Protein AF-K1TUH8-F1 (afdb_monomer)

pLDDT: mean 89.53, std 9.44, range [47.94, 98.69]

Nearest PDB structures (foldseek):
  2kvz-assembly1_A  TM=7.187E-01  e=8.463E-03  Listeria monocytogenes
  6om1-assembly3_E  TM=4.176E-01  e=4.390E-02  Homo sapiens
  1xq4-assembly1_A  TM=3.943E-01  e=3.045E-02  Bordetella pertussis
  8w30-assembly1_A  TM=4.282E-01  e=1.580E-01  Homo sapiens
  5nzv-assembly1_D  TM=1.834E-01  e=3.657E-02  Mus musculus

Structure (mmCIF, N/CA/C/O backbone):
data_AF-K1TUH8-F1
#
_entry.id   AF-K1TUH8-F1
#
loop_
_atom_site.group_PDB
_atom_site.id
_atom_site.type_symbol
_atom_site.label_atom_id
_atom_site.label_alt_id
_atom_site.label_comp_id
_atom_site.label_asym_id
_atom_site.label_entity_id
_atom_site.label_seq_id
_atom_site.pdbx_PDB_ins_code
_atom_site.Cartn_x
_atom_site.Cartn_y
_atom_site.Cartn_z
_atom_site.occupancy
_atom_site.B_iso_or_equiv
_atom_site.auth_seq_id
_atom_site.auth_comp_id
_atom_site.auth_asym_id
_atom_site.auth_atom_id
_atom_site.pdbx_PDB_model_num
ATOM 1 N N . MET A 1 1 ? 17.460 -10.843 -18.878 1.00 82.06 1 MET A N 1
ATOM 2 C CA . MET A 1 1 ? 18.268 -11.993 -19.336 1.00 82.06 1 MET A CA 1
ATOM 3 C C . MET A 1 1 ? 18.449 -12.942 -18.172 1.00 82.06 1 MET A C 1
ATOM 5 O O . MET A 1 1 ? 18.781 -12.498 -17.082 1.00 82.06 1 MET A O 1
ATOM 9 N N . VAL A 1 2 ? 18.187 -14.225 -18.389 1.00 85.75 2 VAL A N 1
ATOM 10 C CA . VAL A 1 2 ? 18.339 -15.261 -17.366 1.00 85.75 2 VAL A CA 1
ATOM 11 C C . VAL A 1 2 ? 19.488 -16.163 -17.804 1.00 85.75 2 VAL A C 1
ATOM 13 O O . VAL A 1 2 ? 19.483 -16.644 -18.935 1.00 85.75 2 VAL A O 1
ATOM 16 N N . VAL A 1 3 ? 20.501 -16.326 -16.956 1.00 89.50 3 VAL A N 1
ATOM 17 C CA . VAL A 1 3 ? 21.736 -17.048 -17.295 1.00 89.50 3 VAL A CA 1
ATOM 18 C C . VAL A 1 3 ? 21.729 -18.410 -16.626 1.00 89.50 3 VAL A C 1
ATOM 20 O O . VAL A 1 3 ? 21.541 -18.495 -15.416 1.00 89.50 3 VAL A O 1
ATOM 23 N N . ASN A 1 4 ? 21.967 -19.466 -17.403 1.00 91.44 4 ASN A N 1
ATOM 24 C CA . ASN A 1 4 ? 22.003 -20.833 -16.895 1.00 91.44 4 ASN A CA 1
ATOM 25 C C . ASN A 1 4 ? 23.259 -21.092 -16.054 1.00 91.44 4 ASN A C 1
ATOM 27 O O . ASN A 1 4 ? 24.299 -21.499 -16.570 1.00 91.44 4 ASN A O 1
ATOM 31 N N . THR A 1 5 ? 23.178 -20.791 -14.763 1.00 87.88 5 THR A N 1
ATOM 32 C CA . THR A 1 5 ? 24.288 -20.934 -13.821 1.00 87.88 5 THR A CA 1
ATOM 33 C C . THR A 1 5 ? 23.799 -20.919 -12.379 1.00 87.88 5 THR A C 1
ATOM 35 O O . THR A 1 5 ? 22.761 -20.337 -12.055 1.00 87.88 5 THR A O 1
ATOM 38 N N . LYS A 1 6 ? 24.602 -21.548 -11.520 1.00 90.25 6 LYS A N 1
ATOM 39 C CA . LYS A 1 6 ? 24.431 -21.595 -10.064 1.00 90.25 6 LYS A CA 1
ATOM 40 C C . LYS A 1 6 ? 25.203 -20.494 -9.338 1.00 90.25 6 LYS A C 1
ATOM 42 O O . LYS A 1 6 ? 25.002 -20.300 -8.142 1.00 90.25 6 LYS A O 1
ATOM 47 N N . SER A 1 7 ? 26.106 -19.800 -10.037 1.00 89.44 7 SER A N 1
ATOM 48 C CA . SER A 1 7 ? 26.864 -18.683 -9.474 1.00 89.44 7 SER A CA 1
ATOM 49 C C . SER A 1 7 ? 25.932 -17.531 -9.123 1.00 89.44 7 SER A C 1
ATOM 51 O O . SER A 1 7 ? 25.062 -17.168 -9.913 1.00 89.44 7 SER A O 1
ATOM 53 N N . ASP A 1 8 ? 26.137 -16.942 -7.949 1.00 84.94 8 ASP A N 1
ATOM 54 C CA . ASP A 1 8 ? 25.367 -15.785 -7.511 1.00 84.94 8 ASP A CA 1
ATOM 55 C C . ASP A 1 8 ? 25.953 -14.504 -8.111 1.00 84.94 8 ASP A C 1
ATOM 57 O O . ASP A 1 8 ? 27.119 -14.179 -7.888 1.00 84.94 8 ASP A O 1
ATOM 61 N N . PHE A 1 9 ? 25.150 -13.800 -8.902 1.00 86.31 9 PHE A N 1
ATOM 62 C CA . PHE A 1 9 ? 25.444 -12.470 -9.424 1.00 86.31 9 PHE A CA 1
ATOM 63 C C . PHE A 1 9 ? 24.140 -11.799 -9.838 1.00 86.31 9 PHE A C 1
ATOM 65 O O . PHE A 1 9 ? 23.132 -12.464 -10.044 1.00 86.31 9 PHE A O 1
ATOM 72 N N . GLY A 1 10 ? 24.170 -10.492 -10.022 1.00 85.31 10 GLY A N 1
ATOM 73 C CA . GLY A 1 10 ? 23.081 -9.731 -10.607 1.00 85.31 10 GLY A CA 1
ATOM 74 C C . GLY A 1 10 ? 23.661 -8.518 -11.309 1.00 85.31 10 GLY A C 1
ATOM 75 O O . GLY A 1 10 ? 24.792 -8.108 -11.032 1.00 85.31 10 GLY A O 1
ATOM 76 N N . GLY A 1 11 ? 22.928 -7.995 -12.279 1.00 84.31 11 GLY A N 1
ATOM 77 C CA . GLY A 1 11 ? 23.224 -6.667 -12.774 1.00 84.31 11 GLY A CA 1
ATOM 78 C C . GLY A 1 11 ? 22.100 -6.106 -13.616 1.00 84.31 11 GLY A C 1
ATOM 79 O O . GLY A 1 11 ? 21.431 -6.819 -14.363 1.00 84.31 11 GLY A O 1
ATOM 80 N N . ALA A 1 12 ? 21.951 -4.796 -13.561 1.00 83.94 12 ALA A N 1
ATOM 81 C CA . ALA A 1 12 ? 21.120 -4.046 -14.471 1.00 83.94 12 ALA A CA 1
ATOM 82 C C . ALA A 1 12 ? 21.975 -2.992 -15.155 1.00 83.94 12 ALA A C 1
ATOM 84 O O . ALA A 1 12 ? 22.837 -2.356 -14.549 1.00 83.94 12 ALA A O 1
ATOM 85 N N . TYR A 1 13 ? 21.738 -2.818 -16.446 1.00 79.75 13 TYR A N 1
ATOM 86 C CA . TYR A 1 13 ? 22.406 -1.809 -17.234 1.00 79.75 13 TYR A CA 1
ATOM 87 C C . TYR A 1 13 ? 21.390 -1.036 -18.054 1.00 79.75 13 TYR A C 1
ATOM 89 O O . TYR A 1 13 ? 20.442 -1.584 -18.621 1.00 79.75 13 TYR A O 1
ATOM 97 N N . ASN A 1 14 ? 21.629 0.264 -18.104 1.00 71.44 14 ASN A N 1
ATOM 98 C CA . ASN A 1 14 ? 20.842 1.209 -18.855 1.00 71.44 14 ASN A CA 1
ATOM 99 C C . ASN A 1 14 ? 21.809 2.087 -19.659 1.00 71.44 14 ASN A C 1
ATOM 101 O O . ASN A 1 14 ? 22.598 2.838 -19.080 1.00 71.44 14 ASN A O 1
ATOM 105 N N . ASN A 1 15 ? 21.745 1.978 -20.986 1.00 69.75 15 ASN A N 1
ATOM 106 C CA . ASN A 1 15 ? 22.364 2.916 -21.909 1.00 69.75 15 ASN A CA 1
ATOM 107 C C . ASN A 1 15 ? 21.294 3.745 -22.612 1.00 69.75 15 ASN A C 1
ATOM 109 O O . ASN A 1 15 ? 20.570 3.266 -23.484 1.00 69.75 15 ASN A O 1
ATOM 113 N N . ARG A 1 16 ? 21.263 5.019 -22.239 1.00 66.12 16 ARG A N 1
ATOM 114 C CA . ARG A 1 16 ? 20.274 6.008 -22.664 1.00 66.12 16 ARG A CA 1
ATOM 115 C C . ARG A 1 16 ? 20.439 6.456 -24.104 1.00 66.12 16 ARG A C 1
ATOM 117 O O . ARG A 1 16 ? 19.450 6.712 -24.773 1.00 66.12 16 ARG A O 1
ATOM 124 N N . GLU A 1 17 ? 21.680 6.565 -24.566 1.00 66.94 17 GLU A N 1
ATOM 125 C CA . GLU A 1 17 ? 21.989 7.076 -25.904 1.00 66.94 17 GLU A CA 1
ATOM 126 C C . GLU A 1 17 ? 21.488 6.111 -26.981 1.00 66.94 17 GLU A C 1
ATOM 128 O O . GLU A 1 17 ? 20.950 6.526 -28.003 1.00 66.94 17 GLU A O 1
ATOM 133 N N . TYR A 1 18 ? 21.595 4.814 -26.699 1.00 67.00 18 TYR A N 1
ATOM 134 C CA . TYR A 1 18 ? 21.229 3.752 -27.632 1.00 67.00 18 TYR A CA 1
ATOM 135 C C . TYR A 1 18 ? 19.925 3.031 -27.253 1.00 67.00 18 TYR A C 1
ATOM 137 O O . TYR A 1 18 ? 19.526 2.091 -27.934 1.00 67.00 18 TYR A O 1
ATOM 145 N N . GLY A 1 19 ? 19.261 3.444 -26.166 1.00 64.81 19 GLY A N 1
ATOM 146 C CA . GLY A 1 19 ? 18.016 2.834 -25.687 1.00 64.81 19 GLY A CA 1
ATOM 147 C C . GLY A 1 19 ? 18.154 1.381 -25.211 1.00 64.81 19 GLY A C 1
ATOM 148 O O . GLY A 1 19 ? 17.170 0.643 -25.202 1.00 64.81 19 GLY A O 1
ATOM 149 N N . PHE A 1 20 ? 19.357 0.942 -24.823 1.00 70.56 20 PHE A N 1
ATOM 150 C CA . PHE A 1 20 ? 19.584 -0.423 -24.343 1.00 70.56 20 PHE A CA 1
ATOM 151 C C . PHE A 1 20 ? 19.320 -0.530 -22.847 1.00 70.56 20 PHE A C 1
ATOM 153 O O . PHE A 1 20 ? 20.134 -0.094 -22.033 1.00 70.56 20 PHE A O 1
ATOM 160 N N . HIS A 1 21 ? 18.215 -1.173 -22.479 1.00 76.31 21 HIS A N 1
ATOM 161 C CA . HIS A 1 21 ? 17.922 -1.540 -21.097 1.00 76.31 21 HIS A CA 1
ATOM 162 C C . HIS A 1 21 ? 17.901 -3.058 -20.961 1.00 76.31 21 HIS A C 1
ATOM 164 O O . HIS A 1 21 ? 17.135 -3.745 -21.638 1.00 76.31 21 HIS A O 1
ATOM 170 N N . TYR A 1 22 ? 18.713 -3.590 -20.054 1.00 82.06 22 TYR A N 1
ATOM 171 C CA . TYR A 1 22 ? 18.636 -4.993 -19.683 1.00 82.06 22 TYR A CA 1
ATOM 172 C C . TYR A 1 22 ? 18.936 -5.186 -18.206 1.00 82.06 22 TYR A C 1
ATOM 174 O O . TYR A 1 22 ? 19.640 -4.409 -17.569 1.00 82.06 22 TYR A O 1
ATOM 182 N N . PHE A 1 23 ? 18.429 -6.289 -17.684 1.00 87.38 23 PHE A N 1
ATOM 183 C CA . PHE A 1 23 ? 18.867 -6.850 -16.420 1.00 87.38 23 PHE A CA 1
ATOM 184 C C . PHE A 1 23 ? 19.306 -8.294 -16.650 1.00 87.38 23 PHE A C 1
ATOM 186 O O . PHE A 1 23 ? 18.853 -8.948 -17.598 1.00 87.38 23 PHE A O 1
ATOM 193 N N . ILE A 1 24 ? 20.207 -8.788 -15.816 1.00 89.62 24 ILE A N 1
ATOM 194 C CA . ILE A 1 24 ? 20.779 -10.122 -15.886 1.00 89.62 24 ILE A CA 1
ATOM 195 C C . ILE A 1 24 ? 20.730 -10.763 -14.500 1.00 89.62 24 ILE A C 1
ATOM 197 O O . ILE A 1 24 ? 21.063 -10.128 -13.505 1.00 89.62 24 ILE A O 1
ATOM 201 N N . SER A 1 25 ? 20.278 -12.012 -14.435 1.00 91.12 25 SER A N 1
ATOM 202 C CA . SER A 1 25 ? 20.187 -12.784 -13.191 1.00 91.12 25 SER A CA 1
ATOM 203 C C . SER A 1 25 ? 20.478 -14.265 -13.470 1.00 91.12 25 SER A C 1
ATOM 205 O O . SER A 1 25 ? 20.164 -14.739 -14.571 1.00 91.12 25 SER A O 1
ATOM 207 N N . PRO A 1 26 ? 21.068 -15.019 -12.526 1.00 91.44 26 PRO A N 1
ATOM 208 C CA . PRO A 1 26 ? 21.218 -16.463 -12.625 1.00 91.44 26 PRO A CA 1
ATOM 209 C C . PRO A 1 26 ? 19.857 -17.162 -12.575 1.00 91.44 26 PRO A C 1
ATOM 211 O O . PRO A 1 26 ? 18.928 -16.708 -11.909 1.00 91.44 26 PRO A O 1
ATOM 214 N N . SER A 1 27 ?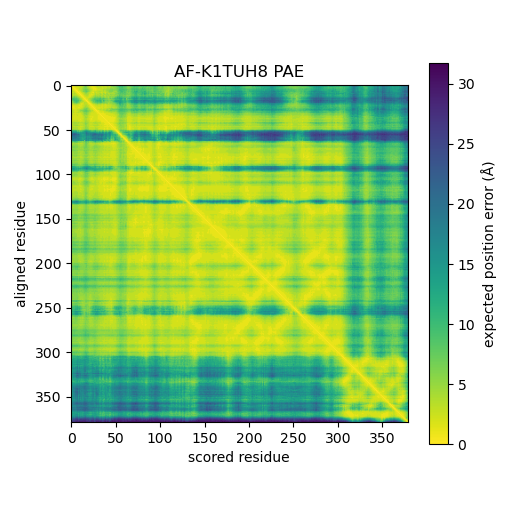 19.746 -18.298 -13.260 1.00 89.94 27 SER A N 1
ATOM 215 C CA . SER A 1 27 ? 18.541 -19.131 -13.263 1.00 89.94 27 SER A CA 1
ATOM 216 C C . SER A 1 27 ? 18.493 -20.142 -12.121 1.00 89.94 27 SER A C 1
ATOM 218 O O . SER A 1 27 ? 17.405 -20.551 -11.738 1.00 89.94 27 SER A O 1
ATOM 220 N N . ASP A 1 28 ? 19.656 -20.575 -11.619 1.00 88.00 28 ASP A N 1
ATOM 221 C CA . ASP A 1 28 ? 19.794 -21.765 -10.761 1.00 88.00 28 ASP A CA 1
ATOM 222 C C . ASP A 1 28 ? 20.640 -21.490 -9.498 1.00 88.00 28 ASP A C 1
ATOM 224 O O . ASP A 1 28 ? 21.164 -22.390 -8.845 1.00 88.00 28 ASP A O 1
ATOM 228 N N . SER A 1 29 ? 20.804 -20.212 -9.142 1.00 88.44 29 SER A N 1
ATOM 229 C CA . SER A 1 29 ? 21.311 -19.807 -7.824 1.00 88.44 29 SER A CA 1
ATOM 230 C C . SER A 1 29 ? 20.216 -19.991 -6.769 1.00 88.44 29 SER A C 1
ATOM 232 O O . SER A 1 29 ? 19.038 -19.746 -7.032 1.00 88.44 29 SER A O 1
ATOM 234 N N . TYR A 1 30 ? 20.592 -20.304 -5.526 1.00 87.00 30 TYR A N 1
ATOM 235 C CA . TYR A 1 30 ? 19.655 -20.332 -4.391 1.00 87.00 30 TYR A CA 1
ATOM 236 C C . TYR A 1 30 ? 18.962 -18.973 -4.138 1.00 87.00 30 TYR A C 1
ATOM 238 O O . TYR A 1 30 ? 17.936 -18.915 -3.459 1.00 87.00 30 TYR A O 1
ATOM 246 N N . ARG A 1 31 ? 19.505 -17.878 -4.693 1.00 85.38 31 ARG A N 1
ATOM 247 C CA . ARG A 1 31 ? 18.927 -16.523 -4.669 1.00 85.38 31 ARG A CA 1
ATOM 248 C C . ARG A 1 31 ? 18.296 -16.099 -5.992 1.00 85.38 31 ARG A C 1
ATOM 250 O O . ARG A 1 31 ? 17.796 -14.985 -6.050 1.00 85.38 31 ARG A O 1
ATOM 257 N N . ALA A 1 32 ? 18.254 -16.951 -7.019 1.00 87.38 32 ALA A N 1
ATOM 258 C CA . ALA A 1 32 ? 17.850 -16.593 -8.385 1.00 87.38 32 ALA A CA 1
ATOM 259 C C . ALA A 1 32 ? 16.565 -15.752 -8.462 1.00 87.38 32 ALA A C 1
ATOM 261 O O . ALA A 1 32 ? 16.557 -14.697 -9.093 1.00 87.38 32 ALA A O 1
ATOM 262 N N . SER A 1 33 ? 15.496 -16.165 -7.774 1.00 87.00 33 SER A N 1
ATOM 263 C CA . SER A 1 33 ? 14.224 -15.427 -7.750 1.00 87.00 33 SER A CA 1
ATOM 264 C C . SER A 1 33 ? 14.336 -14.058 -7.070 1.00 87.00 33 SER A C 1
ATOM 266 O O . SER A 1 33 ? 13.764 -13.078 -7.546 1.00 87.00 33 SER A O 1
ATOM 268 N N . LYS A 1 34 ? 15.101 -13.971 -5.979 1.00 90.69 34 LYS A N 1
ATOM 269 C CA . LYS A 1 34 ? 15.311 -12.733 -5.223 1.00 90.69 34 LYS A CA 1
ATOM 270 C C . LYS A 1 34 ? 16.223 -11.765 -5.978 1.00 90.69 34 LYS A C 1
ATOM 272 O O . LYS A 1 34 ? 15.914 -10.581 -6.060 1.00 90.69 34 LYS A O 1
ATOM 277 N N . THR A 1 35 ? 17.303 -12.268 -6.570 1.00 90.12 35 THR A N 1
ATOM 278 C CA . THR A 1 35 ? 18.206 -11.487 -7.420 1.00 90.12 35 THR A CA 1
ATOM 279 C C . THR A 1 35 ? 17.481 -11.007 -8.669 1.00 90.12 35 THR A C 1
ATOM 281 O O . THR A 1 35 ? 17.563 -9.835 -9.009 1.00 90.12 35 THR A O 1
ATOM 284 N N . PHE A 1 36 ? 16.659 -11.857 -9.292 1.00 91.06 36 PHE A N 1
ATOM 285 C CA . PHE A 1 36 ? 15.806 -11.437 -10.399 1.00 91.06 36 PHE A CA 1
ATOM 286 C C . PHE A 1 36 ? 14.906 -10.266 -9.995 1.00 91.06 36 PHE A C 1
ATOM 288 O O . PHE A 1 36 ? 14.853 -9.275 -10.713 1.00 91.06 36 PHE A O 1
ATOM 295 N N . ALA A 1 37 ? 14.226 -10.351 -8.848 1.00 91.69 37 ALA A N 1
ATOM 296 C CA . ALA A 1 37 ? 13.360 -9.276 -8.370 1.00 91.69 37 ALA A CA 1
ATOM 297 C C . ALA A 1 37 ? 14.136 -7.977 -8.080 1.00 91.69 37 ALA A C 1
ATOM 299 O O . ALA A 1 37 ? 13.672 -6.904 -8.458 1.00 91.69 37 ALA A O 1
ATOM 300 N N . HIS A 1 38 ? 15.319 -8.070 -7.466 1.00 92.94 38 HIS A N 1
ATOM 301 C CA . HIS A 1 38 ? 16.211 -6.932 -7.220 1.00 92.94 38 HIS A CA 1
ATOM 302 C C . HIS A 1 38 ? 16.617 -6.234 -8.530 1.00 92.94 38 HIS A C 1
ATOM 304 O O . HIS A 1 38 ? 16.365 -5.043 -8.712 1.00 92.94 38 HIS A O 1
ATOM 310 N N . GLU A 1 39 ? 17.140 -6.994 -9.494 1.00 91.00 39 GLU A N 1
ATOM 311 C CA . GLU A 1 39 ? 17.604 -6.455 -10.778 1.00 91.00 39 GLU A CA 1
ATOM 312 C C . GLU A 1 39 ? 16.460 -5.957 -11.666 1.00 91.00 39 GLU A C 1
ATOM 314 O O . GLU A 1 39 ? 16.591 -4.976 -12.401 1.00 91.00 39 GLU A O 1
ATOM 319 N N . PHE A 1 40 ? 15.292 -6.586 -11.560 1.00 89.38 40 PHE A N 1
ATOM 320 C CA . PHE A 1 40 ? 14.061 -6.088 -12.161 1.00 89.38 40 PHE A CA 1
ATOM 321 C C . PHE A 1 40 ? 13.638 -4.740 -11.555 1.00 89.38 40 PHE A C 1
ATOM 323 O O . PHE A 1 40 ? 13.151 -3.863 -12.274 1.00 89.38 40 PHE A O 1
ATOM 330 N N . GLY A 1 41 ? 13.881 -4.539 -10.256 1.00 90.25 41 GLY A N 1
ATOM 331 C CA . GLY A 1 41 ? 13.708 -3.260 -9.570 1.00 90.25 41 GLY A CA 1
ATOM 332 C C . GLY A 1 41 ? 14.520 -2.132 -10.209 1.00 90.25 41 GLY A C 1
ATOM 333 O O . GLY A 1 41 ? 13.990 -1.044 -10.437 1.00 90.25 41 GLY A O 1
ATOM 334 N N . HIS A 1 42 ? 15.767 -2.395 -10.589 1.00 87.12 42 HIS A N 1
ATOM 335 C CA . HIS A 1 42 ? 16.566 -1.439 -11.356 1.00 87.12 42 HIS A CA 1
ATOM 336 C C . HIS A 1 42 ? 16.053 -1.274 -12.788 1.00 87.12 42 HIS A C 1
ATOM 338 O O . HIS A 1 42 ? 15.734 -0.163 -13.213 1.00 87.12 42 HIS A O 1
ATOM 344 N N . GLY A 1 43 ? 15.970 -2.381 -13.532 1.00 81.12 43 GLY A N 1
ATOM 345 C CA . GLY A 1 43 ? 15.763 -2.360 -14.978 1.00 81.12 43 GLY A CA 1
ATOM 346 C C . GLY A 1 43 ? 14.385 -1.858 -15.403 1.00 81.12 43 GLY A C 1
ATOM 347 O O . GLY A 1 43 ? 14.283 -1.141 -16.399 1.00 81.12 43 GLY A O 1
ATOM 348 N N . LEU A 1 44 ? 13.331 -2.212 -14.658 1.00 83.94 44 LEU A N 1
ATOM 349 C CA . LEU A 1 44 ? 11.964 -1.800 -14.981 1.00 83.94 44 LEU A CA 1
ATOM 350 C C . LEU A 1 44 ? 11.467 -0.648 -14.109 1.00 83.94 44 LEU A C 1
ATOM 352 O O . LEU A 1 44 ? 10.838 0.277 -14.627 1.00 83.94 44 LEU A O 1
ATOM 356 N N . LEU A 1 45 ? 11.715 -0.716 -12.797 1.00 87.31 45 LEU A N 1
ATOM 357 C CA . LEU A 1 45 ? 11.095 0.194 -11.828 1.00 87.31 45 LEU A CA 1
ATOM 358 C C . LEU A 1 45 ? 11.933 1.454 -11.564 1.00 87.31 45 LEU A C 1
ATOM 360 O O . LEU A 1 45 ? 11.404 2.411 -10.999 1.00 87.31 45 LEU A O 1
ATOM 364 N N . GLY A 1 46 ? 13.207 1.481 -11.978 1.00 83.75 46 GLY A N 1
ATOM 365 C CA . GLY A 1 46 ? 14.108 2.621 -11.781 1.00 83.75 46 GLY A CA 1
ATOM 366 C C . GLY A 1 46 ? 14.519 2.832 -10.321 1.00 83.75 46 GLY A C 1
ATOM 367 O O . GLY A 1 46 ? 14.703 3.968 -9.880 1.00 83.75 46 GLY A O 1
ATOM 368 N N . LEU A 1 47 ? 14.585 1.759 -9.533 1.00 88.62 47 LEU A N 1
ATOM 369 C CA . LEU A 1 47 ? 14.981 1.815 -8.124 1.00 88.62 47 LEU A CA 1
ATOM 370 C C . LEU A 1 47 ? 16.505 1.894 -7.990 1.00 88.62 47 LEU A C 1
ATOM 372 O O . LEU A 1 47 ? 17.236 1.378 -8.832 1.00 88.62 47 LEU A O 1
ATOM 376 N N . GLY A 1 48 ? 16.988 2.561 -6.945 1.00 87.75 48 GLY A N 1
ATOM 377 C CA . GLY A 1 48 ? 18.412 2.657 -6.624 1.00 87.75 48 GLY A CA 1
ATOM 378 C C . GLY A 1 48 ? 18.834 1.635 -5.569 1.00 87.75 48 GLY A C 1
ATOM 379 O O . GLY A 1 48 ? 18.013 1.237 -4.744 1.00 87.75 48 GLY A O 1
ATOM 380 N N . ASP A 1 49 ? 20.111 1.243 -5.579 1.00 88.44 49 ASP A N 1
ATOM 381 C CA . ASP A 1 49 ? 20.701 0.368 -4.557 1.00 88.44 49 ASP A CA 1
ATOM 382 C C . ASP A 1 49 ? 20.721 1.046 -3.188 1.00 88.44 49 ASP A C 1
ATOM 384 O O . ASP A 1 49 ? 21.405 2.051 -2.979 1.00 88.44 49 ASP A O 1
ATOM 388 N N . GLU A 1 50 ? 20.041 0.449 -2.217 1.00 89.75 50 GLU A N 1
ATOM 389 C CA . GLU A 1 50 ? 19.950 0.961 -0.848 1.00 89.75 50 GLU A CA 1
ATOM 390 C C . GLU A 1 50 ? 21.155 0.539 0.015 1.00 89.75 50 GLU A C 1
ATOM 392 O O . GLU A 1 50 ? 21.364 1.081 1.101 1.00 89.75 50 GLU A O 1
ATOM 397 N N . TYR A 1 51 ? 22.009 -0.371 -0.471 1.00 84.25 51 TYR A N 1
ATOM 398 C CA . TYR A 1 51 ? 23.262 -0.770 0.196 1.00 84.25 51 TYR A CA 1
ATOM 399 C C . TYR A 1 51 ? 24.485 0.086 -0.203 1.00 84.25 51 TYR A C 1
ATOM 401 O O . TYR A 1 51 ? 25.558 -0.070 0.372 1.00 84.25 51 TYR A O 1
ATOM 409 N N . SER A 1 52 ? 24.353 1.012 -1.161 1.00 72.25 52 SER A N 1
ATOM 410 C CA . SER A 1 52 ? 25.468 1.822 -1.685 1.00 72.25 52 SER A CA 1
ATOM 411 C C . SER A 1 52 ? 25.963 2.885 -0.687 1.00 72.25 52 SER A C 1
ATOM 413 O O . SER A 1 52 ? 25.184 3.715 -0.239 1.00 72.25 52 SER A O 1
ATOM 415 N N . ASN A 1 53 ? 27.265 2.976 -0.392 1.00 68.75 53 ASN A N 1
ATOM 416 C CA . ASN A 1 53 ? 27.833 3.965 0.558 1.00 68.75 53 ASN A CA 1
ATOM 417 C C . ASN A 1 53 ? 27.832 5.435 0.063 1.00 68.75 53 ASN A C 1
ATOM 419 O O . ASN A 1 53 ? 28.572 6.271 0.574 1.00 68.75 53 ASN A O 1
ATOM 423 N N . GLY A 1 54 ? 27.035 5.766 -0.954 1.00 61.47 54 GLY A N 1
ATOM 424 C CA . GLY A 1 54 ? 26.872 7.139 -1.439 1.00 61.47 54 GLY A CA 1
ATOM 425 C C . GLY A 1 54 ? 27.991 7.678 -2.345 1.00 61.47 54 GLY A C 1
ATOM 426 O O . GLY A 1 54 ? 28.004 8.864 -2.672 1.00 61.47 54 GLY A O 1
ATOM 427 N N . TYR A 1 55 ? 28.915 6.835 -2.812 1.00 56.12 55 TYR A N 1
ATOM 428 C CA . TYR A 1 55 ? 29.772 7.209 -3.939 1.00 56.12 55 TYR A CA 1
ATOM 429 C C . TYR A 1 55 ? 28.883 7.312 -5.198 1.00 56.12 55 TYR A C 1
ATOM 431 O O . TYR A 1 55 ? 28.228 6.333 -5.561 1.00 56.12 55 TYR A O 1
ATOM 439 N N . LEU A 1 56 ? 28.846 8.490 -5.845 1.00 55.81 56 LEU A N 1
ATOM 440 C CA . LEU A 1 56 ? 28.022 8.832 -7.030 1.00 55.81 56 LEU A CA 1
ATOM 441 C C . LEU A 1 56 ? 26.530 9.168 -6.763 1.00 55.81 56 LEU A C 1
ATOM 443 O O . LEU A 1 56 ? 25.666 8.818 -7.568 1.00 55.81 56 LEU A O 1
ATOM 447 N N . LEU A 1 57 ? 26.210 9.841 -5.649 1.00 58.31 57 LEU A N 1
ATOM 448 C CA . LEU A 1 57 ? 24.824 10.187 -5.272 1.00 58.31 57 LEU A CA 1
ATOM 449 C C . LEU A 1 57 ? 24.093 11.115 -6.248 1.00 58.31 57 LEU A C 1
ATOM 451 O O . LEU A 1 57 ? 22.920 10.866 -6.521 1.00 58.31 57 LEU A O 1
ATOM 455 N N . ASP A 1 58 ? 24.768 12.124 -6.802 1.00 57.12 58 ASP A N 1
ATOM 456 C CA . ASP A 1 58 ? 24.108 13.173 -7.597 1.00 57.12 58 ASP A CA 1
ATOM 457 C C . ASP A 1 58 ? 23.318 12.599 -8.783 1.00 57.12 58 ASP A C 1
ATOM 459 O O . ASP A 1 58 ? 22.181 12.988 -9.041 1.00 57.12 58 ASP A O 1
ATOM 463 N N . ASP A 1 59 ? 23.877 11.595 -9.460 1.00 56.59 59 ASP A N 1
ATOM 464 C CA . ASP A 1 59 ? 23.244 10.970 -10.621 1.00 56.59 59 ASP A CA 1
ATOM 465 C C . ASP A 1 59 ? 22.196 9.910 -10.214 1.00 56.59 59 ASP A C 1
ATOM 467 O O . ASP A 1 59 ? 21.208 9.690 -10.916 1.00 56.59 59 ASP A O 1
ATOM 471 N N . LYS A 1 60 ? 22.362 9.261 -9.053 1.00 59.94 60 LYS A N 1
ATOM 472 C CA . LYS A 1 60 ? 21.450 8.216 -8.544 1.00 59.94 60 LYS A CA 1
ATOM 473 C C . LYS A 1 60 ? 20.179 8.790 -7.905 1.00 59.94 60 LYS A C 1
ATOM 475 O O . LYS A 1 60 ? 19.103 8.201 -8.046 1.00 59.94 60 LYS A O 1
ATOM 480 N N . GLU A 1 61 ? 20.271 9.942 -7.244 1.00 57.78 61 GLU A N 1
ATOM 481 C CA . GLU A 1 61 ? 19.131 10.621 -6.608 1.00 57.78 61 GLU A CA 1
ATOM 482 C C . GLU A 1 61 ? 18.169 11.267 -7.598 1.00 57.78 61 GLU A C 1
ATOM 484 O O . GLU A 1 61 ? 16.967 11.340 -7.323 1.00 57.78 61 GLU A O 1
ATOM 489 N N . LEU A 1 62 ? 18.683 11.706 -8.751 1.00 57.06 62 LEU A N 1
ATOM 490 C CA . LEU A 1 62 ? 17.870 12.225 -9.853 1.00 57.06 62 LEU A CA 1
ATOM 491 C C . LEU A 1 62 ? 16.947 11.149 -10.446 1.00 57.06 62 LEU A C 1
ATOM 493 O O . LEU A 1 62 ? 15.879 11.467 -10.975 1.00 57.06 62 LEU A O 1
ATOM 497 N N . LYS A 1 63 ? 17.365 9.881 -10.367 1.00 62.62 63 LYS A N 1
ATOM 498 C CA . LYS A 1 63 ? 16.758 8.765 -11.102 1.00 62.62 63 LYS A CA 1
ATOM 499 C C . LYS A 1 63 ? 15.894 7.875 -10.218 1.00 62.62 63 LYS A C 1
ATOM 501 O O . LYS A 1 63 ? 14.883 7.377 -10.686 1.00 62.62 63 LYS A O 1
ATOM 506 N N . SER A 1 64 ? 16.261 7.694 -8.954 1.00 79.00 64 SER A N 1
ATOM 507 C CA . SER A 1 64 ? 15.551 6.810 -8.028 1.00 79.00 64 SER A CA 1
ATOM 508 C C . SER A 1 64 ? 14.806 7.602 -6.956 1.00 79.00 64 SER A C 1
ATOM 510 O O . SER A 1 64 ? 15.320 8.596 -6.444 1.00 79.00 64 SER A O 1
ATOM 512 N N . LEU A 1 65 ? 13.584 7.207 -6.590 1.00 83.81 65 LEU A N 1
ATOM 513 C CA . LEU A 1 65 ? 12.805 7.911 -5.558 1.00 83.81 65 LEU A CA 1
ATOM 514 C C . LEU A 1 65 ? 12.992 7.289 -4.174 1.00 83.81 65 LEU A C 1
ATOM 516 O O . LEU A 1 65 ? 12.654 7.941 -3.190 1.00 83.81 65 LEU A O 1
ATOM 520 N N . ASN A 1 66 ? 13.584 6.092 -4.094 1.00 90.31 66 ASN A N 1
ATOM 521 C CA . ASN A 1 66 ? 13.882 5.376 -2.851 1.00 90.31 66 ASN A CA 1
ATOM 522 C C . ASN A 1 66 ? 15.200 5.791 -2.162 1.00 90.31 66 ASN A C 1
ATOM 524 O O . ASN A 1 66 ? 15.448 5.343 -1.045 1.00 90.31 66 ASN A O 1
ATOM 528 N N . LEU A 1 67 ? 16.003 6.670 -2.778 1.00 89.50 67 LEU A N 1
ATOM 529 C CA . LEU A 1 67 ? 17.247 7.227 -2.218 1.00 89.50 67 LEU A CA 1
ATOM 530 C C . LEU A 1 67 ? 17.162 8.750 -2.079 1.00 89.50 67 LEU A C 1
ATOM 532 O O . LEU A 1 67 ? 16.544 9.383 -2.923 1.00 89.50 67 LEU A O 1
ATOM 536 N N . SER A 1 68 ? 17.783 9.375 -1.081 1.00 87.94 68 SER A N 1
ATOM 537 C CA . SER A 1 68 ? 17.782 10.843 -0.921 1.00 87.94 68 SER A CA 1
ATOM 538 C C . SER A 1 68 ? 19.011 11.342 -0.156 1.00 87.94 68 SER A C 1
ATOM 540 O O . SER A 1 68 ? 19.506 10.631 0.709 1.00 87.94 68 SER A O 1
ATOM 542 N N . SER A 1 69 ? 19.431 12.586 -0.389 1.00 85.88 69 SER A N 1
ATOM 543 C CA . SER A 1 69 ? 20.411 13.318 0.434 1.00 85.88 69 SER A CA 1
ATOM 544 C C . SER A 1 69 ? 19.738 14.374 1.313 1.00 85.88 69 SER A C 1
ATOM 546 O O . SER A 1 69 ? 20.374 14.993 2.163 1.00 85.88 69 SER A O 1
ATOM 548 N N . VAL A 1 70 ? 18.434 14.595 1.115 1.00 88.50 70 VAL A N 1
ATOM 549 C CA . VAL A 1 70 ? 17.638 15.565 1.870 1.00 88.50 70 VAL A CA 1
ATOM 550 C C . VAL A 1 70 ? 17.306 15.000 3.246 1.00 88.50 70 VAL A C 1
ATOM 552 O O . VAL A 1 70 ? 16.431 14.146 3.366 1.00 88.50 70 VAL A O 1
ATOM 555 N N . GLU A 1 71 ? 17.998 15.508 4.263 1.00 91.25 71 GLU A N 1
ATOM 556 C CA . GLU A 1 71 ? 17.840 15.123 5.674 1.00 91.25 71 GLU A CA 1
ATOM 557 C C . GLU A 1 71 ? 16.566 15.675 6.321 1.00 91.25 71 GLU A C 1
ATOM 559 O O . GLU A 1 71 ? 16.036 15.078 7.251 1.00 91.25 71 GLU A O 1
ATOM 564 N N . ASP A 1 72 ? 16.057 16.800 5.817 1.00 94.44 72 ASP A N 1
ATOM 565 C CA . ASP A 1 72 ? 14.853 17.447 6.336 1.00 94.44 72 ASP A CA 1
ATOM 566 C C . ASP A 1 72 ? 13.602 16.582 6.052 1.00 94.44 72 ASP A C 1
ATOM 568 O O . ASP A 1 72 ? 13.218 16.437 4.881 1.00 94.44 72 ASP A O 1
ATOM 572 N N . PRO A 1 73 ? 12.932 16.024 7.083 1.00 95.25 73 PRO A N 1
ATOM 573 C CA . PRO A 1 73 ? 11.783 15.142 6.894 1.00 95.25 73 PRO A CA 1
ATOM 574 C C . PRO A 1 73 ? 10.568 15.860 6.284 1.00 95.25 73 PRO A C 1
ATOM 576 O O . PRO A 1 73 ? 9.724 15.206 5.673 1.00 95.25 73 PRO A O 1
ATOM 579 N N . GLU A 1 74 ? 10.492 17.194 6.362 1.00 95.19 74 GLU A N 1
ATOM 580 C CA . GLU A 1 74 ? 9.452 17.984 5.684 1.00 95.19 74 GLU A CA 1
ATOM 581 C C . GLU A 1 74 ? 9.681 18.065 4.165 1.00 95.19 74 GLU A C 1
ATOM 583 O O . GLU A 1 74 ? 8.749 18.291 3.389 1.00 95.19 74 GLU A O 1
ATOM 588 N N . LYS A 1 75 ? 10.924 17.862 3.712 1.00 93.06 75 LYS A N 1
ATOM 589 C CA . LYS A 1 75 ? 11.327 17.995 2.302 1.00 93.06 75 LYS A CA 1
ATOM 590 C C . LYS A 1 75 ? 11.691 16.673 1.640 1.00 93.06 75 LYS A C 1
ATOM 592 O O . LYS A 1 75 ? 11.866 16.640 0.421 1.00 93.06 75 LYS A O 1
ATOM 597 N N . ILE A 1 76 ? 11.807 15.588 2.402 1.00 92.19 76 ILE A N 1
ATOM 598 C CA . ILE A 1 76 ? 12.187 14.295 1.843 1.00 92.19 76 ILE A CA 1
ATOM 599 C C . ILE A 1 76 ? 11.134 13.765 0.861 1.00 92.19 76 ILE A C 1
ATOM 601 O O . ILE A 1 76 ? 9.930 14.005 0.998 1.00 92.19 76 ILE A O 1
ATOM 605 N N . LYS A 1 77 ? 11.586 13.024 -0.158 1.00 91.44 77 LYS A N 1
ATOM 606 C CA . LYS A 1 77 ? 10.731 12.563 -1.264 1.00 91.44 77 LYS A CA 1
ATOM 607 C C . LYS A 1 77 ? 9.513 11.779 -0.783 1.00 91.44 77 LYS A C 1
ATOM 609 O O . LYS A 1 77 ? 8.415 12.038 -1.255 1.00 91.44 77 LYS A O 1
ATOM 614 N N . TRP A 1 78 ? 9.673 10.893 0.193 1.00 94.38 78 TRP A N 1
ATOM 615 C CA . TRP A 1 78 ? 8.605 10.055 0.750 1.00 94.38 78 TRP A CA 1
ATOM 616 C C . TRP A 1 78 ? 7.950 10.631 2.013 1.00 94.38 78 TRP A C 1
ATOM 618 O O . TRP A 1 78 ? 7.407 9.870 2.811 1.00 94.38 78 TRP A O 1
ATOM 628 N N . ARG A 1 79 ? 7.967 11.959 2.210 1.00 95.50 79 ARG A N 1
ATOM 629 C CA . ARG A 1 79 ? 7.416 12.615 3.414 1.00 95.50 79 ARG A CA 1
ATOM 630 C C . ARG A 1 79 ? 6.003 12.151 3.788 1.00 95.50 79 ARG A C 1
ATOM 632 O O . ARG A 1 79 ? 5.726 11.936 4.961 1.00 95.50 79 ARG A O 1
ATOM 639 N N . GLN A 1 80 ? 5.122 11.925 2.806 1.00 95.56 80 GLN A N 1
ATOM 640 C CA . GLN A 1 80 ? 3.755 11.469 3.082 1.00 95.56 80 GLN A CA 1
ATOM 641 C C . GLN A 1 80 ? 3.685 10.028 3.621 1.00 95.56 80 GLN A C 1
ATOM 643 O O . GLN A 1 80 ? 2.700 9.670 4.258 1.00 95.56 80 GLN A O 1
ATOM 648 N N . LEU A 1 81 ? 4.710 9.199 3.405 1.00 96.81 81 LEU A N 1
ATOM 649 C CA . LEU A 1 81 ? 4.747 7.818 3.892 1.00 96.81 81 LEU A CA 1
ATOM 650 C C . LEU A 1 81 ? 5.394 7.701 5.281 1.00 96.81 81 LEU A C 1
ATOM 652 O O . LEU A 1 81 ? 5.305 6.636 5.882 1.00 96.81 81 LEU A O 1
ATOM 656 N N . LEU A 1 82 ? 6.023 8.754 5.819 1.00 97.06 82 LEU A N 1
ATOM 657 C CA . LEU A 1 82 ? 6.678 8.695 7.132 1.00 97.06 82 LEU A CA 1
ATOM 658 C C . LEU A 1 82 ? 5.700 8.226 8.222 1.00 97.06 82 LEU A C 1
ATOM 660 O O . LEU A 1 82 ? 4.605 8.776 8.377 1.00 97.06 82 LEU A O 1
ATOM 664 N N . GLY A 1 83 ? 6.078 7.183 8.964 1.00 96.06 83 GLY A N 1
ATOM 665 C CA . GLY A 1 83 ? 5.251 6.606 10.031 1.00 96.06 83 GLY A CA 1
ATOM 666 C C . GLY A 1 83 ? 4.172 5.622 9.562 1.00 96.06 83 GLY A C 1
ATOM 667 O O . GLY A 1 83 ? 3.355 5.178 10.376 1.00 96.06 83 GLY A O 1
ATOM 668 N N . PHE A 1 84 ? 4.132 5.304 8.265 1.00 97.12 84 PHE A N 1
ATOM 669 C CA . PHE A 1 84 ? 3.303 4.241 7.704 1.00 97.12 84 PHE A CA 1
ATOM 670 C C . PHE A 1 84 ? 4.144 2.985 7.459 1.00 97.12 84 PHE A C 1
ATOM 672 O O . PHE A 1 84 ? 5.161 3.034 6.758 1.00 97.12 84 PHE A O 1
ATOM 679 N N . ARG A 1 85 ? 3.716 1.845 8.023 1.00 95.12 85 ARG A N 1
ATOM 680 C CA . ARG A 1 85 ? 4.461 0.574 7.967 1.00 95.12 85 ARG A CA 1
ATOM 681 C C . ARG A 1 85 ? 5.921 0.777 8.388 1.00 95.12 85 ARG A C 1
ATOM 683 O O . ARG A 1 85 ? 6.174 1.552 9.301 1.00 95.12 85 ARG A O 1
ATOM 690 N N . ASN A 1 86 ? 6.893 0.143 7.749 1.00 94.19 86 ASN A N 1
ATOM 691 C CA . ASN A 1 86 ? 8.308 0.325 8.091 1.00 94.19 86 ASN A CA 1
ATOM 692 C C . ASN A 1 86 ? 8.953 1.498 7.323 1.00 94.19 86 ASN A C 1
ATOM 694 O O . ASN A 1 86 ? 10.113 1.408 6.925 1.00 94.19 86 ASN A O 1
ATOM 698 N N . THR A 1 87 ? 8.202 2.585 7.085 1.00 96.56 87 THR A N 1
ATOM 699 C CA . THR A 1 87 ? 8.720 3.771 6.386 1.00 96.56 87 THR A CA 1
ATOM 700 C C . THR A 1 87 ? 9.260 4.806 7.369 1.00 96.56 87 THR A C 1
ATOM 702 O O . THR A 1 87 ? 8.501 5.481 8.072 1.00 96.56 87 THR A O 1
ATOM 705 N N . TYR A 1 88 ? 10.582 4.939 7.388 1.00 96.12 88 TYR A N 1
ATOM 706 C CA . TYR A 1 88 ? 11.344 5.841 8.244 1.00 96.12 88 TYR A CA 1
ATOM 707 C C . TYR A 1 88 ? 12.647 6.223 7.532 1.00 96.12 88 TYR A C 1
ATOM 709 O O . TYR A 1 88 ? 13.296 5.379 6.916 1.00 96.12 88 TYR A O 1
ATOM 717 N N . THR A 1 89 ? 13.052 7.487 7.620 1.00 93.75 89 THR A N 1
ATOM 718 C CA . THR A 1 89 ? 14.289 7.956 6.985 1.00 93.75 89 THR A CA 1
ATOM 719 C C . THR A 1 89 ? 15.503 7.566 7.811 1.00 93.75 89 THR A C 1
ATOM 721 O O . THR A 1 89 ? 15.661 8.043 8.928 1.00 93.75 89 THR A O 1
ATOM 724 N N . CYS A 1 90 ? 16.401 6.753 7.264 1.00 91.62 90 CYS A N 1
ATOM 725 C CA . CYS A 1 90 ? 17.653 6.429 7.944 1.00 91.62 90 CYS A CA 1
ATOM 726 C C . CYS A 1 90 ? 18.837 6.389 6.982 1.00 91.62 90 CYS A C 1
ATOM 728 O O . CYS A 1 90 ? 18.682 6.198 5.773 1.00 91.62 90 CYS A O 1
ATOM 730 N N . ARG A 1 91 ? 20.040 6.572 7.530 1.00 88.44 91 ARG A N 1
ATOM 731 C CA . ARG A 1 91 ? 21.285 6.353 6.799 1.00 88.44 91 ARG A CA 1
ATOM 732 C C . ARG A 1 91 ? 21.469 4.870 6.550 1.00 88.44 91 ARG A C 1
ATOM 734 O O . ARG A 1 91 ? 21.205 4.026 7.409 1.00 88.44 91 ARG A O 1
ATOM 741 N N . ASN A 1 92 ? 21.979 4.552 5.369 1.00 78.56 92 ASN A N 1
ATOM 742 C CA . ASN A 1 92 ? 22.210 3.164 5.015 1.00 78.56 92 ASN A CA 1
ATOM 743 C C . ASN A 1 92 ? 23.442 2.554 5.717 1.00 78.56 92 ASN A C 1
ATOM 745 O O . ASN A 1 92 ? 23.515 1.333 5.844 1.00 78.56 92 ASN A O 1
ATOM 749 N N . ALA A 1 93 ? 24.382 3.382 6.167 1.00 75.38 93 ALA A N 1
ATOM 750 C CA . ALA A 1 93 ? 25.559 3.026 6.949 1.00 75.38 93 ALA A CA 1
ATOM 751 C C . ALA A 1 93 ? 26.024 4.253 7.752 1.00 75.38 93 ALA A C 1
ATOM 753 O O . ALA A 1 93 ? 25.721 5.393 7.385 1.00 75.38 93 ALA A O 1
ATOM 754 N N . TYR A 1 94 ? 26.777 4.029 8.831 1.00 69.38 94 TYR A N 1
ATOM 755 C CA . TYR A 1 94 ? 27.334 5.113 9.642 1.00 69.38 94 TYR A CA 1
ATOM 756 C C . TYR A 1 94 ? 28.196 6.053 8.784 1.00 69.38 94 TYR A C 1
ATOM 758 O O . TYR A 1 94 ? 29.058 5.603 8.029 1.00 69.38 94 TYR A O 1
ATOM 766 N N . GLY A 1 95 ? 27.944 7.362 8.879 1.00 68.81 95 GLY A N 1
ATOM 767 C CA . GLY A 1 95 ? 28.641 8.386 8.091 1.00 68.81 95 GLY A CA 1
ATOM 768 C C . GLY A 1 95 ? 28.214 8.494 6.619 1.00 68.81 95 GLY A C 1
ATOM 769 O O . GLY A 1 95 ? 28.736 9.346 5.900 1.00 68.81 95 GLY A O 1
ATOM 770 N N . SER A 1 96 ? 27.260 7.680 6.156 1.00 78.62 96 SER A N 1
ATOM 771 C CA . SER A 1 96 ? 26.730 7.782 4.794 1.00 78.62 96 SER A CA 1
ATOM 772 C C . SER A 1 96 ? 25.864 9.025 4.619 1.00 78.62 96 SER A C 1
ATOM 774 O O . SER A 1 96 ? 24.989 9.310 5.436 1.00 78.62 96 SER A O 1
ATOM 776 N N . LYS A 1 97 ? 26.052 9.740 3.507 1.00 79.06 97 LYS A N 1
ATOM 777 C CA . LYS A 1 97 ? 25.163 10.840 3.093 1.00 79.06 97 LYS A CA 1
ATOM 778 C C . LYS A 1 97 ? 23.874 10.347 2.427 1.00 79.06 97 LYS A C 1
ATOM 780 O O . LYS A 1 97 ? 22.980 11.148 2.187 1.00 79.06 97 LYS A O 1
ATOM 785 N N . MET A 1 98 ? 23.785 9.050 2.130 1.00 85.31 98 MET A N 1
ATOM 786 C CA . MET A 1 98 ? 22.627 8.451 1.481 1.00 85.31 98 MET A CA 1
ATOM 787 C C . MET A 1 98 ? 21.573 8.052 2.509 1.00 85.31 98 MET A C 1
ATOM 789 O O . MET A 1 98 ? 21.842 7.272 3.430 1.00 85.31 98 MET A O 1
ATOM 793 N N . LEU A 1 99 ? 20.361 8.546 2.299 1.00 89.75 99 LEU A N 1
ATOM 794 C CA . LEU A 1 99 ? 19.176 8.215 3.069 1.00 89.75 99 LEU A CA 1
ATOM 795 C C . LEU A 1 99 ? 18.299 7.255 2.285 1.00 89.75 99 LEU A C 1
ATOM 797 O O . LEU A 1 99 ? 18.113 7.395 1.074 1.00 89.75 99 LEU A O 1
ATOM 801 N N . VAL A 1 100 ? 17.729 6.311 3.016 1.00 92.50 100 VAL A N 1
ATOM 802 C CA . VAL A 1 100 ? 16.775 5.326 2.520 1.00 92.50 100 VAL A CA 1
ATOM 803 C C . VAL A 1 100 ? 15.484 5.432 3.319 1.00 92.50 100 VAL A C 1
ATOM 805 O O . VAL A 1 100 ? 15.463 5.941 4.442 1.00 92.50 100 VAL A O 1
ATOM 808 N N . SER A 1 101 ? 14.393 4.966 2.722 1.00 93.50 101 SER A N 1
ATOM 809 C CA . SER A 1 101 ? 13.057 5.015 3.331 1.00 93.50 101 SER A CA 1
ATOM 810 C C . SER A 1 101 ? 12.756 3.857 4.283 1.00 93.50 101 SER A C 1
ATOM 812 O O . SER A 1 101 ? 11.746 3.882 4.984 1.00 93.50 101 SER A O 1
ATOM 814 N N . SER A 1 102 ? 13.602 2.829 4.281 1.00 93.75 102 SER A N 1
ATOM 815 C CA . SER A 1 102 ? 13.521 1.679 5.168 1.00 93.75 102 SER A CA 1
ATOM 816 C C . SER A 1 102 ? 14.878 0.986 5.222 1.00 93.75 102 SER A C 1
ATOM 818 O O . SER A 1 102 ? 15.605 0.972 4.232 1.00 93.75 102 SER A O 1
ATOM 820 N N . TYR A 1 103 ? 15.221 0.391 6.362 1.00 91.06 103 TYR A N 1
ATOM 821 C CA . TYR A 1 103 ? 16.393 -0.480 6.452 1.00 91.06 103 TYR A CA 1
ATOM 822 C C . TYR A 1 103 ? 16.111 -1.891 5.898 1.00 91.06 103 TYR A C 1
ATOM 824 O O . TYR A 1 103 ? 17.039 -2.632 5.585 1.00 91.06 103 TYR A O 1
ATOM 832 N N . GLU A 1 104 ? 14.837 -2.263 5.748 1.00 92.62 104 GLU A N 1
ATOM 833 C CA . GLU A 1 104 ? 14.388 -3.582 5.296 1.00 92.62 104 GLU A CA 1
ATOM 834 C C . GLU A 1 104 ? 13.802 -3.482 3.882 1.00 92.62 104 GLU A C 1
ATOM 836 O O . GLU A 1 104 ? 12.594 -3.345 3.684 1.00 92.62 104 GLU A O 1
ATOM 841 N N . CYS A 1 105 ? 14.670 -3.535 2.872 1.00 94.81 105 CYS A N 1
ATOM 842 C CA . CYS A 1 105 ? 14.266 -3.477 1.470 1.00 94.81 105 CYS A CA 1
ATOM 843 C C . CYS A 1 105 ? 15.073 -4.455 0.619 1.00 94.81 105 CYS A C 1
ATOM 845 O O . CYS A 1 105 ? 16.280 -4.604 0.815 1.00 94.81 105 CYS A O 1
ATOM 847 N N . ILE A 1 106 ? 14.431 -5.065 -0.380 1.00 94.62 106 ILE A N 1
ATOM 848 C CA . ILE A 1 106 ? 15.108 -5.934 -1.352 1.00 94.62 106 ILE A CA 1
ATOM 849 C C . ILE A 1 106 ? 16.233 -5.202 -2.096 1.00 94.62 106 ILE A C 1
ATOM 851 O O . ILE A 1 106 ? 17.228 -5.822 -2.459 1.00 94.62 106 ILE A O 1
ATOM 855 N N . MET A 1 107 ? 16.111 -3.878 -2.270 1.00 92.44 107 MET A N 1
ATOM 856 C CA . MET A 1 107 ? 17.141 -3.021 -2.874 1.00 92.44 107 MET A CA 1
ATOM 857 C C . MET A 1 107 ? 18.384 -2.859 -1.989 1.00 92.44 107 MET A C 1
ATOM 859 O O . MET A 1 107 ? 19.392 -2.317 -2.433 1.00 92.44 107 MET A O 1
ATOM 863 N N . ARG A 1 108 ? 18.324 -3.313 -0.734 1.00 91.19 108 ARG A N 1
ATOM 864 C CA . ARG A 1 108 ? 19.440 -3.362 0.213 1.00 91.19 108 ARG A CA 1
ATOM 865 C C . ARG A 1 108 ? 19.942 -4.791 0.389 1.00 91.19 108 ARG A C 1
ATOM 867 O O . ARG A 1 108 ? 21.134 -5.049 0.276 1.00 91.19 108 ARG A O 1
ATOM 874 N N . ASP A 1 109 ? 19.025 -5.699 0.703 1.00 89.81 109 ASP A N 1
ATOM 875 C CA . ASP A 1 109 ? 19.292 -7.115 0.918 1.00 89.81 109 ASP A CA 1
ATOM 876 C C . ASP A 1 109 ? 18.121 -7.931 0.369 1.00 89.81 109 ASP A C 1
ATOM 878 O O . ASP A 1 109 ? 16.971 -7.784 0.780 1.00 89.81 109 ASP A O 1
ATOM 882 N N . THR A 1 110 ? 18.446 -8.850 -0.536 1.00 88.94 110 THR A N 1
ATOM 883 C CA . THR A 1 110 ? 17.529 -9.791 -1.192 1.00 88.94 110 THR A CA 1
ATOM 884 C C . THR A 1 110 ? 16.677 -10.659 -0.250 1.00 88.94 110 THR A C 1
ATOM 886 O O . THR A 1 110 ? 15.779 -11.360 -0.711 1.00 88.94 110 THR A O 1
ATOM 889 N N . ASN A 1 111 ? 16.967 -10.685 1.053 1.00 89.38 111 ASN A N 1
ATOM 890 C CA . ASN A 1 111 ? 16.138 -11.361 2.052 1.00 89.38 111 ASN A CA 1
ATOM 891 C C . ASN A 1 111 ? 14.845 -10.614 2.392 1.00 89.38 111 ASN A C 1
ATOM 893 O O . ASN A 1 111 ? 13.923 -11.230 2.927 1.00 89.38 111 ASN A O 1
ATOM 897 N N . TYR A 1 112 ? 14.757 -9.330 2.055 1.00 92.25 112 TYR A N 1
ATOM 898 C CA . TYR A 1 112 ? 13.569 -8.514 2.272 1.00 92.25 112 TYR A CA 1
ATOM 899 C C . TYR A 1 112 ? 12.688 -8.427 1.022 1.00 92.25 112 TYR A C 1
ATOM 901 O O . TYR A 1 112 ? 13.070 -8.815 -0.082 1.00 92.25 112 TYR A O 1
ATOM 909 N N . GLN A 1 113 ? 11.483 -7.890 1.203 1.00 92.06 113 GLN A N 1
ATOM 910 C CA . GLN A 1 113 ? 10.613 -7.460 0.109 1.00 92.06 113 GLN A CA 1
ATOM 911 C C . GLN A 1 113 ? 10.901 -5.995 -0.254 1.00 92.06 113 GLN A C 1
ATOM 913 O O . GLN A 1 113 ? 11.660 -5.312 0.430 1.00 92.06 113 GLN A O 1
ATOM 918 N N . PHE A 1 114 ? 10.304 -5.487 -1.332 1.00 95.50 114 PHE A N 1
ATOM 919 C CA . PHE A 1 114 ? 10.324 -4.048 -1.606 1.00 95.50 114 PHE A CA 1
ATOM 920 C C . PHE A 1 114 ? 9.677 -3.269 -0.452 1.00 95.50 114 PHE A C 1
ATOM 922 O O . PHE A 1 114 ? 8.571 -3.606 -0.028 1.00 95.50 114 PHE A O 1
ATOM 929 N N . CYS A 1 115 ? 10.332 -2.202 0.013 1.00 95.94 115 CYS A N 1
ATOM 930 C CA . CYS A 1 115 ? 9.739 -1.271 0.973 1.00 95.94 115 CYS A CA 1
ATOM 931 C C . CYS A 1 115 ? 8.579 -0.478 0.338 1.00 95.94 115 CYS A C 1
ATOM 933 O O . CYS A 1 115 ? 8.434 -0.439 -0.887 1.00 95.94 115 CYS A O 1
ATOM 935 N N . GLU A 1 116 ? 7.757 0.194 1.147 1.00 96.31 116 GLU A N 1
ATOM 936 C CA . GLU A 1 116 ? 6.552 0.888 0.658 1.00 96.31 116 GLU A CA 1
ATOM 937 C C . GLU A 1 116 ? 6.850 1.975 -0.389 1.00 96.31 116 GLU A C 1
ATOM 939 O O . GLU A 1 116 ? 6.089 2.135 -1.345 1.00 96.31 116 GLU A O 1
ATOM 944 N N . VAL A 1 117 ? 7.990 2.667 -0.281 1.00 95.69 117 VAL A N 1
ATOM 945 C CA . VAL A 1 117 ? 8.430 3.642 -1.295 1.00 95.69 117 VAL A CA 1
ATOM 946 C C . VAL A 1 117 ? 8.757 2.954 -2.617 1.00 95.69 117 VAL A C 1
ATOM 948 O O . VAL A 1 117 ? 8.298 3.405 -3.668 1.00 95.69 117 VAL A O 1
ATOM 951 N N . CYS A 1 118 ? 9.493 1.840 -2.575 1.00 95.62 118 CYS A N 1
ATOM 952 C CA . CYS A 1 118 ? 9.809 1.054 -3.765 1.00 95.62 118 CYS A CA 1
ATOM 953 C C . CYS A 1 118 ? 8.545 0.472 -4.416 1.00 95.62 118 CYS A C 1
ATOM 955 O O . CYS A 1 118 ? 8.409 0.519 -5.638 1.00 95.62 118 CYS A O 1
ATOM 957 N N . ARG A 1 119 ? 7.598 -0.034 -3.612 1.00 95.50 119 ARG A N 1
ATOM 958 C CA . ARG A 1 119 ? 6.312 -0.566 -4.096 1.00 95.50 119 ARG A CA 1
ATOM 959 C C . ARG A 1 119 ? 5.491 0.515 -4.788 1.00 95.50 119 ARG A C 1
ATOM 961 O O . ARG A 1 119 ? 5.019 0.292 -5.899 1.00 95.50 119 ARG A O 1
ATOM 968 N N . LEU A 1 120 ? 5.373 1.695 -4.179 1.00 95.12 120 LEU A N 1
ATOM 969 C CA . LEU A 1 120 ? 4.647 2.824 -4.759 1.00 95.12 120 LEU A CA 1
ATOM 970 C C . LEU A 1 120 ? 5.312 3.339 -6.043 1.00 95.12 120 LEU A C 1
ATOM 972 O O . LEU A 1 120 ? 4.623 3.557 -7.038 1.00 95.12 120 LEU A O 1
ATOM 976 N N . GLN A 1 121 ? 6.638 3.505 -6.056 1.00 91.69 121 GLN A N 1
ATOM 977 C CA . GLN A 1 121 ? 7.362 3.881 -7.273 1.00 91.69 121 GLN A CA 1
ATOM 978 C C . GLN A 1 121 ? 7.135 2.849 -8.384 1.00 91.69 121 GLN A C 1
ATOM 980 O O . GLN A 1 121 ? 6.807 3.220 -9.513 1.00 91.69 121 GLN A O 1
ATOM 985 N N . GLY A 1 122 ? 7.265 1.562 -8.054 1.00 91.25 122 GLY A N 1
ATOM 986 C CA . GLY A 1 122 ? 7.022 0.473 -8.988 1.00 91.25 122 GLY A CA 1
ATOM 987 C C . GLY A 1 122 ? 5.602 0.503 -9.541 1.00 91.25 122 GLY A C 1
ATOM 988 O O . GLY A 1 122 ? 5.419 0.426 -10.751 1.00 91.25 122 GLY A O 1
ATOM 989 N N . PHE A 1 123 ? 4.601 0.718 -8.688 1.00 92.38 123 PHE A N 1
ATOM 990 C CA . PHE A 1 123 ? 3.210 0.836 -9.115 1.00 92.38 123 PHE A CA 1
ATOM 991 C C . PHE A 1 123 ? 2.988 2.031 -10.045 1.00 92.38 123 PHE A C 1
ATOM 993 O O . PHE A 1 123 ? 2.402 1.873 -11.115 1.00 92.38 123 PHE A O 1
ATOM 1000 N N . LYS A 1 124 ? 3.514 3.214 -9.694 1.00 91.12 124 LYS A N 1
ATOM 1001 C CA . LYS A 1 124 ? 3.473 4.399 -10.563 1.00 91.12 124 LYS A CA 1
ATOM 1002 C C . LYS A 1 124 ? 4.080 4.097 -11.930 1.00 91.12 124 LYS A C 1
ATOM 1004 O O . LYS A 1 124 ? 3.468 4.412 -12.947 1.00 91.12 124 LYS A O 1
ATOM 1009 N N . ARG A 1 125 ? 5.240 3.435 -11.971 1.00 88.75 125 ARG A N 1
ATOM 1010 C CA . ARG A 1 125 ? 5.900 3.058 -13.226 1.00 88.75 125 ARG A CA 1
ATOM 1011 C C . ARG A 1 125 ? 5.077 2.050 -14.025 1.00 88.75 125 ARG A C 1
ATOM 1013 O O . ARG A 1 125 ? 4.855 2.268 -15.210 1.00 88.75 125 ARG A O 1
ATOM 1020 N N . MET A 1 126 ? 4.570 0.997 -13.392 1.00 88.62 126 MET A N 1
ATOM 1021 C CA . MET A 1 126 ? 3.734 -0.008 -14.055 1.00 88.62 126 MET A CA 1
ATOM 1022 C C . MET A 1 126 ? 2.427 0.583 -14.592 1.00 88.62 126 MET A C 1
ATOM 1024 O O . MET A 1 126 ? 2.006 0.220 -15.686 1.00 88.62 126 MET A O 1
ATOM 1028 N N . SER A 1 127 ? 1.831 1.551 -13.893 1.00 90.06 127 SER A N 1
ATOM 1029 C CA . SER A 1 127 ? 0.609 2.241 -14.334 1.00 90.06 127 SER A CA 1
ATOM 1030 C C . SER A 1 127 ? 0.787 3.111 -15.589 1.00 90.06 127 SER A C 1
ATOM 1032 O O . SER A 1 127 ? -0.187 3.481 -16.239 1.00 90.06 127 SER A O 1
ATOM 1034 N N . GLN A 1 128 ? 2.031 3.442 -15.955 1.00 86.56 128 GLN A N 1
ATOM 1035 C CA . GLN A 1 128 ? 2.349 4.090 -17.235 1.00 86.56 128 GLN A CA 1
ATOM 1036 C C . GLN A 1 128 ? 2.409 3.075 -18.387 1.00 86.56 128 GLN A C 1
ATOM 1038 O O . GLN A 1 128 ? 2.311 3.454 -19.553 1.00 86.56 128 GLN A O 1
ATOM 1043 N N . LEU A 1 129 ? 2.586 1.787 -18.069 1.00 84.19 129 LEU A N 1
ATOM 1044 C CA . LEU A 1 129 ? 2.716 0.688 -19.029 1.00 84.19 129 LEU A CA 1
ATOM 1045 C C . LEU A 1 129 ? 1.398 -0.079 -19.218 1.00 84.19 129 LEU A C 1
ATOM 1047 O O . LEU A 1 129 ? 1.147 -0.597 -20.303 1.00 84.19 129 LEU A O 1
ATOM 1051 N N . VAL A 1 130 ? 0.554 -0.134 -18.184 1.00 80.88 130 VAL A N 1
ATOM 1052 C CA . VAL A 1 130 ? -0.722 -0.866 -18.156 1.00 80.88 130 VAL A CA 1
ATOM 1053 C C . VAL A 1 130 ? -1.853 0.102 -17.806 1.00 80.88 130 VAL A C 1
ATOM 1055 O O . VAL A 1 130 ? -1.736 0.859 -16.846 1.00 80.88 130 VAL A O 1
ATOM 1058 N N . LYS A 1 131 ? -2.940 0.101 -18.590 1.00 71.19 131 LYS A N 1
ATOM 1059 C CA . LYS A 1 131 ? -3.982 1.148 -18.544 1.00 71.19 131 LYS A CA 1
ATOM 1060 C C . LYS A 1 131 ? -5.164 0.870 -17.606 1.00 71.19 131 LYS A C 1
ATOM 1062 O O . LYS A 1 131 ? -5.935 1.789 -17.360 1.00 71.19 131 LYS A O 1
ATOM 1067 N N . ASP A 1 132 ? -5.284 -0.333 -17.054 1.00 72.25 132 ASP A N 1
ATOM 1068 C CA . ASP A 1 132 ? -6.511 -0.783 -16.372 1.00 72.25 132 ASP A CA 1
ATOM 1069 C C . ASP A 1 132 ? -6.498 -0.553 -14.853 1.00 72.25 132 ASP A C 1
ATOM 1071 O O . ASP A 1 132 ? -7.060 -1.335 -14.087 1.00 72.25 132 ASP A O 1
ATOM 1075 N N . VAL A 1 133 ? -5.806 0.490 -14.386 1.00 78.12 133 VAL A N 1
ATOM 1076 C CA . VAL A 1 133 ? -5.628 0.734 -12.952 1.00 78.12 133 VAL A CA 1
ATOM 1077 C C . VAL A 1 133 ? -5.849 2.199 -12.605 1.00 78.12 133 VAL A C 1
ATOM 1079 O O . VAL A 1 133 ? -5.127 3.083 -13.062 1.00 78.12 133 VAL A O 1
ATOM 1082 N N . ASP A 1 134 ? -6.822 2.432 -11.730 1.00 87.75 134 ASP A N 1
ATOM 1083 C CA . ASP A 1 134 ? -7.251 3.769 -11.321 1.00 87.75 134 ASP A CA 1
ATOM 1084 C C . ASP A 1 134 ? -6.566 4.267 -10.043 1.00 87.75 134 ASP A C 1
ATOM 1086 O O . ASP A 1 134 ? -6.272 5.457 -9.897 1.00 87.75 134 ASP A O 1
ATOM 1090 N N . LEU A 1 135 ? -6.330 3.356 -9.099 1.00 94.00 135 LEU A N 1
ATOM 1091 C CA . LEU A 1 135 ? -5.856 3.659 -7.754 1.00 94.00 135 LEU A CA 1
ATOM 1092 C C . LEU A 1 135 ? -4.838 2.614 -7.300 1.00 94.00 135 LEU A C 1
ATOM 1094 O O . LEU A 1 135 ? -5.032 1.413 -7.473 1.00 94.00 135 LEU A O 1
ATOM 1098 N N . TYR A 1 136 ? -3.787 3.080 -6.640 1.00 95.19 136 TYR A N 1
ATOM 1099 C CA . TYR A 1 136 ? -2.997 2.272 -5.719 1.00 95.19 136 TYR A CA 1
ATOM 1100 C C . TYR A 1 136 ? -3.572 2.433 -4.316 1.00 95.19 136 TYR A C 1
ATOM 1102 O O . TYR A 1 136 ? -3.729 3.565 -3.854 1.00 95.19 136 TYR A O 1
ATOM 1110 N N . VAL A 1 137 ? -3.793 1.328 -3.611 1.00 95.94 137 VAL A N 1
ATOM 1111 C CA . VAL A 1 137 ? -4.079 1.335 -2.174 1.00 95.94 137 VAL A CA 1
ATOM 1112 C C . VAL A 1 137 ? -3.036 0.457 -1.496 1.00 95.94 137 VAL A C 1
ATOM 1114 O O . VAL A 1 137 ? -3.007 -0.754 -1.712 1.00 95.94 137 VAL A O 1
ATOM 1117 N N . ALA A 1 138 ? -2.150 1.062 -0.702 1.00 96.62 138 ALA A N 1
ATOM 1118 C CA . ALA A 1 138 ? -1.186 0.299 0.084 1.00 96.62 138 ALA A CA 1
ATOM 1119 C C . ALA A 1 138 ? -1.918 -0.588 1.103 1.00 96.62 138 ALA A C 1
ATOM 1121 O O . ALA A 1 138 ? -3.018 -0.253 1.550 1.00 96.62 138 ALA A O 1
ATOM 1122 N N . THR A 1 139 ? -1.304 -1.701 1.512 1.00 95.75 139 THR A N 1
ATOM 1123 C CA . THR A 1 139 ? -1.874 -2.589 2.536 1.00 95.75 139 THR A CA 1
ATOM 1124 C C . THR A 1 139 ? -2.153 -1.795 3.818 1.00 95.75 139 THR A C 1
ATOM 1126 O O . THR A 1 139 ? -1.189 -1.369 4.466 1.00 95.75 139 THR A O 1
ATOM 1129 N N . PRO A 1 140 ? -3.428 -1.577 4.200 1.00 97.62 140 PRO A N 1
ATOM 1130 C CA . PRO A 1 140 ? -3.7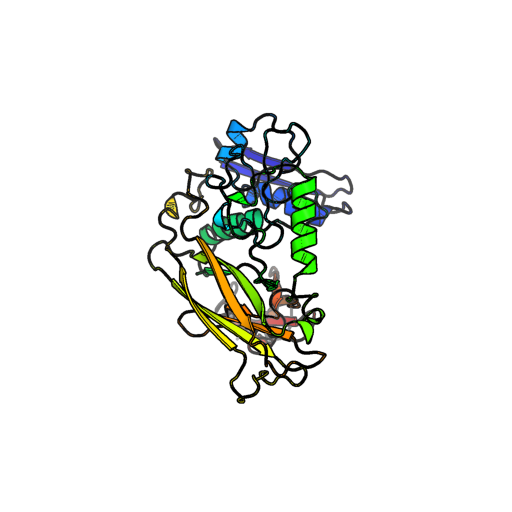35 -0.740 5.349 1.00 97.62 140 PRO A CA 1
ATOM 1131 C C . PRO A 1 140 ? -3.257 -1.376 6.652 1.00 97.62 140 PRO A C 1
ATOM 1133 O O . PRO A 1 140 ? -3.185 -2.599 6.774 1.00 97.62 140 PRO A O 1
ATOM 1136 N N . GLU A 1 141 ? -2.955 -0.539 7.639 1.00 97.25 141 GLU A N 1
ATOM 1137 C CA . GLU A 1 141 ? -2.618 -0.975 8.990 1.00 97.25 141 GLU A CA 1
ATOM 1138 C C . GLU A 1 141 ? -3.548 -0.334 10.014 1.00 97.25 141 GLU A C 1
ATOM 1140 O O . GLU A 1 141 ? -3.952 0.821 9.862 1.00 97.25 141 GLU A O 1
ATOM 1145 N N . VAL A 1 142 ? -3.849 -1.078 11.077 1.00 98.31 142 VAL A N 1
ATOM 1146 C CA . VAL A 1 142 ? -4.500 -0.541 12.273 1.00 98.31 142 VAL A CA 1
ATOM 1147 C C . VAL A 1 142 ? -3.532 -0.642 13.437 1.00 98.31 142 VAL A C 1
ATOM 1149 O O . VAL A 1 142 ? -2.921 -1.692 13.639 1.00 98.31 142 VAL A O 1
ATOM 1152 N N . LYS A 1 143 ? -3.404 0.426 14.223 1.00 98.06 143 LYS A N 1
ATOM 1153 C CA . LYS A 1 143 ? -2.580 0.444 15.438 1.00 98.06 143 LYS A CA 1
ATOM 1154 C C . LYS A 1 143 ? -3.199 1.278 16.551 1.00 98.06 143 LYS A C 1
ATOM 1156 O O . LYS A 1 143 ? -4.017 2.157 16.291 1.00 98.06 143 LYS A O 1
ATOM 1161 N N . GLU A 1 144 ? -2.782 1.036 17.790 1.00 98.31 144 GLU A N 1
ATOM 1162 C CA . GLU A 1 144 ? -3.051 1.952 18.900 1.00 98.31 144 GLU A CA 1
ATOM 1163 C C . GLU A 1 144 ? -2.419 3.324 18.606 1.00 98.31 144 GLU A C 1
ATOM 1165 O O . GLU A 1 144 ? -1.213 3.450 18.350 1.00 98.31 144 GLU A O 1
ATOM 1170 N N . TYR A 1 145 ? -3.243 4.370 18.645 1.00 98.12 145 TYR A N 1
ATOM 1171 C CA . TYR A 1 145 ? -2.833 5.736 18.357 1.00 98.12 145 TYR A CA 1
ATOM 1172 C C . TYR A 1 145 ? -2.387 6.450 19.633 1.00 98.12 145 TYR A C 1
ATOM 1174 O O . TYR A 1 145 ? -3.197 6.782 20.498 1.00 98.12 145 TYR A O 1
ATOM 1182 N N . THR A 1 146 ? -1.090 6.741 19.715 1.00 96.50 146 THR A N 1
ATOM 1183 C CA . THR A 1 146 ? -0.463 7.452 20.843 1.00 96.50 146 THR A CA 1
ATOM 1184 C C . THR A 1 146 ? 0.023 8.856 20.470 1.00 96.50 146 THR A C 1
ATOM 1186 O O . THR A 1 146 ? 0.535 9.575 21.320 1.00 96.50 146 THR A O 1
ATOM 1189 N N . GLY A 1 147 ? -0.092 9.246 19.195 1.00 95.44 147 GLY A N 1
ATOM 1190 C CA . GLY A 1 147 ? 0.509 10.466 18.646 1.00 95.44 147 GLY A CA 1
ATOM 1191 C C . GLY A 1 147 ? 2.005 10.356 18.319 1.00 95.44 147 GLY A C 1
ATOM 1192 O O . GLY A 1 147 ? 2.530 11.237 17.645 1.00 95.44 147 GLY A O 1
ATOM 1193 N N . ALA A 1 148 ? 2.690 9.281 18.724 1.00 94.38 148 ALA A N 1
ATOM 1194 C CA . ALA A 1 148 ? 4.083 9.045 18.348 1.00 94.38 148 ALA A CA 1
ATOM 1195 C C . ALA A 1 148 ? 4.211 8.686 16.858 1.00 94.38 148 ALA A C 1
ATOM 1197 O O . ALA A 1 148 ? 3.469 7.824 16.371 1.00 94.38 148 ALA A O 1
ATOM 1198 N N . TYR A 1 149 ? 5.195 9.291 16.182 1.00 95.25 149 TYR A N 1
ATOM 1199 C CA . TYR A 1 149 ? 5.491 9.095 14.757 1.00 95.25 149 TYR A CA 1
ATOM 1200 C C . TYR A 1 149 ? 4.334 9.519 13.840 1.00 95.25 149 TYR A C 1
ATOM 1202 O O . TYR A 1 149 ? 4.015 8.846 12.857 1.00 95.25 149 TYR A O 1
ATOM 1210 N N . SER A 1 150 ? 3.677 10.626 14.193 1.00 93.06 150 SER A N 1
ATOM 1211 C CA . SER A 1 150 ? 2.498 11.155 13.490 1.00 93.06 150 SER A CA 1
ATOM 1212 C C . SER A 1 150 ? 2.800 12.385 12.633 1.00 93.06 150 SER A C 1
ATOM 1214 O O . SER A 1 150 ? 1.984 12.760 11.791 1.00 93.06 150 SER A O 1
ATOM 1216 N N . LYS A 1 151 ? 3.972 13.004 12.813 1.00 94.06 151 LYS A N 1
ATOM 1217 C CA . LYS A 1 151 ? 4.388 14.222 12.106 1.00 94.06 151 LYS A CA 1
ATOM 1218 C C . LYS A 1 151 ? 5.863 14.157 11.698 1.00 94.06 151 LYS A C 1
ATOM 1220 O O . LYS A 1 151 ? 6.631 13.465 12.364 1.00 94.06 151 LYS A O 1
ATOM 1225 N N . PRO A 1 152 ? 6.299 14.890 10.657 1.00 94.38 152 PRO A N 1
ATOM 1226 C CA . PRO A 1 152 ? 7.664 14.764 10.140 1.00 94.38 152 PRO A CA 1
ATOM 1227 C C . PRO A 1 152 ? 8.753 15.097 11.169 1.00 94.38 152 PRO A C 1
ATOM 1229 O O . PRO A 1 152 ? 9.809 14.472 11.154 1.00 94.38 152 PRO A O 1
ATOM 1232 N N . SER A 1 153 ? 8.482 15.988 12.133 1.00 95.00 153 SER A N 1
ATOM 1233 C CA . SER A 1 153 ? 9.414 16.286 13.232 1.00 95.00 153 SER A CA 1
ATOM 1234 C C . SER A 1 153 ? 9.777 15.077 14.105 1.00 95.00 153 SER A C 1
ATOM 1236 O O . SER A 1 153 ? 10.755 15.141 14.837 1.00 95.00 153 SER A O 1
ATOM 1238 N N . ASP A 1 154 ? 9.001 13.990 14.060 1.00 96.06 154 ASP A N 1
ATOM 1239 C CA . ASP A 1 154 ? 9.290 12.754 14.800 1.00 96.06 154 ASP A CA 1
ATOM 1240 C C . ASP A 1 154 ? 10.365 11.887 14.101 1.00 96.06 154 ASP A C 1
ATOM 1242 O O . ASP A 1 154 ? 10.764 10.852 14.630 1.00 96.06 154 ASP A O 1
ATOM 1246 N N . PHE A 1 155 ? 10.827 12.294 12.910 1.00 96.19 155 PHE A N 1
ATOM 1247 C CA . PHE A 1 155 ? 11.726 11.540 12.023 1.00 96.19 155 PHE A CA 1
ATOM 1248 C C . PHE A 1 155 ? 13.043 12.283 11.745 1.00 96.19 155 PHE A C 1
ATOM 1250 O O . PHE A 1 155 ? 13.656 12.098 10.696 1.00 96.19 155 PHE A O 1
ATOM 1257 N N . THR A 1 156 ? 13.466 13.169 12.651 1.00 95.50 156 THR A N 1
ATOM 1258 C CA . THR A 1 156 ? 14.700 13.958 12.487 1.00 95.50 156 THR A CA 1
ATOM 1259 C C . THR A 1 156 ? 15.972 13.167 12.785 1.00 95.50 156 THR A C 1
ATOM 1261 O O . THR A 1 156 ? 17.048 13.565 12.354 1.00 95.50 156 THR A O 1
ATOM 1264 N N . ASP A 1 157 ? 15.872 12.079 13.551 1.00 94.56 157 ASP A N 1
ATOM 1265 C CA . ASP A 1 157 ? 17.007 11.205 13.840 1.00 94.56 157 ASP A CA 1
ATOM 1266 C C . ASP A 1 157 ? 17.206 10.212 12.690 1.00 94.56 157 ASP A C 1
ATOM 1268 O O . ASP A 1 157 ? 16.322 9.417 12.383 1.00 94.56 157 ASP A O 1
ATOM 1272 N N . LEU A 1 158 ? 18.366 10.257 12.048 1.00 92.75 158 LEU A N 1
ATOM 1273 C CA . LEU A 1 158 ? 18.659 9.487 10.841 1.00 92.75 158 LEU A CA 1
ATOM 1274 C C . LEU A 1 158 ? 19.429 8.195 11.137 1.00 92.75 158 LEU A C 1
ATOM 1276 O O . LEU A 1 158 ? 19.827 7.492 10.203 1.00 92.75 158 LEU A O 1
ATOM 1280 N N . GLU A 1 159 ? 19.663 7.874 12.409 1.00 91.19 159 GLU A N 1
ATOM 1281 C CA . GLU A 1 159 ? 20.411 6.686 12.793 1.00 91.19 159 GLU A CA 1
ATOM 1282 C C . GLU A 1 159 ? 19.610 5.400 12.573 1.00 91.19 159 GLU A C 1
ATOM 1284 O O . GLU A 1 159 ? 18.394 5.319 12.773 1.00 91.19 159 GLU A O 1
ATOM 1289 N N . THR A 1 160 ? 20.322 4.334 12.203 1.00 89.75 160 THR A N 1
ATOM 1290 C CA . THR A 1 160 ? 19.730 3.000 12.033 1.00 89.75 160 THR A CA 1
ATOM 1291 C C . THR A 1 160 ? 19.054 2.502 13.319 1.00 89.75 160 THR A C 1
ATOM 1293 O O . THR A 1 160 ? 18.028 1.828 13.259 1.00 89.75 160 THR A O 1
ATOM 1296 N N . SER A 1 161 ? 19.575 2.852 14.500 1.00 92.56 161 SER A N 1
ATOM 1297 C CA . SER A 1 161 ? 18.937 2.523 15.783 1.00 92.56 161 SER A CA 1
ATOM 1298 C C . SER A 1 161 ? 17.533 3.114 15.909 1.00 92.56 161 SER A C 1
ATOM 1300 O O . SER A 1 161 ? 16.638 2.471 16.453 1.00 92.56 161 SER A O 1
ATOM 1302 N N . SER A 1 162 ? 17.317 4.312 15.372 1.00 94.06 162 SER A N 1
ATOM 1303 C CA . SER A 1 162 ? 16.048 5.030 15.491 1.00 94.06 162 SER A CA 1
ATOM 1304 C C . SER A 1 162 ? 14.994 4.484 14.531 1.00 94.06 162 SER A C 1
ATOM 1306 O O . SER A 1 162 ? 13.830 4.365 14.918 1.00 94.06 162 SER A O 1
ATOM 1308 N N . TYR A 1 163 ? 15.416 3.981 13.364 1.00 95.12 163 TYR A N 1
ATOM 1309 C CA . TYR A 1 163 ? 14.585 3.119 12.513 1.00 95.12 163 TYR A CA 1
ATOM 1310 C C . TYR A 1 163 ? 14.070 1.884 13.275 1.00 95.12 163 TYR A C 1
ATOM 1312 O O . TYR A 1 163 ? 12.877 1.567 13.228 1.00 95.12 163 TYR A O 1
ATOM 1320 N N . TYR A 1 164 ? 14.948 1.182 13.999 1.00 95.62 164 TYR A N 1
ATOM 1321 C CA . TYR A 1 164 ? 14.544 -0.011 14.746 1.00 95.62 164 TYR A CA 1
ATOM 1322 C C . TYR A 1 164 ? 13.648 0.331 15.937 1.00 95.62 164 TYR A C 1
ATOM 1324 O O . TYR A 1 164 ? 12.631 -0.330 16.128 1.00 95.62 164 TYR A O 1
ATOM 1332 N N . ASN A 1 165 ? 13.947 1.400 16.681 1.00 96.75 165 ASN A N 1
ATOM 1333 C CA . ASN A 1 165 ? 13.085 1.888 17.763 1.00 96.75 165 ASN A CA 1
ATOM 1334 C C . ASN A 1 165 ? 11.670 2.204 17.261 1.00 96.75 165 ASN A C 1
ATOM 1336 O O . ASN A 1 165 ? 10.688 1.781 17.874 1.00 96.75 165 ASN A O 1
ATOM 1340 N N . TYR A 1 166 ? 11.563 2.883 16.114 1.00 97.06 166 TYR A N 1
ATOM 1341 C CA . TYR A 1 166 ? 10.290 3.118 15.438 1.00 97.06 166 TYR A CA 1
ATOM 1342 C C . TYR A 1 166 ? 9.578 1.803 15.092 1.00 97.06 166 TYR A C 1
ATOM 1344 O O . TYR A 1 166 ? 8.400 1.630 15.406 1.00 97.06 166 TYR A O 1
ATOM 1352 N N . THR A 1 167 ? 10.298 0.860 14.484 1.00 96.50 167 THR A N 1
ATOM 1353 C CA . THR A 1 167 ? 9.745 -0.429 14.048 1.00 96.50 167 THR A CA 1
ATOM 1354 C C . THR A 1 167 ? 9.215 -1.246 15.230 1.00 96.50 167 THR A C 1
ATOM 1356 O O . THR A 1 167 ? 8.092 -1.749 15.169 1.00 96.50 167 THR A O 1
ATOM 1359 N N . TYR A 1 168 ? 9.962 -1.323 16.337 1.00 96.94 168 TYR A N 1
ATOM 1360 C CA . TYR A 1 168 ? 9.509 -1.973 17.570 1.00 96.94 168 TYR A CA 1
ATOM 1361 C C . TYR A 1 168 ? 8.273 -1.280 18.145 1.00 96.94 168 TYR A C 1
ATOM 1363 O O . TYR A 1 168 ? 7.249 -1.926 18.361 1.00 96.94 168 TYR A O 1
ATOM 1371 N N . ASN A 1 169 ? 8.315 0.049 18.280 1.00 97.06 169 ASN A N 1
ATOM 1372 C CA . ASN A 1 169 ? 7.189 0.829 18.786 1.00 97.06 169 ASN A CA 1
ATOM 1373 C C . ASN A 1 169 ? 5.915 0.669 17.936 1.00 97.06 169 ASN A C 1
ATOM 1375 O O . ASN A 1 169 ? 4.805 0.633 18.471 1.00 97.06 169 ASN A O 1
ATOM 1379 N N . ARG A 1 170 ? 6.054 0.591 16.609 1.00 96.62 170 ARG A N 1
ATOM 1380 C CA . ARG A 1 170 ? 4.945 0.301 15.698 1.00 96.62 170 ARG A CA 1
ATOM 1381 C C . ARG A 1 170 ? 4.415 -1.112 15.927 1.00 96.62 170 ARG A C 1
ATOM 1383 O O . ARG A 1 170 ? 3.206 -1.281 16.071 1.00 96.62 170 ARG A O 1
ATOM 1390 N N . ASN A 1 171 ? 5.296 -2.111 15.932 1.00 96.38 171 ASN A N 1
ATOM 1391 C CA . ASN A 1 171 ? 4.913 -3.516 16.038 1.00 96.38 171 ASN A CA 1
ATOM 1392 C C . ASN A 1 171 ? 4.182 -3.808 17.351 1.00 96.38 171 ASN A C 1
ATOM 1394 O O . ASN A 1 171 ? 3.186 -4.527 17.330 1.00 96.38 171 ASN A O 1
ATOM 1398 N N . ASP A 1 172 ? 4.606 -3.202 18.461 1.00 96.19 172 ASP A N 1
ATOM 1399 C CA . ASP A 1 172 ? 3.967 -3.348 19.775 1.00 96.19 172 ASP A CA 1
ATOM 1400 C C . ASP A 1 172 ? 2.520 -2.857 19.800 1.00 96.19 172 ASP A C 1
ATOM 1402 O O . ASP A 1 172 ? 1.682 -3.430 20.494 1.00 96.19 172 ASP A O 1
ATOM 1406 N N . ARG A 1 173 ? 2.207 -1.852 18.981 1.00 96.69 173 ARG A N 1
ATOM 1407 C CA . ARG A 1 173 ? 0.887 -1.218 18.904 1.00 96.69 173 ARG A CA 1
ATOM 1408 C C . ARG A 1 173 ? 0.005 -1.760 17.784 1.00 96.69 173 ARG A C 1
ATOM 1410 O O . ARG A 1 173 ? -1.114 -1.281 17.635 1.00 96.69 173 ARG A O 1
ATOM 1417 N N . LEU A 1 174 ? 0.497 -2.687 16.963 1.00 97.56 174 LEU A N 1
ATOM 1418 C CA . LEU A 1 174 ? -0.210 -3.155 15.771 1.00 97.56 174 LEU A CA 1
ATOM 1419 C C . LEU A 1 174 ? -1.441 -3.999 16.144 1.00 97.56 174 LEU A C 1
ATOM 1421 O O . LEU A 1 174 ? -1.359 -4.891 16.984 1.00 97.56 174 LEU A O 1
ATOM 1425 N N . LEU A 1 175 ? -2.565 -3.735 15.478 1.00 97.69 175 LEU A N 1
ATOM 1426 C CA . LEU A 1 175 ? -3.879 -4.361 15.688 1.00 97.69 175 LEU A CA 1
ATOM 1427 C C . LEU A 1 175 ? -4.479 -4.914 14.380 1.00 97.69 175 LEU A C 1
ATOM 1429 O O . LEU A 1 175 ? -5.653 -5.269 14.336 1.00 97.69 175 LEU A O 1
ATOM 1433 N N . SER A 1 176 ? -3.693 -4.970 13.302 1.00 96.69 176 SER A N 1
ATOM 1434 C CA . SER A 1 176 ? -4.076 -5.514 11.993 1.00 96.69 176 SER A CA 1
ATOM 1435 C C . SER A 1 176 ? -3.200 -6.700 11.585 1.00 96.69 176 SER A C 1
ATOM 1437 O O . SER A 1 176 ? -2.216 -7.031 12.254 1.00 96.69 176 SER A O 1
ATOM 1439 N N . GLY A 1 177 ? -3.581 -7.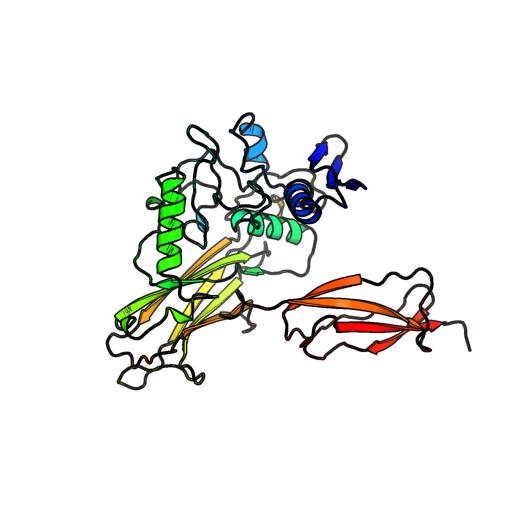357 10.486 1.00 93.56 177 GLY A N 1
ATOM 1440 C CA . GLY A 1 177 ? -2.867 -8.508 9.941 1.00 93.56 177 GLY A CA 1
ATOM 1441 C C . GLY A 1 177 ? -2.688 -9.624 10.968 1.00 93.56 177 GLY A C 1
ATOM 1442 O O . GLY A 1 177 ? -3.622 -9.996 11.678 1.00 93.56 177 GLY A O 1
ATOM 1443 N N . ASN A 1 178 ? -1.458 -10.120 11.093 1.00 93.19 178 ASN A N 1
ATOM 1444 C CA . ASN A 1 178 ? -1.116 -11.174 12.053 1.00 93.19 178 ASN A CA 1
ATOM 1445 C C . ASN A 1 178 ? -1.164 -10.714 13.524 1.00 93.19 178 ASN A C 1
ATOM 1447 O O . ASN A 1 178 ? -1.098 -11.549 14.423 1.00 93.19 178 ASN A O 1
ATOM 1451 N N . SER A 1 179 ? -1.296 -9.409 13.785 1.00 95.81 179 SER A N 1
ATOM 1452 C CA . SER A 1 179 ? -1.359 -8.838 15.136 1.00 95.81 179 SER A CA 1
ATOM 1453 C C . SER A 1 179 ? -2.781 -8.504 15.596 1.00 95.81 179 SER A C 1
ATOM 1455 O O . SER A 1 179 ? -2.944 -7.958 16.684 1.00 95.81 179 SER A O 1
ATOM 1457 N N . LYS A 1 180 ? -3.828 -8.851 14.830 1.00 93.50 180 LYS A N 1
ATOM 1458 C CA . LYS A 1 180 ? -5.234 -8.601 15.217 1.00 93.50 180 LYS A CA 1
ATOM 1459 C C . LYS A 1 180 ? -5.591 -9.125 16.609 1.00 93.50 180 LYS A C 1
ATOM 1461 O O . LYS A 1 180 ? -6.332 -8.471 17.335 1.00 93.50 180 LYS A O 1
ATOM 1466 N N . SER A 1 181 ? -5.026 -10.269 16.996 1.00 92.06 181 SER A N 1
ATOM 1467 C CA . SER A 1 181 ? -5.247 -10.904 18.302 1.00 92.06 181 SER A CA 1
ATOM 1468 C C . SER A 1 181 ? -4.707 -10.106 19.494 1.00 92.06 181 SER A C 1
ATOM 1470 O O . SER A 1 181 ? -4.996 -10.457 20.634 1.00 92.06 181 SER A O 1
ATOM 1472 N N . ARG A 1 182 ? -3.928 -9.040 19.262 1.00 95.19 182 ARG A N 1
ATOM 1473 C CA . ARG A 1 182 ? -3.461 -8.138 20.324 1.00 95.19 182 ARG A CA 1
ATOM 1474 C C . ARG A 1 182 ? -4.554 -7.199 20.822 1.00 95.19 182 ARG A C 1
ATOM 1476 O O . ARG A 1 182 ? -4.430 -6.684 21.935 1.00 95.19 182 ARG A O 1
ATOM 1483 N N . PHE A 1 183 ? -5.609 -6.974 20.036 1.00 97.38 183 PHE A N 1
ATOM 1484 C CA . PHE A 1 183 ? -6.771 -6.227 20.506 1.00 97.38 183 PHE A CA 1
ATOM 1485 C C . PHE A 1 183 ? -7.405 -6.955 21.698 1.00 97.38 183 PHE A C 1
ATOM 1487 O O . PHE A 1 183 ? -7.573 -8.172 21.683 1.00 97.38 183 PHE A O 1
ATOM 1494 N N . ASN A 1 184 ? -7.710 -6.217 22.764 1.00 94.94 184 ASN A N 1
ATOM 1495 C CA . ASN A 1 184 ? -8.239 -6.786 24.000 1.00 94.94 184 ASN A CA 1
ATOM 1496 C C . ASN A 1 184 ? -9.048 -5.749 24.793 1.00 94.94 184 ASN A C 1
ATOM 1498 O O . ASN A 1 184 ? -9.152 -4.585 24.407 1.00 94.94 184 ASN A O 1
ATOM 1502 N N . THR A 1 185 ? -9.596 -6.164 25.934 1.00 95.50 185 THR A N 1
ATOM 1503 C CA . THR A 1 185 ? -10.470 -5.345 26.788 1.00 95.50 185 THR A CA 1
ATOM 1504 C C . THR A 1 185 ? -9.797 -4.099 27.374 1.00 95.50 185 THR A C 1
ATOM 1506 O O . THR A 1 185 ? -10.483 -3.156 27.746 1.00 95.50 185 THR A O 1
ATOM 1509 N N . ASN A 1 186 ? -8.463 -4.023 27.414 1.00 95.88 186 ASN A N 1
ATOM 1510 C CA . ASN A 1 186 ? -7.752 -2.819 27.866 1.00 95.88 186 ASN A CA 1
ATOM 1511 C C . ASN A 1 186 ? -7.759 -1.690 26.815 1.00 95.88 186 ASN A C 1
ATOM 1513 O O . ASN A 1 186 ? -7.146 -0.645 27.031 1.00 95.88 186 ASN A O 1
ATOM 1517 N N . MET A 1 187 ? -8.422 -1.895 25.671 1.00 97.56 187 MET A N 1
ATOM 1518 C CA . MET A 1 187 ? -8.618 -0.878 24.635 1.00 97.56 187 MET A CA 1
ATOM 1519 C C . MET A 1 187 ? -9.748 0.112 24.951 1.00 97.56 187 MET A C 1
ATOM 1521 O O . MET A 1 187 ? -9.880 1.116 24.250 1.00 97.56 187 MET A O 1
ATOM 1525 N N . ASN A 1 188 ? -10.530 -0.117 26.012 1.00 97.62 188 ASN A N 1
ATOM 1526 C CA . ASN A 1 188 ? -11.504 0.850 26.517 1.00 97.62 188 ASN A CA 1
ATOM 1527 C C . ASN A 1 188 ? -10.859 2.228 26.721 1.00 97.62 188 ASN A C 1
ATOM 1529 O O . ASN A 1 188 ? -9.822 2.359 27.370 1.00 97.62 188 ASN A O 1
ATOM 1533 N N . GLY A 1 189 ? -11.470 3.272 26.158 1.00 98.00 189 GLY A N 1
ATOM 1534 C CA . GLY A 1 189 ? -10.966 4.641 26.285 1.00 98.00 189 GLY A CA 1
ATOM 1535 C C . GLY A 1 189 ? -9.685 4.941 25.495 1.00 98.00 189 GLY A C 1
ATOM 1536 O O . GLY A 1 189 ? -9.196 6.071 25.550 1.00 98.00 189 GLY A O 1
ATOM 1537 N N . LYS A 1 190 ? -9.135 3.989 24.732 1.00 98.44 190 LYS A N 1
ATOM 1538 C CA . LYS A 1 190 ? -7.958 4.219 23.884 1.00 98.44 190 LYS A CA 1
ATOM 1539 C C . LYS A 1 190 ? -8.339 4.704 22.487 1.00 98.44 190 LYS A C 1
ATOM 1541 O O . LYS A 1 190 ? -9.471 4.549 22.030 1.00 98.44 190 LYS A O 1
ATOM 1546 N N . LYS A 1 191 ? -7.359 5.275 21.782 1.00 98.62 191 LYS A N 1
ATOM 1547 C CA . LYS A 1 191 ? -7.489 5.633 20.367 1.00 98.62 191 LYS A CA 1
ATOM 1548 C C . LYS A 1 191 ? -6.848 4.573 19.487 1.00 98.62 191 LYS A C 1
ATOM 1550 O O . LYS A 1 191 ? -5.797 4.034 19.824 1.00 98.62 191 LYS A O 1
ATOM 1555 N N . ILE A 1 192 ? -7.449 4.327 18.333 1.00 98.62 192 ILE A N 1
ATOM 1556 C CA . ILE A 1 192 ? -6.876 3.501 17.270 1.00 98.62 192 ILE A CA 1
ATOM 1557 C C . ILE A 1 192 ? -6.841 4.291 15.967 1.00 98.62 192 ILE A C 1
ATOM 1559 O O . ILE A 1 192 ? -7.688 5.152 15.730 1.00 98.62 192 ILE A O 1
ATOM 1563 N N . GLU A 1 193 ? -5.845 4.013 15.139 1.00 98.62 193 GLU A N 1
ATOM 1564 C CA . GLU A 1 193 ? -5.649 4.634 13.834 1.00 98.62 193 GLU A CA 1
ATOM 1565 C C . GLU A 1 193 ? -5.700 3.559 12.755 1.00 98.62 193 GLU A C 1
ATOM 1567 O O . GLU A 1 193 ? -4.911 2.618 12.804 1.00 98.62 193 GLU A O 1
ATOM 1572 N N . LEU A 1 194 ? -6.585 3.738 11.774 1.00 98.69 194 LEU A N 1
ATOM 1573 C CA . LEU A 1 194 ? -6.506 3.078 10.476 1.00 98.69 194 LEU A CA 1
ATOM 1574 C C . LEU A 1 194 ? -5.737 3.994 9.526 1.00 98.69 194 LEU A C 1
ATOM 1576 O O . LEU A 1 194 ? -6.201 5.095 9.213 1.00 98.69 194 LEU A O 1
ATOM 1580 N N . ARG A 1 195 ? -4.586 3.526 9.041 1.00 98.06 195 ARG A N 1
ATOM 1581 C CA . ARG A 1 195 ? -3.739 4.272 8.108 1.00 98.06 195 ARG A CA 1
ATOM 1582 C C . ARG A 1 195 ? -3.495 3.479 6.831 1.00 98.06 195 ARG A C 1
ATOM 1584 O O . ARG A 1 195 ? -3.188 2.290 6.872 1.00 98.06 195 ARG A O 1
ATOM 1591 N N . THR A 1 196 ? -3.585 4.155 5.691 1.00 98.12 196 THR A N 1
ATOM 1592 C CA . THR A 1 196 ? -3.045 3.670 4.414 1.00 98.12 196 THR A CA 1
ATOM 1593 C C . THR A 1 196 ? -2.597 4.841 3.543 1.00 98.12 196 THR A C 1
ATOM 1595 O O . THR A 1 196 ? -2.891 6.005 3.823 1.00 98.12 196 THR A O 1
ATOM 1598 N N . VAL A 1 197 ? -1.856 4.525 2.490 1.00 98.00 197 VAL A N 1
ATOM 1599 C CA . VAL A 1 197 ? -1.358 5.462 1.494 1.00 98.00 197 VAL A CA 1
ATOM 1600 C C . VAL A 1 197 ? -2.013 5.127 0.163 1.00 98.00 197 VAL A C 1
ATOM 1602 O O . VAL A 1 197 ? -1.968 3.983 -0.292 1.00 98.00 197 VAL A O 1
ATOM 1605 N N . ILE A 1 198 ? -2.623 6.134 -0.455 1.00 98.25 198 ILE A N 1
ATOM 1606 C CA . ILE A 1 198 ? -3.350 5.998 -1.714 1.00 98.25 198 ILE A CA 1
ATOM 1607 C C . ILE A 1 198 ? -2.694 6.870 -2.772 1.00 98.25 198 ILE A C 1
ATOM 1609 O O . ILE A 1 198 ? -2.475 8.060 -2.542 1.00 98.25 198 ILE A O 1
ATOM 1613 N N . GLN A 1 199 ? -2.430 6.288 -3.941 1.00 97.19 199 GLN A N 1
ATOM 1614 C CA . GLN A 1 199 ? -2.025 7.030 -5.132 1.00 97.19 199 GLN A CA 1
ATOM 1615 C C . GLN A 1 199 ? -3.146 6.991 -6.165 1.00 97.19 199 GLN A C 1
ATOM 1617 O O . GLN A 1 199 ? -3.528 5.921 -6.634 1.00 97.19 199 GLN A O 1
ATOM 1622 N N . ASN A 1 200 ? -3.614 8.165 -6.569 1.00 96.38 200 ASN A N 1
ATOM 1623 C CA . ASN A 1 200 ? -4.470 8.323 -7.732 1.00 96.38 200 ASN A CA 1
ATOM 1624 C C . ASN A 1 200 ? -3.639 8.262 -9.012 1.00 96.38 200 ASN A C 1
ATOM 1626 O O . ASN A 1 200 ? -2.647 8.976 -9.153 1.00 96.38 200 ASN A O 1
ATOM 1630 N N . ILE A 1 201 ? -4.036 7.407 -9.947 1.00 94.12 201 ILE A N 1
ATOM 1631 C CA . ILE A 1 201 ? -3.355 7.256 -11.236 1.00 94.12 201 ILE A CA 1
ATOM 1632 C C . ILE A 1 201 ? -3.934 8.212 -12.285 1.00 94.12 201 ILE A C 1
ATOM 1634 O O . ILE A 1 201 ? -3.314 8.432 -13.327 1.00 94.12 201 ILE A O 1
ATOM 1638 N N . SER A 1 202 ? -5.088 8.829 -12.022 1.00 92.50 202 SER A N 1
ATOM 1639 C CA . SER A 1 202 ? -5.667 9.850 -12.891 1.00 92.50 202 SER A CA 1
ATOM 1640 C C . SER A 1 202 ? -4.954 11.193 -12.741 1.00 92.50 202 SER A C 1
ATOM 1642 O O . SER A 1 202 ? -4.721 11.678 -11.636 1.00 92.50 202 SER A O 1
ATOM 1644 N N . ASP A 1 203 ? -4.671 11.826 -13.873 1.00 92.88 203 ASP A N 1
ATOM 1645 C CA . ASP A 1 203 ? -4.215 13.212 -13.998 1.00 92.88 203 ASP A CA 1
ATOM 1646 C C . ASP A 1 203 ? -5.377 14.201 -14.211 1.00 92.88 203 ASP A C 1
ATOM 1648 O O . ASP A 1 203 ? -5.158 15.405 -14.304 1.00 92.88 203 ASP A O 1
ATOM 1652 N N . LYS A 1 204 ? -6.619 13.703 -14.285 1.00 93.56 204 LYS A N 1
ATOM 1653 C CA . LYS A 1 204 ? -7.813 14.498 -14.618 1.00 93.56 204 LYS A CA 1
ATOM 1654 C C . LYS A 1 204 ? -8.858 14.505 -13.516 1.00 93.56 204 LYS A C 1
ATOM 1656 O O . LYS A 1 204 ? -9.434 15.546 -13.224 1.00 93.56 204 LYS A O 1
ATOM 1661 N N . ASN A 1 205 ? -9.105 13.346 -12.913 1.00 94.31 205 ASN A N 1
ATOM 1662 C CA . ASN A 1 205 ? -10.210 13.157 -11.986 1.00 94.31 205 ASN A CA 1
ATOM 1663 C C . ASN A 1 205 ? -9.675 12.929 -10.575 1.00 94.31 205 ASN A C 1
ATOM 1665 O O . ASN A 1 205 ? -8.998 11.932 -10.310 1.00 94.31 205 ASN A O 1
ATOM 1669 N N . ALA A 1 206 ? -9.990 13.847 -9.662 1.00 95.38 206 ALA A N 1
ATOM 1670 C CA . ALA A 1 206 ? -9.816 13.590 -8.240 1.00 95.38 206 ALA A CA 1
ATOM 1671 C C . ALA A 1 206 ? -10.755 12.450 -7.819 1.00 95.38 206 ALA A C 1
ATOM 1673 O O . ALA A 1 206 ? -11.792 12.224 -8.447 1.00 95.38 206 ALA A O 1
ATOM 1674 N N . ARG A 1 207 ? -10.381 11.720 -6.771 1.00 96.19 207 ARG A N 1
ATOM 1675 C CA . ARG A 1 207 ? -11.159 10.581 -6.267 1.00 96.19 207 ARG A CA 1
ATOM 1676 C C . ARG A 1 207 ? -11.553 10.826 -4.824 1.00 96.19 207 ARG A C 1
ATOM 1678 O O . ARG A 1 207 ? -10.884 11.578 -4.120 1.00 96.19 207 ARG A O 1
ATOM 1685 N N . GLN A 1 208 ? -12.620 10.177 -4.385 1.00 97.50 208 GLN A N 1
ATOM 1686 C CA . GLN A 1 208 ? -13.081 10.268 -3.011 1.00 97.50 208 GLN A CA 1
ATOM 1687 C C . GLN A 1 208 ? -13.247 8.863 -2.450 1.00 97.50 208 GLN A C 1
ATOM 1689 O O . GLN A 1 208 ? -14.019 8.069 -2.975 1.00 97.50 208 GLN A O 1
ATOM 1694 N N . LEU A 1 209 ? -12.522 8.566 -1.374 1.00 98.19 209 LEU A N 1
ATOM 1695 C CA . LEU A 1 209 ? -12.533 7.248 -0.748 1.00 98.19 209 LEU A CA 1
ATOM 1696 C C . LEU A 1 209 ? -13.137 7.313 0.646 1.00 98.19 209 LEU A C 1
ATOM 1698 O O . LEU A 1 209 ? -12.921 8.271 1.390 1.00 98.19 209 LEU A O 1
ATOM 1702 N N . LYS A 1 210 ? -13.871 6.266 1.016 1.00 98.50 210 LYS A N 1
ATOM 1703 C CA . LYS A 1 210 ? -14.529 6.147 2.317 1.00 98.50 210 LYS A CA 1
ATOM 1704 C C . LYS A 1 210 ? -13.872 5.050 3.135 1.00 98.50 210 LYS A C 1
ATOM 1706 O O . LYS A 1 210 ? -13.847 3.892 2.733 1.00 98.50 210 LYS A O 1
ATOM 1711 N N . PHE A 1 211 ? -13.369 5.417 4.302 1.00 98.69 211 PHE A N 1
ATOM 1712 C CA . PHE A 1 211 ? -12.781 4.494 5.260 1.00 98.69 211 PHE A CA 1
ATOM 1713 C C . PHE A 1 211 ? -13.836 4.175 6.302 1.00 98.69 211 PHE A C 1
ATOM 1715 O O . PHE A 1 211 ? -14.413 5.086 6.893 1.00 98.69 211 PHE A O 1
ATOM 1722 N N . LYS A 1 212 ? -14.086 2.890 6.523 1.00 98.50 212 LYS A N 1
ATOM 1723 C CA . LYS A 1 212 ? -14.931 2.387 7.603 1.00 98.50 212 LYS A CA 1
ATOM 1724 C C . LYS A 1 212 ? -14.062 1.577 8.546 1.00 98.50 212 LYS A C 1
ATOM 1726 O O . LYS A 1 212 ? -13.284 0.750 8.083 1.00 98.50 212 LYS A O 1
ATOM 1731 N N . MET A 1 213 ? -14.216 1.783 9.845 1.00 98.62 213 MET A N 1
ATOM 1732 C CA . MET A 1 213 ? -13.537 0.996 10.871 1.00 98.62 213 MET A CA 1
ATOM 1733 C C . MET A 1 213 ? -14.518 0.686 11.992 1.00 98.62 213 MET A C 1
ATOM 1735 O O . MET A 1 213 ? -15.295 1.558 12.382 1.00 98.62 213 MET A O 1
ATOM 1739 N N . TRP A 1 214 ? -14.494 -0.542 12.497 1.00 98.56 214 TRP A N 1
ATOM 1740 C CA . TRP A 1 214 ? -15.359 -0.972 13.588 1.00 98.56 214 TRP A CA 1
ATOM 1741 C C . TRP A 1 214 ? -14.699 -2.051 14.439 1.00 98.56 214 TRP A C 1
ATOM 1743 O O . TRP A 1 214 ? -13.758 -2.723 14.011 1.00 98.56 214 TRP A O 1
ATOM 1753 N N . ILE A 1 215 ? -15.205 -2.215 15.658 1.00 98.50 215 ILE A N 1
ATOM 1754 C CA . ILE A 1 215 ? -14.798 -3.299 16.550 1.00 98.50 215 ILE A CA 1
ATOM 1755 C C . ILE A 1 215 ? -15.745 -4.479 16.350 1.00 98.50 215 ILE A C 1
ATOM 1757 O O . ILE A 1 215 ? -16.966 -4.322 16.374 1.00 98.50 215 ILE A O 1
ATOM 1761 N N . LYS A 1 216 ? -15.175 -5.658 16.120 1.00 97.00 216 LYS A N 1
ATOM 1762 C CA . LYS A 1 216 ? -15.883 -6.888 15.775 1.00 97.00 216 LYS A CA 1
ATOM 1763 C C . LYS A 1 216 ? -15.709 -7.911 16.893 1.00 97.00 216 LYS A C 1
ATOM 1765 O O . LYS A 1 216 ? -14.576 -8.225 17.258 1.00 97.00 216 LYS A O 1
ATOM 1770 N N . HIS A 1 217 ? -16.816 -8.448 17.390 1.00 96.50 217 HIS A N 1
ATOM 1771 C CA . HIS A 1 217 ? -16.819 -9.603 18.277 1.00 96.50 217 HIS A CA 1
ATOM 1772 C C . HIS A 1 217 ? -16.365 -10.872 17.548 1.00 96.50 217 HIS A C 1
ATOM 1774 O O . HIS A 1 217 ? -16.440 -10.974 16.322 1.00 96.50 217 HIS A O 1
ATOM 1780 N N . SER A 1 218 ? -15.922 -11.877 18.301 1.00 92.62 218 SER A N 1
ATOM 1781 C CA . SER A 1 218 ? -15.486 -13.165 17.739 1.00 92.62 218 SER A CA 1
ATOM 1782 C C . SER A 1 218 ? -16.579 -13.896 16.943 1.00 92.62 218 SER A C 1
ATOM 1784 O O . SER A 1 218 ? -16.265 -14.628 16.007 1.00 92.62 218 SER A O 1
ATOM 1786 N N . ASP A 1 219 ? -17.855 -13.654 17.262 1.00 92.31 219 ASP A N 1
ATOM 1787 C CA . ASP A 1 219 ? -19.024 -14.180 16.540 1.00 92.31 219 ASP A CA 1
ATOM 1788 C C . ASP A 1 219 ? -19.339 -13.437 15.228 1.00 92.31 219 ASP A C 1
ATOM 1790 O O . ASP A 1 219 ? -20.179 -13.869 14.440 1.00 92.31 219 ASP A O 1
ATOM 1794 N N . GLY A 1 220 ? -18.650 -12.327 14.971 1.00 92.12 220 GLY A N 1
ATOM 1795 C CA . GLY A 1 220 ? -18.800 -11.520 13.774 1.00 92.12 220 GLY A CA 1
ATOM 1796 C C . GLY A 1 220 ? -19.650 -10.263 13.914 1.00 92.12 220 GLY A C 1
ATOM 1797 O O . GLY A 1 220 ? -19.619 -9.433 13.003 1.00 92.12 220 GLY A O 1
ATOM 1798 N N . SER A 1 221 ? -20.361 -10.096 15.027 1.00 96.56 221 SER A N 1
ATOM 1799 C CA . SER A 1 221 ? -21.180 -8.914 15.300 1.00 96.56 221 SER A CA 1
ATOM 1800 C C . SER A 1 221 ? -20.332 -7.681 15.639 1.00 96.56 221 SER A C 1
ATOM 1802 O O . SER A 1 221 ? -19.155 -7.784 15.990 1.00 96.56 221 SER A O 1
ATOM 1804 N N . VAL A 1 222 ? -20.911 -6.487 15.493 1.00 98.06 222 VAL A N 1
ATOM 1805 C CA . VAL A 1 222 ? -20.248 -5.226 15.860 1.00 98.06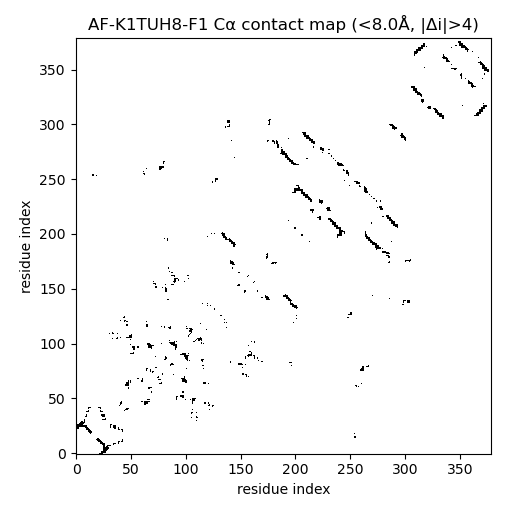 222 VAL A CA 1
ATOM 1806 C C . VAL A 1 222 ? -20.394 -5.019 17.367 1.00 98.06 222 VAL A C 1
ATOM 1808 O O . VAL A 1 222 ? -21.506 -5.099 17.885 1.00 98.06 222 VAL A O 1
ATOM 1811 N N . ALA A 1 223 ? -19.288 -4.747 18.060 1.00 98.00 223 ALA A N 1
ATOM 1812 C CA . ALA A 1 223 ? -19.311 -4.443 19.488 1.00 98.00 223 ALA A CA 1
ATOM 1813 C C . ALA A 1 223 ? -20.036 -3.118 19.766 1.00 98.00 223 ALA A C 1
ATOM 1815 O O . ALA A 1 223 ? -20.115 -2.256 18.888 1.00 98.00 223 ALA A O 1
ATOM 1816 N N . THR A 1 224 ? -20.542 -2.933 20.987 1.00 98.50 224 THR A N 1
ATOM 1817 C CA . THR A 1 224 ? -21.299 -1.730 21.373 1.00 98.50 224 THR A CA 1
ATOM 1818 C C . THR A 1 224 ? -20.728 -1.037 22.607 1.00 98.50 224 THR A C 1
ATOM 1820 O O . THR A 1 224 ? -19.932 -1.609 23.352 1.00 98.50 224 THR A O 1
ATOM 1823 N N . ASP A 1 225 ? -21.140 0.206 22.843 1.00 97.94 225 ASP A N 1
ATOM 1824 C CA . ASP A 1 225 ? -21.015 0.854 24.152 1.00 97.94 225 ASP A CA 1
ATOM 1825 C C . ASP A 1 225 ? -22.111 0.382 25.131 1.00 97.94 225 ASP A C 1
ATOM 1827 O O . ASP A 1 225 ? -22.924 -0.494 24.805 1.00 97.94 225 ASP A O 1
ATOM 1831 N N . SER A 1 226 ? -22.130 0.944 26.345 1.00 97.00 226 SER A N 1
ATOM 1832 C CA . SER A 1 226 ? -23.124 0.599 27.374 1.00 97.00 226 SER A CA 1
ATOM 1833 C C . SER A 1 226 ? -24.560 1.005 27.012 1.00 97.00 226 SER A C 1
ATOM 1835 O O . SER A 1 226 ? -25.512 0.459 27.568 1.00 97.00 226 SER A O 1
ATOM 1837 N N . SER A 1 227 ? -24.725 1.928 26.058 1.00 96.94 227 SER A N 1
ATOM 1838 C CA . SER A 1 227 ? -26.017 2.392 25.540 1.00 96.94 227 SER A CA 1
ATOM 1839 C C . SER A 1 227 ? -26.481 1.603 24.309 1.00 96.94 227 SER A C 1
ATOM 1841 O O . SER A 1 227 ? -27.556 1.873 23.775 1.00 96.94 227 SER A O 1
ATOM 1843 N N . GLY A 1 228 ? -25.692 0.625 23.853 1.00 97.12 228 GLY A N 1
ATOM 1844 C CA . GLY A 1 228 ? -25.989 -0.185 22.675 1.00 97.12 228 GLY A CA 1
ATOM 1845 C C . GLY A 1 228 ? -25.610 0.471 21.344 1.00 97.12 228 GLY A C 1
ATOM 1846 O O . GLY A 1 228 ? -25.970 -0.060 20.293 1.00 97.12 228 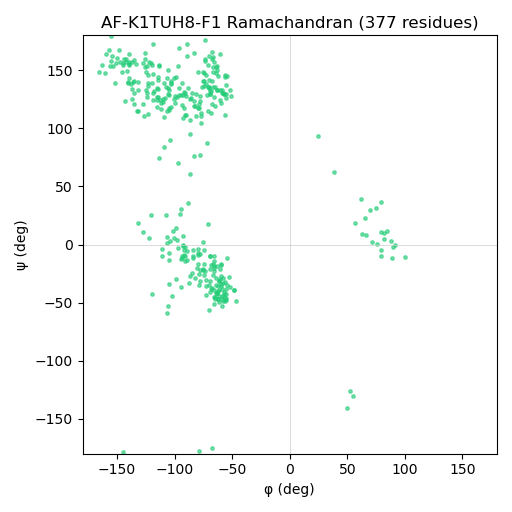GLY A O 1
ATOM 1847 N N . ASN A 1 229 ? -24.878 1.591 21.343 1.00 98.00 229 ASN A N 1
ATOM 1848 C CA . ASN A 1 229 ? -24.412 2.192 20.095 1.00 98.00 229 ASN A CA 1
ATOM 1849 C C . ASN A 1 229 ? -23.260 1.364 19.511 1.00 98.00 229 ASN A C 1
ATOM 1851 O O . ASN A 1 229 ? -22.348 0.987 20.252 1.00 98.00 229 ASN A O 1
ATOM 1855 N N . PRO A 1 230 ? -23.246 1.107 18.192 1.00 98.25 230 PRO A N 1
ATOM 1856 C CA . PRO A 1 230 ? -22.185 0.336 17.559 1.00 98.25 230 PRO A CA 1
ATOM 1857 C C . PRO A 1 230 ? -20.846 1.083 17.601 1.00 98.25 230 PRO A C 1
ATOM 1859 O O . PRO A 1 230 ? -20.759 2.264 17.259 1.00 98.25 230 PRO A O 1
ATOM 1862 N N . LEU A 1 231 ? -19.781 0.363 17.950 1.00 98.56 231 LEU A N 1
ATOM 1863 C CA . LEU A 1 231 ? -18.406 0.855 17.963 1.00 98.56 231 LEU A CA 1
ATOM 1864 C C . LEU A 1 231 ? -17.842 0.884 16.543 1.00 98.56 231 LEU A C 1
ATOM 1866 O O . LEU A 1 231 ? -17.076 0.009 16.132 1.00 98.56 231 LEU A O 1
ATOM 1870 N N . GLN A 1 232 ? -18.256 1.890 15.781 1.00 98.12 232 GLN A N 1
ATOM 1871 C CA . GLN A 1 232 ? -17.854 2.092 14.396 1.00 98.12 232 GLN A CA 1
ATOM 1872 C C . GLN A 1 232 ? -17.656 3.571 14.074 1.00 98.12 232 GLN A C 1
ATOM 1874 O O . GLN A 1 232 ? -18.236 4.455 14.702 1.00 98.12 232 GLN A O 1
ATOM 1879 N N . THR A 1 233 ? -16.866 3.843 13.045 1.00 98.50 233 THR A N 1
ATOM 1880 C CA . THR A 1 233 ? -16.667 5.187 12.512 1.00 98.50 233 THR A CA 1
ATOM 1881 C C . THR A 1 233 ? -16.426 5.146 11.009 1.00 98.50 233 THR A C 1
ATOM 1883 O O . THR A 1 233 ? -16.016 4.125 10.444 1.00 98.50 233 THR A O 1
ATOM 1886 N N . VAL A 1 234 ? -16.701 6.272 10.356 1.00 98.38 234 VAL A N 1
ATOM 1887 C CA . VAL A 1 234 ? -16.542 6.450 8.918 1.00 98.38 234 VAL A CA 1
ATOM 1888 C C . VAL A 1 234 ? -15.912 7.809 8.653 1.00 98.38 234 VAL A C 1
ATOM 1890 O O . VAL A 1 234 ? -16.363 8.815 9.195 1.00 98.38 234 VAL A O 1
ATOM 1893 N N . GLN A 1 235 ? -14.907 7.849 7.784 1.00 98.56 235 GLN A N 1
ATOM 1894 C CA . GLN A 1 235 ? -14.305 9.094 7.321 1.00 98.56 235 GLN A CA 1
ATOM 1895 C C . GLN A 1 235 ? -14.098 9.051 5.812 1.00 98.56 235 GLN A C 1
ATOM 1897 O O . GLN A 1 235 ? -13.724 8.024 5.249 1.00 98.56 235 GLN A O 1
ATOM 1902 N N . THR A 1 236 ? -14.340 10.183 5.166 1.00 98.50 236 THR A N 1
ATOM 1903 C CA . THR A 1 236 ? -14.137 10.358 3.732 1.00 98.50 236 THR A CA 1
ATOM 1904 C C . THR A 1 236 ? -12.857 11.152 3.489 1.00 98.50 236 THR A C 1
ATOM 1906 O O . THR A 1 236 ? -12.587 12.121 4.200 1.00 98.50 236 THR A O 1
ATOM 1909 N N . PHE A 1 237 ? -12.073 10.745 2.493 1.00 98.50 237 PHE A N 1
ATOM 1910 C CA . PHE A 1 237 ? -10.830 11.398 2.094 1.00 98.50 237 PHE A CA 1
ATOM 1911 C C . PHE A 1 237 ? -10.859 11.756 0.612 1.00 98.50 237 PHE A C 1
ATOM 1913 O O . PHE A 1 237 ? -11.149 10.901 -0.226 1.00 98.50 237 PHE A O 1
ATOM 1920 N N . ASP A 1 238 ? -10.472 12.990 0.301 1.00 98.00 238 ASP A N 1
ATOM 1921 C CA . ASP A 1 238 ? -10.239 13.425 -1.073 1.00 98.00 238 ASP A CA 1
ATOM 1922 C C . ASP A 1 238 ? -8.804 13.087 -1.489 1.00 98.00 238 ASP A C 1
ATOM 1924 O O . ASP A 1 238 ? -7.826 13.442 -0.815 1.00 98.00 238 ASP A O 1
ATOM 1928 N N . ILE A 1 239 ? -8.689 12.379 -2.607 1.00 98.12 239 ILE A N 1
ATOM 1929 C CA . ILE A 1 239 ? -7.432 11.919 -3.183 1.00 98.12 239 ILE A CA 1
ATOM 1930 C C . ILE A 1 239 ? -7.125 12.798 -4.401 1.00 98.12 239 ILE A C 1
ATOM 1932 O O . ILE A 1 239 ? -7.888 12.787 -5.377 1.00 98.12 239 ILE A O 1
ATOM 1936 N N . PRO A 1 240 ? -6.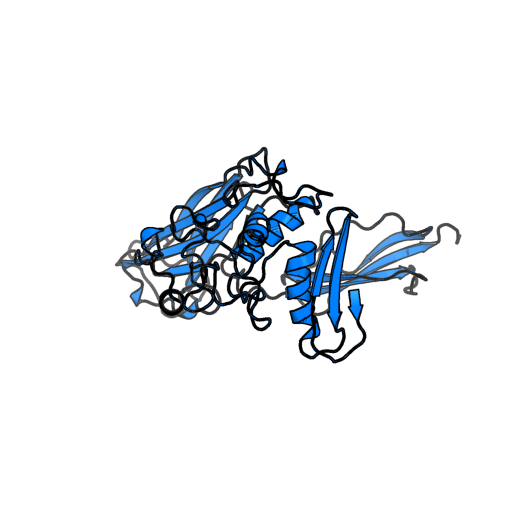029 13.578 -4.363 1.00 97.31 240 PRO A N 1
ATOM 1937 C CA . PRO A 1 240 ? -5.711 14.518 -5.428 1.00 97.31 240 PRO A CA 1
ATOM 1938 C C . PRO A 1 240 ? -5.382 13.786 -6.730 1.00 97.31 240 PRO A C 1
ATOM 1940 O O . PRO A 1 240 ? -5.045 12.606 -6.732 1.00 97.31 240 PRO A O 1
ATOM 1943 N N . VAL A 1 241 ? -5.456 14.500 -7.847 1.00 96.69 241 VAL A N 1
ATOM 1944 C CA . VAL A 1 241 ? -4.953 14.028 -9.144 1.00 96.69 241 VAL A CA 1
ATOM 1945 C C . VAL A 1 241 ? -3.427 13.988 -9.176 1.00 96.69 241 VAL A C 1
ATOM 1947 O O . VAL A 1 241 ? -2.744 14.746 -8.480 1.00 96.69 241 VAL A O 1
ATOM 1950 N N . TRP A 1 242 ? -2.886 13.133 -10.035 1.00 94.88 242 TRP A N 1
ATOM 1951 C CA . TRP A 1 242 ? -1.470 13.096 -10.370 1.00 94.88 242 TRP A CA 1
ATOM 1952 C C . TRP A 1 242 ? -1.145 14.136 -11.451 1.00 94.88 242 TRP A C 1
ATOM 1954 O O . TRP A 1 242 ? -0.990 13.816 -12.625 1.00 94.88 242 TRP A O 1
ATOM 1964 N N . ASN A 1 243 ? -1.072 15.406 -11.049 1.00 92.19 243 ASN A N 1
ATOM 1965 C CA . ASN A 1 243 ? -0.972 16.557 -11.963 1.00 92.19 243 ASN A CA 1
ATOM 1966 C C . ASN A 1 243 ? 0.214 16.507 -12.936 1.00 92.19 243 ASN A C 1
ATOM 1968 O O . ASN A 1 243 ? 0.145 17.016 -14.048 1.00 92.19 243 ASN A O 1
ATOM 1972 N N . ASP A 1 244 ? 1.319 15.913 -12.510 1.00 90.56 244 ASP A N 1
ATOM 1973 C CA . ASP A 1 244 ? 2.565 15.795 -13.260 1.00 90.56 244 ASP A CA 1
ATOM 1974 C C . ASP A 1 244 ? 2.798 14.358 -13.746 1.00 90.56 244 ASP A C 1
ATOM 1976 O O . ASP A 1 244 ? 3.932 13.959 -14.005 1.00 90.56 244 ASP A O 1
ATOM 1980 N N . LYS A 1 245 ? 1.726 13.572 -13.914 1.00 90.81 245 LYS A N 1
ATOM 1981 C CA . LYS A 1 245 ? 1.786 12.203 -14.443 1.00 90.81 245 LYS A CA 1
ATOM 1982 C C . LYS A 1 245 ? 2.612 12.095 -15.724 1.00 90.81 245 LYS A C 1
ATOM 1984 O O . LYS A 1 245 ? 3.354 11.131 -15.887 1.00 90.81 245 LYS A O 1
ATOM 1989 N N . ALA A 1 246 ? 2.500 13.078 -16.618 1.00 89.31 246 ALA A N 1
ATOM 1990 C CA . ALA A 1 246 ? 3.234 13.117 -17.884 1.00 89.31 246 ALA A CA 1
ATOM 1991 C C . ALA A 1 246 ? 4.759 13.267 -17.708 1.00 89.31 246 ALA A C 1
ATOM 1993 O O . ALA A 1 246 ? 5.521 12.871 -18.586 1.00 89.31 246 ALA A O 1
ATOM 1994 N N . ASN A 1 247 ? 5.205 13.803 -16.572 1.00 88.38 247 ASN A N 1
ATOM 1995 C CA . ASN A 1 247 ? 6.617 13.987 -16.233 1.00 88.38 247 ASN A CA 1
ATOM 1996 C C . ASN A 1 247 ? 7.225 12.717 -15.615 1.00 88.38 247 ASN A C 1
ATOM 1998 O O . ASN A 1 247 ? 8.435 12.474 -15.682 1.00 88.38 247 ASN A O 1
ATOM 2002 N N . PHE A 1 248 ? 6.381 11.870 -15.024 1.00 87.38 248 PHE A N 1
ATOM 2003 C CA . PHE A 1 248 ? 6.813 10.642 -14.384 1.00 87.38 248 PHE A CA 1
ATOM 2004 C C . PHE A 1 248 ? 6.902 9.492 -15.381 1.00 87.38 248 PHE A C 1
ATOM 2006 O O . PHE A 1 248 ? 5.913 8.805 -15.633 1.00 87.38 248 PHE A O 1
ATOM 2013 N N . TRP A 1 249 ? 8.108 9.261 -15.906 1.00 81.75 249 TRP A N 1
ATOM 2014 C CA . TRP A 1 249 ? 8.443 8.098 -16.736 1.00 81.75 249 TRP A CA 1
ATOM 2015 C C . TRP A 1 249 ? 7.316 7.695 -17.706 1.00 81.75 249 TRP A C 1
ATOM 2017 O O . TRP A 1 249 ? 6.766 6.590 -17.582 1.00 81.75 249 TRP A O 1
ATOM 2027 N N . PRO A 1 250 ? 6.946 8.576 -18.652 1.00 79.50 250 PRO A N 1
ATOM 2028 C CA . PRO A 1 250 ? 5.880 8.272 -19.593 1.00 79.50 250 PRO A CA 1
ATOM 2029 C C . PRO A 1 250 ? 6.216 7.031 -20.437 1.00 79.50 250 PRO A C 1
ATOM 2031 O O . PRO A 1 250 ? 7.360 6.560 -20.488 1.00 79.50 250 PRO A O 1
ATOM 2034 N N . LEU A 1 251 ? 5.203 6.459 -21.089 1.00 78.25 251 LEU A N 1
ATOM 2035 C CA . LEU A 1 251 ? 5.377 5.283 -21.942 1.00 78.25 251 LEU A CA 1
ATOM 2036 C C . LEU A 1 251 ? 6.447 5.541 -23.018 1.00 78.25 251 LEU A C 1
ATOM 2038 O O . LEU A 1 251 ? 6.403 6.549 -23.718 1.00 78.25 251 LEU A O 1
ATOM 2042 N N . GLY A 1 252 ? 7.413 4.627 -23.138 1.00 73.88 252 GLY A N 1
ATOM 2043 C CA . GLY A 1 252 ? 8.542 4.759 -24.069 1.00 73.88 252 GLY A CA 1
ATOM 2044 C C . GLY A 1 252 ? 9.669 5.682 -23.592 1.00 73.88 252 GLY A C 1
ATOM 2045 O O . GLY A 1 252 ? 10.706 5.745 -24.246 1.00 73.88 252 GLY A O 1
ATOM 2046 N N . ALA A 1 253 ? 9.520 6.360 -22.449 1.00 74.06 253 ALA A N 1
ATOM 2047 C CA . ALA A 1 253 ? 10.596 7.170 -21.895 1.00 74.06 253 ALA A CA 1
ATOM 2048 C C . ALA A 1 253 ? 11.745 6.299 -21.383 1.00 74.06 253 ALA A C 1
ATOM 2050 O O . ALA A 1 253 ? 11.537 5.359 -20.602 1.00 74.06 253 ALA A O 1
ATOM 2051 N N . LEU A 1 254 ? 12.957 6.680 -21.786 1.00 69.25 254 LEU A N 1
ATOM 2052 C CA . LEU A 1 254 ? 14.205 6.135 -21.258 1.00 69.25 254 LEU A CA 1
ATOM 2053 C C . LEU A 1 254 ? 14.560 6.746 -19.893 1.00 69.25 254 LEU A C 1
ATOM 2055 O O . LEU A 1 254 ? 15.211 6.083 -19.090 1.00 69.25 254 LEU A O 1
ATOM 2059 N N . ASP A 1 255 ? 14.083 7.968 -19.606 1.00 69.19 255 ASP A N 1
ATOM 2060 C CA . ASP A 1 255 ? 14.440 8.740 -18.411 1.00 69.19 255 ASP A CA 1
ATOM 2061 C C . ASP A 1 255 ? 13.252 9.409 -17.698 1.00 69.19 255 ASP A C 1
ATOM 2063 O O . ASP A 1 255 ? 12.180 9.633 -18.263 1.00 69.19 255 ASP A O 1
ATOM 2067 N N . HIS A 1 256 ? 13.470 9.716 -16.414 1.00 72.75 256 HIS A N 1
ATOM 2068 C CA . HIS A 1 256 ? 12.549 10.454 -15.548 1.00 72.75 256 HIS A CA 1
ATOM 2069 C C . HIS A 1 256 ? 12.721 11.957 -15.762 1.00 72.75 256 HIS A C 1
ATOM 2071 O O . HIS A 1 256 ? 13.804 12.494 -15.528 1.00 72.75 256 HIS A O 1
ATOM 2077 N N . ILE A 1 257 ? 11.646 12.658 -16.117 1.00 72.44 257 ILE A N 1
ATOM 2078 C CA . ILE A 1 257 ? 11.645 14.118 -16.230 1.00 72.44 257 ILE A CA 1
ATOM 2079 C C . ILE A 1 257 ? 11.090 14.672 -14.916 1.00 72.44 257 ILE A C 1
ATOM 2081 O O . ILE A 1 257 ? 9.962 15.119 -14.874 1.00 72.44 257 ILE A O 1
ATOM 2085 N N . LYS A 1 258 ? 11.852 14.558 -13.819 1.00 76.06 258 LYS A N 1
ATOM 2086 C CA . LYS A 1 258 ? 11.567 15.113 -12.474 1.00 76.06 258 LYS A CA 1
ATOM 2087 C C . LYS A 1 258 ? 10.072 15.375 -12.154 1.00 76.06 258 LYS A C 1
ATOM 2089 O O . LYS A 1 258 ? 9.566 16.472 -12.374 1.00 76.06 258 LYS A O 1
ATOM 2094 N N . SER A 1 259 ? 9.409 14.405 -11.533 1.00 80.12 259 SER A N 1
ATOM 2095 C CA . SER A 1 259 ? 8.060 14.515 -10.960 1.00 80.12 259 SER A CA 1
ATOM 2096 C C . SER A 1 259 ? 8.103 14.578 -9.421 1.00 80.12 259 SER A C 1
ATOM 2098 O O . SER A 1 259 ? 9.009 14.021 -8.792 1.00 80.12 259 SER A O 1
ATOM 2100 N N . ASP A 1 260 ? 7.138 15.263 -8.797 1.00 88.38 260 ASP A N 1
ATOM 2101 C CA . ASP A 1 260 ? 6.916 15.186 -7.350 1.00 88.38 260 ASP A CA 1
ATOM 2102 C C . ASP A 1 260 ? 6.343 13.809 -7.002 1.00 88.38 260 ASP A C 1
ATOM 2104 O O . ASP A 1 260 ? 5.209 13.463 -7.345 1.00 88.38 260 ASP A O 1
ATOM 2108 N N . PHE A 1 261 ? 7.112 13.029 -6.241 1.00 88.31 261 PHE A N 1
ATOM 2109 C CA . PHE A 1 261 ? 6.688 11.723 -5.741 1.00 88.31 261 PHE A CA 1
ATOM 2110 C C . PHE A 1 261 ? 5.344 11.766 -4.998 1.00 88.31 261 PHE A C 1
ATOM 2112 O O . PHE A 1 261 ? 4.612 10.779 -5.010 1.00 88.31 261 PHE A O 1
ATOM 2119 N N . ASN A 1 262 ? 4.992 12.903 -4.397 1.00 92.94 262 ASN A N 1
ATOM 2120 C CA . ASN A 1 262 ? 3.776 13.087 -3.610 1.00 92.94 262 ASN A CA 1
ATOM 2121 C C . ASN A 1 262 ? 2.581 13.587 -4.437 1.00 92.94 262 ASN A C 1
ATOM 2123 O O . ASN A 1 262 ? 1.486 13.752 -3.901 1.00 92.94 262 ASN A O 1
ATOM 2127 N N . SER A 1 263 ? 2.766 13.833 -5.732 1.00 94.12 263 SER A N 1
ATOM 2128 C CA . SER A 1 263 ? 1.684 14.220 -6.632 1.00 94.12 263 SER A CA 1
ATOM 2129 C C . SER A 1 263 ? 0.717 13.053 -6.846 1.00 94.12 263 SER A C 1
ATOM 2131 O O . SER A 1 263 ? 1.131 11.909 -7.066 1.00 94.12 263 SER A O 1
ATOM 2133 N N . GLY A 1 264 ? -0.583 13.335 -6.723 1.00 95.62 264 GLY A N 1
ATOM 2134 C CA . GLY A 1 264 ? -1.653 12.333 -6.689 1.00 95.62 264 GLY A CA 1
ATOM 2135 C C . GLY A 1 264 ? -1.637 11.407 -5.467 1.00 95.62 264 GLY A C 1
ATOM 2136 O O . GLY A 1 264 ? -2.392 10.440 -5.432 1.00 95.62 264 GLY A O 1
ATOM 2137 N N . LEU A 1 265 ? -0.786 11.679 -4.474 1.00 97.06 265 LEU A N 1
ATOM 2138 C CA . LEU A 1 265 ? -0.600 10.843 -3.294 1.00 97.06 265 LEU A CA 1
ATOM 2139 C C . LEU A 1 265 ? -1.310 11.438 -2.077 1.00 97.06 265 LEU A C 1
ATOM 2141 O O . LEU A 1 265 ? -1.227 12.645 -1.825 1.00 97.06 265 LEU A O 1
ATOM 2145 N N . LYS A 1 266 ? -1.942 10.576 -1.280 1.00 97.69 266 LYS A N 1
ATOM 2146 C CA . LYS A 1 266 ? -2.510 10.932 0.019 1.00 97.69 266 LYS A CA 1
ATOM 2147 C C . LYS A 1 266 ? -2.195 9.863 1.062 1.00 97.69 266 LYS A C 1
ATOM 2149 O O . LYS A 1 266 ? -2.552 8.700 0.893 1.00 97.69 266 LYS A O 1
ATOM 2154 N N . SER A 1 267 ? -1.586 10.268 2.175 1.00 97.12 267 SER A N 1
ATOM 2155 C CA . SER A 1 267 ? -1.616 9.481 3.415 1.00 97.12 267 SER A CA 1
ATOM 2156 C C . SER A 1 267 ? -2.927 9.741 4.150 1.00 97.12 267 SER A C 1
ATOM 2158 O O . SER A 1 267 ? -3.154 10.837 4.667 1.00 97.12 267 SER A O 1
ATOM 2160 N N . CYS A 1 268 ? -3.792 8.734 4.184 1.00 98.12 268 CYS A N 1
ATOM 2161 C CA . CYS A 1 268 ? -5.090 8.782 4.844 1.00 98.12 268 CYS A CA 1
ATOM 2162 C C . CYS A 1 268 ? -4.976 8.169 6.239 1.00 98.12 268 CYS A C 1
ATOM 2164 O O . CYS A 1 268 ? -4.477 7.054 6.389 1.00 98.12 268 CYS A O 1
ATOM 2166 N N . SER A 1 269 ? -5.448 8.899 7.247 1.00 97.88 269 SER A N 1
ATOM 2167 C CA . SER A 1 269 ? -5.452 8.478 8.647 1.00 97.88 269 SER A CA 1
ATOM 2168 C C . SER A 1 269 ? -6.829 8.752 9.238 1.00 97.88 269 SER A C 1
ATOM 2170 O O . SER A 1 269 ? -7.265 9.904 9.302 1.00 97.88 269 SER A O 1
ATOM 2172 N N . LEU A 1 270 ? -7.521 7.677 9.610 1.00 98.56 270 LEU A N 1
ATOM 2173 C CA . LEU A 1 270 ? -8.772 7.714 10.355 1.00 98.56 270 LEU A CA 1
ATOM 2174 C C . LEU A 1 270 ? -8.443 7.359 11.805 1.00 98.56 270 LEU A C 1
ATOM 2176 O O . LEU A 1 270 ? -7.969 6.257 12.081 1.00 98.56 270 LEU A O 1
ATOM 2180 N N . ILE A 1 271 ? -8.703 8.284 12.727 1.00 98.50 271 ILE A N 1
ATOM 2181 C CA . ILE A 1 271 ? -8.471 8.087 14.162 1.00 98.50 271 ILE A CA 1
ATOM 2182 C C . ILE A 1 271 ? -9.819 7.944 14.859 1.00 98.50 271 ILE A C 1
ATOM 2184 O O . ILE A 1 271 ? -10.685 8.810 14.743 1.00 98.50 271 ILE A O 1
ATOM 2188 N N . TYR A 1 272 ? -9.984 6.863 15.614 1.00 98.56 272 TYR A N 1
ATOM 2189 C CA . TYR A 1 272 ? -11.194 6.574 16.374 1.00 98.56 272 TYR A CA 1
ATOM 2190 C C . TYR A 1 272 ? -10.897 6.515 17.866 1.00 98.56 272 TYR A C 1
ATOM 2192 O O . TYR A 1 272 ? -9.961 5.840 18.291 1.00 98.56 272 TYR A O 1
ATOM 2200 N N . GLN A 1 273 ? -11.714 7.207 18.656 1.00 98.44 273 GLN A N 1
ATOM 2201 C CA . GLN A 1 273 ? -11.720 7.113 20.109 1.00 98.44 273 GLN A CA 1
ATOM 2202 C C . GLN A 1 273 ? -12.700 6.014 20.519 1.00 98.44 273 GLN A C 1
ATOM 2204 O O . GLN A 1 273 ? -13.907 6.186 20.367 1.00 98.44 273 GLN A O 1
ATOM 2209 N N . ILE A 1 274 ? -12.188 4.910 21.062 1.00 98.50 274 ILE A N 1
ATOM 2210 C CA . ILE A 1 274 ? -13.033 3.868 21.646 1.00 98.50 274 ILE A CA 1
ATOM 2211 C C . ILE A 1 274 ? -13.647 4.449 22.933 1.00 98.50 274 ILE A C 1
ATOM 2213 O O . ILE A 1 274 ? -12.897 5.009 23.746 1.00 98.50 274 ILE A O 1
ATOM 2217 N N . PRO A 1 275 ? -14.974 4.360 23.138 1.00 98.25 275 PRO A N 1
ATOM 2218 C CA . PRO A 1 275 ? -15.611 4.792 24.379 1.00 98.25 275 PRO A CA 1
ATOM 2219 C C . PRO A 1 275 ? -15.011 4.091 25.603 1.00 98.25 275 PRO A C 1
ATOM 2221 O O . PRO A 1 275 ? -14.594 2.932 25.542 1.00 98.25 275 PRO A O 1
ATOM 2224 N N . SER A 1 276 ? -14.939 4.787 26.737 1.00 97.88 276 SER A N 1
ATOM 2225 C CA . SER A 1 276 ? -14.421 4.208 27.986 1.00 97.88 276 SER A CA 1
ATOM 2226 C C . SER A 1 276 ? -15.315 3.096 28.540 1.00 97.88 276 SER A C 1
ATOM 2228 O O . SER A 1 276 ? -14.834 2.200 29.226 1.00 97.88 276 SER A O 1
ATOM 2230 N N . ASP A 1 277 ? -16.603 3.133 28.214 1.00 97.88 277 ASP A N 1
ATOM 2231 C CA . ASP A 1 277 ? -17.654 2.190 28.603 1.00 97.88 277 ASP A CA 1
ATOM 2232 C C . ASP A 1 277 ? -17.962 1.142 27.512 1.00 97.88 277 ASP A C 1
ATOM 2234 O O . ASP A 1 277 ? -18.984 0.452 27.578 1.00 97.88 277 ASP A O 1
ATOM 2238 N N . ALA A 1 278 ? -17.081 1.010 26.513 1.00 98.00 278 ALA A N 1
ATOM 2239 C CA . ALA A 1 278 ? -17.162 -0.014 25.477 1.00 98.00 278 ALA A CA 1
ATOM 2240 C C . ALA A 1 278 ? -17.320 -1.422 26.081 1.00 98.00 278 ALA A C 1
ATOM 2242 O O . ALA A 1 278 ? -16.583 -1.813 26.989 1.00 98.00 278 ALA A O 1
ATOM 2243 N N . GLN A 1 279 ? -18.258 -2.206 25.555 1.00 97.81 279 GLN A N 1
ATOM 2244 C CA . GLN A 1 279 ? -18.538 -3.575 25.994 1.00 97.81 279 GLN A CA 1
ATOM 2245 C C . GLN A 1 279 ? -17.628 -4.571 25.260 1.00 97.81 279 GLN A C 1
ATOM 2247 O O . GLN A 1 279 ? -18.093 -5.439 24.520 1.00 97.81 279 GLN A O 1
ATOM 2252 N N . LEU A 1 280 ? -16.312 -4.414 25.431 1.00 97.56 280 LEU A N 1
ATOM 2253 C CA . LEU A 1 280 ? -15.309 -5.262 24.785 1.00 97.56 280 LEU A CA 1
ATOM 2254 C C . LEU A 1 280 ? -15.228 -6.648 25.436 1.00 97.56 280 LEU A C 1
ATOM 2256 O O . LEU A 1 280 ? -15.379 -6.798 26.650 1.00 97.56 280 LEU A O 1
ATOM 2260 N N . LYS A 1 281 ? -14.920 -7.664 24.630 1.00 96.50 281 LYS A N 1
ATOM 2261 C CA . LYS A 1 281 ? -14.736 -9.055 25.057 1.00 96.50 281 LYS A CA 1
ATOM 2262 C C . LYS A 1 281 ? -13.381 -9.593 24.606 1.00 96.50 281 LYS A C 1
ATOM 2264 O O . LYS A 1 281 ? -12.739 -9.081 23.689 1.00 96.50 281 LYS A O 1
ATOM 2269 N N . SER A 1 282 ? -12.933 -10.657 25.269 1.00 94.69 282 SER A N 1
ATOM 2270 C CA . SER A 1 282 ? -11.762 -11.400 24.801 1.00 94.69 282 SER A CA 1
ATOM 2271 C C . SER A 1 282 ? -12.045 -12.015 23.427 1.00 94.69 282 SER A C 1
ATOM 2273 O O . SER A 1 282 ? -13.098 -12.620 23.226 1.00 94.69 282 SER A O 1
ATOM 2275 N N . GLY A 1 283 ? -11.108 -11.854 22.491 1.00 94.19 283 GLY A N 1
ATOM 2276 C CA . GLY A 1 283 ? -11.254 -12.296 21.102 1.00 94.19 283 GLY A CA 1
ATOM 2277 C C . GLY A 1 283 ? -11.865 -11.258 20.157 1.00 94.19 283 GLY A C 1
ATOM 2278 O O . GLY A 1 283 ? -11.957 -11.536 18.961 1.00 94.19 283 GLY A O 1
ATOM 2279 N N . ASP A 1 284 ? -12.246 -10.078 20.653 1.00 97.69 284 ASP A N 1
ATOM 2280 C CA . ASP A 1 284 ? -12.625 -8.958 19.793 1.00 97.69 284 ASP A CA 1
ATOM 2281 C C . ASP A 1 284 ? -11.438 -8.508 18.930 1.00 97.69 284 ASP A C 1
ATOM 2283 O O . ASP A 1 284 ? -10.276 -8.620 19.320 1.00 97.69 284 ASP A O 1
ATOM 2287 N N . THR A 1 285 ? -11.727 -7.976 17.745 1.00 97.50 285 THR A N 1
ATOM 2288 C CA . THR A 1 285 ? -10.715 -7.484 16.799 1.00 97.50 285 THR A CA 1
ATOM 2289 C C . THR A 1 285 ? -11.170 -6.191 16.134 1.00 97.50 285 THR A C 1
ATOM 2291 O O . THR A 1 285 ? -12.354 -5.850 16.154 1.00 97.50 285 THR A O 1
ATOM 2294 N N . VAL A 1 286 ? -10.237 -5.462 15.517 1.00 98.00 286 VAL A N 1
ATOM 2295 C CA . VAL A 1 286 ? -10.586 -4.327 14.655 1.00 98.00 286 VAL A CA 1
ATOM 2296 C C . VAL A 1 286 ? -10.776 -4.816 13.224 1.00 98.00 286 VAL A C 1
ATOM 2298 O O . VAL A 1 286 ? -9.884 -5.449 12.656 1.00 98.00 286 VAL A O 1
ATOM 2301 N N . ALA A 1 287 ? -11.914 -4.476 12.632 1.00 97.69 287 ALA A N 1
ATOM 2302 C CA . ALA A 1 287 ? -12.197 -4.686 11.222 1.00 97.69 287 ALA A CA 1
ATOM 2303 C C . ALA A 1 287 ? -12.324 -3.338 10.498 1.00 97.69 287 ALA A C 1
ATOM 2305 O O . ALA A 1 287 ? -12.635 -2.307 11.105 1.00 97.69 287 ALA A O 1
ATOM 2306 N N . PHE A 1 288 ? -12.038 -3.329 9.199 1.00 98.31 288 PHE A N 1
ATOM 2307 C CA . PHE A 1 288 ? -12.077 -2.114 8.398 1.00 98.31 288 PHE A CA 1
ATOM 2308 C C . PHE A 1 288 ? -12.333 -2.395 6.921 1.00 98.31 288 PHE A C 1
ATOM 2310 O O . PHE A 1 288 ? -12.121 -3.502 6.435 1.00 98.31 288 PHE A O 1
ATOM 2317 N N . GLN A 1 289 ? -12.749 -1.351 6.205 1.00 98.38 289 GLN A N 1
ATOM 2318 C CA . GLN A 1 289 ? -12.858 -1.321 4.750 1.00 98.38 289 GLN A CA 1
ATOM 2319 C C . GLN A 1 289 ? -12.409 0.038 4.212 1.00 98.38 289 GLN A C 1
ATOM 2321 O O . GLN A 1 289 ? -12.766 1.084 4.757 1.00 98.38 289 GLN A O 1
ATOM 2326 N N . VAL A 1 290 ? -11.681 0.010 3.101 1.00 98.31 290 VAL A N 1
ATOM 2327 C CA . VAL A 1 290 ? -11.411 1.153 2.231 1.00 98.31 290 VAL A CA 1
ATOM 2328 C C . VAL A 1 290 ? -12.279 0.983 0.993 1.00 98.31 290 VAL A C 1
ATOM 2330 O O . VAL A 1 290 ? -12.143 -0.004 0.272 1.00 98.31 290 VAL A O 1
ATOM 2333 N N . LEU A 1 291 ? -13.191 1.925 0.775 1.00 97.81 291 LEU A N 1
ATOM 2334 C CA . LEU A 1 291 ? -14.193 1.867 -0.283 1.00 97.81 291 LEU A CA 1
ATOM 2335 C C . LEU A 1 291 ? -13.960 2.973 -1.308 1.00 97.81 291 LEU A C 1
ATOM 2337 O O . LEU A 1 291 ? -13.646 4.105 -0.923 1.00 97.81 291 LEU A O 1
ATOM 2341 N N . ASP A 1 292 ? -14.171 2.657 -2.583 1.00 95.75 292 ASP A N 1
ATOM 2342 C CA . ASP A 1 292 ? -14.290 3.668 -3.634 1.00 95.75 292 ASP A CA 1
ATOM 2343 C C . ASP A 1 292 ? -15.636 4.412 -3.578 1.00 95.75 292 ASP A C 1
ATOM 2345 O O . ASP A 1 292 ? -16.518 4.109 -2.763 1.00 95.75 292 ASP A O 1
ATOM 2349 N N . GLU A 1 293 ? -15.799 5.406 -4.450 1.00 93.25 293 GLU A N 1
ATOM 2350 C CA . GLU A 1 293 ? -17.037 6.177 -4.568 1.00 93.25 293 GLU A CA 1
ATOM 2351 C C . GLU A 1 293 ? -18.276 5.338 -4.945 1.00 93.25 293 GLU A C 1
ATOM 2353 O O . GLU A 1 293 ? -19.399 5.743 -4.641 1.00 93.25 293 GLU A O 1
ATOM 2358 N N . ASN A 1 294 ? -18.087 4.155 -5.539 1.00 93.38 294 ASN A N 1
ATOM 2359 C CA . ASN A 1 294 ? -19.154 3.226 -5.922 1.00 93.38 294 ASN A CA 1
ATOM 2360 C C . ASN A 1 294 ? -19.470 2.199 -4.819 1.00 93.38 294 ASN A C 1
ATOM 2362 O O . ASN A 1 294 ? -20.407 1.413 -4.952 1.00 93.38 294 ASN A O 1
ATOM 2366 N N . GLY A 1 295 ? -18.712 2.203 -3.719 1.00 93.12 295 GLY A N 1
ATOM 2367 C CA . GLY A 1 295 ? -18.852 1.247 -2.625 1.00 93.12 295 GLY A CA 1
ATOM 2368 C C . GLY A 1 295 ? -18.111 -0.075 -2.838 1.00 93.12 295 GLY A C 1
ATOM 2369 O O . GLY A 1 295 ? -18.324 -1.002 -2.055 1.00 93.12 295 GLY A O 1
ATOM 2370 N N . ASN A 1 296 ? -17.235 -0.172 -3.840 1.00 93.00 296 ASN A N 1
ATOM 2371 C CA . ASN A 1 296 ? -16.372 -1.334 -4.028 1.00 93.00 296 ASN A CA 1
ATOM 2372 C C . ASN A 1 296 ? -15.275 -1.353 -2.961 1.00 93.00 296 ASN A C 1
ATOM 2374 O O . ASN A 1 296 ? -14.671 -0.324 -2.652 1.00 93.00 296 ASN A O 1
ATOM 2378 N N . VAL A 1 297 ? -14.991 -2.536 -2.417 1.00 93.56 297 VAL A N 1
ATOM 2379 C CA . VAL A 1 297 ? -13.917 -2.735 -1.437 1.00 93.56 297 VAL A CA 1
ATOM 2380 C C . VAL A 1 297 ? -12.574 -2.764 -2.160 1.00 93.56 297 VAL A C 1
ATOM 2382 O O . VAL A 1 297 ? -12.294 -3.691 -2.912 1.00 93.56 297 VAL A O 1
ATOM 2385 N N . LEU A 1 298 ? -11.743 -1.751 -1.911 1.00 93.88 298 LEU A N 1
ATOM 2386 C CA . LEU A 1 298 ? -10.372 -1.665 -2.421 1.00 93.88 298 LEU A CA 1
ATOM 2387 C C . LEU A 1 298 ? -9.370 -2.364 -1.495 1.00 93.88 298 LEU A C 1
ATOM 2389 O O . LEU A 1 298 ? -8.365 -2.899 -1.952 1.00 93.88 298 LEU A O 1
ATOM 2393 N N . ALA A 1 299 ? -9.636 -2.329 -0.190 1.00 95.06 299 ALA A N 1
ATOM 2394 C CA . ALA A 1 299 ? -8.887 -3.048 0.831 1.00 95.06 299 ALA A CA 1
ATOM 2395 C C . ALA A 1 299 ? -9.766 -3.261 2.067 1.00 95.06 299 ALA A C 1
ATOM 2397 O O . ALA A 1 299 ? -10.673 -2.477 2.350 1.00 95.06 299 ALA A O 1
ATOM 2398 N N . ASP A 1 300 ? -9.469 -4.300 2.827 1.00 95.25 300 ASP A N 1
ATOM 2399 C CA . ASP A 1 300 ? -10.152 -4.677 4.058 1.00 95.25 300 ASP A CA 1
ATOM 2400 C C . ASP A 1 300 ? -9.173 -5.265 5.080 1.00 95.25 300 ASP A C 1
ATOM 2402 O O . ASP A 1 300 ? -7.961 -5.362 4.851 1.00 95.25 300 ASP A O 1
ATOM 2406 N N . ASP A 1 301 ? -9.699 -5.679 6.227 1.00 92.88 301 ASP A N 1
ATOM 2407 C CA . ASP A 1 301 ? -8.902 -6.223 7.313 1.00 92.88 301 ASP A CA 1
ATOM 2408 C C . ASP A 1 301 ? -8.213 -7.553 6.976 1.00 92.88 301 ASP A C 1
ATOM 2410 O O . ASP A 1 301 ? -7.289 -7.948 7.689 1.00 92.88 301 ASP A O 1
ATOM 2414 N N . ASN A 1 302 ? -8.592 -8.237 5.896 1.00 90.25 302 ASN A N 1
ATOM 2415 C CA . ASN A 1 302 ? -7.938 -9.462 5.437 1.00 90.25 302 ASN A CA 1
ATOM 2416 C C . ASN A 1 302 ? -6.858 -9.207 4.389 1.00 90.25 302 ASN A C 1
ATOM 2418 O O . ASN A 1 302 ? -6.082 -10.113 4.108 1.00 90.25 302 ASN A O 1
ATOM 2422 N N . THR A 1 303 ? -6.753 -7.989 3.854 1.00 91.12 303 THR A N 1
ATOM 2423 C CA . THR A 1 303 ? -5.836 -7.651 2.755 1.00 91.12 303 THR A CA 1
ATOM 2424 C C . THR A 1 303 ? -4.372 -7.994 3.059 1.00 91.12 303 THR A C 1
ATOM 2426 O O . THR A 1 303 ? -3.664 -8.480 2.182 1.00 91.12 303 THR A O 1
ATOM 2429 N N . GLU A 1 304 ? -3.902 -7.800 4.297 1.00 89.88 304 GLU A N 1
ATOM 2430 C CA . GLU A 1 304 ? -2.523 -8.146 4.691 1.00 89.88 304 GLU A CA 1
ATOM 2431 C C . GLU A 1 304 ? -2.274 -9.660 4.756 1.00 89.88 304 GLU A C 1
ATOM 2433 O O . GLU A 1 304 ? -1.187 -10.129 4.427 1.00 89.88 304 GLU A O 1
ATOM 2438 N N . THR A 1 305 ? -3.281 -10.429 5.166 1.00 88.94 305 THR A N 1
ATOM 2439 C CA . THR A 1 305 ? -3.211 -11.890 5.321 1.00 88.94 305 THR A CA 1
ATOM 2440 C C . THR A 1 305 ? -3.869 -12.629 4.157 1.00 88.94 305 THR A C 1
ATOM 2442 O O . THR A 1 305 ? -4.110 -13.835 4.244 1.00 88.94 305 THR A O 1
ATOM 2445 N N . GLN A 1 306 ? -4.195 -11.909 3.079 1.00 86.81 306 GLN A N 1
ATOM 2446 C CA . GLN A 1 306 ? -4.895 -12.441 1.923 1.00 86.81 306 GLN A CA 1
ATOM 2447 C C . GLN A 1 306 ? -4.057 -13.563 1.326 1.00 86.81 306 GLN A C 1
ATOM 2449 O O . GLN A 1 306 ? -2.908 -13.372 0.923 1.00 86.81 306 GLN A O 1
ATOM 2454 N N . ARG A 1 307 ? -4.649 -14.755 1.256 1.00 84.00 307 ARG A N 1
ATOM 2455 C CA . ARG A 1 307 ? -4.031 -15.868 0.548 1.00 84.00 307 ARG A CA 1
ATOM 2456 C C . ARG A 1 307 ? -4.192 -15.647 -0.944 1.00 84.00 307 ARG A C 1
ATOM 2458 O O . ARG A 1 307 ? -5.254 -15.229 -1.410 1.00 84.00 307 ARG A O 1
ATOM 2465 N N . TYR A 1 308 ? -3.143 -15.975 -1.675 1.00 85.62 308 TYR A N 1
ATOM 2466 C CA . TYR A 1 308 ? -3.112 -15.945 -3.125 1.00 85.62 308 TYR A CA 1
ATOM 2467 C C . TYR A 1 308 ? -2.964 -17.359 -3.661 1.00 85.62 308 TYR A C 1
ATOM 2469 O O . TYR A 1 308 ? -2.411 -18.225 -2.983 1.00 85.62 308 TYR A O 1
ATOM 2477 N N . THR A 1 309 ? -3.434 -17.573 -4.881 1.00 86.62 309 THR A N 1
ATOM 2478 C CA . THR A 1 309 ? -3.240 -18.824 -5.593 1.00 86.62 309 THR A CA 1
ATOM 2479 C C . THR A 1 309 ? -2.937 -18.601 -7.064 1.00 86.62 309 THR A C 1
ATOM 2481 O O . THR A 1 309 ? -3.291 -17.570 -7.639 1.00 86.62 309 THR A O 1
ATOM 2484 N N . THR A 1 310 ? -2.256 -19.570 -7.662 1.00 89.31 310 THR A N 1
ATOM 2485 C CA . THR A 1 310 ? -1.902 -19.560 -9.077 1.00 89.31 310 THR A CA 1
ATOM 2486 C C . THR A 1 310 ? -3.052 -20.114 -9.907 1.00 89.31 310 THR A C 1
ATOM 2488 O O . THR A 1 310 ? -3.563 -21.203 -9.638 1.00 89.31 310 THR A O 1
ATOM 2491 N N . VAL A 1 311 ? -3.411 -19.368 -10.945 1.00 89.06 311 VAL A N 1
ATOM 2492 C CA . VAL A 1 311 ? -4.305 -19.780 -12.020 1.00 89.06 311 VAL A CA 1
ATOM 2493 C C . VAL A 1 311 ? -3.475 -20.070 -13.259 1.00 89.06 311 VAL A C 1
ATOM 2495 O O . VAL A 1 311 ? -2.639 -19.255 -13.651 1.00 89.06 311 VAL A O 1
ATOM 2498 N N . SER A 1 312 ? -3.743 -21.203 -13.898 1.00 91.69 312 SER A N 1
ATOM 2499 C CA . SER A 1 312 ? -3.144 -21.582 -15.178 1.00 91.69 312 SER A CA 1
ATOM 2500 C C . SER A 1 312 ? -4.162 -21.433 -16.303 1.00 91.69 312 SER A C 1
ATOM 2502 O O . SER A 1 312 ? -5.265 -21.962 -16.216 1.00 91.69 312 SER A O 1
ATOM 2504 N N . ILE A 1 313 ? -3.786 -20.747 -17.375 1.00 92.19 313 ILE A N 1
ATOM 2505 C CA . ILE A 1 313 ? -4.518 -20.689 -18.637 1.00 92.19 313 ILE A CA 1
ATOM 2506 C C . ILE A 1 313 ? -4.016 -21.796 -19.553 1.00 92.19 313 ILE A C 1
ATOM 2508 O O . ILE A 1 313 ? -2.811 -21.913 -19.779 1.00 92.19 313 ILE A O 1
ATOM 2512 N N . GLN A 1 314 ? -4.945 -22.564 -20.109 1.00 94.00 314 GLN A N 1
ATOM 2513 C CA . GLN A 1 314 ? -4.690 -23.568 -21.134 1.00 94.00 314 GLN A CA 1
ATOM 2514 C C . GLN A 1 314 ? -5.578 -23.335 -22.354 1.00 94.00 314 GLN A C 1
ATOM 2516 O O . GLN A 1 314 ? -6.685 -22.802 -22.248 1.00 94.00 314 GLN A O 1
ATOM 2521 N N . TYR A 1 315 ? -5.082 -23.776 -23.506 1.00 93.94 315 TYR A N 1
ATOM 2522 C CA . TYR A 1 315 ? -5.763 -23.710 -24.791 1.00 93.94 315 TYR A CA 1
ATOM 2523 C C . TYR A 1 315 ? -5.837 -25.118 -25.374 1.00 93.94 315 TYR A C 1
ATOM 2525 O O . TYR A 1 315 ? -4.816 -25.804 -25.452 1.00 93.94 315 TYR A O 1
ATOM 2533 N N . LYS A 1 316 ? -7.037 -25.558 -25.746 1.00 94.81 316 LYS A N 1
ATOM 2534 C CA . LYS A 1 316 ? -7.292 -26.906 -26.262 1.00 94.81 316 LYS A CA 1
ATOM 2535 C C . LYS A 1 316 ? -8.233 -26.872 -27.457 1.00 94.81 316 LYS A C 1
ATOM 2537 O O . LYS A 1 316 ? -9.019 -25.936 -27.604 1.00 94.81 316 LYS A O 1
ATOM 2542 N N . PHE A 1 317 ? -8.170 -27.902 -28.286 1.00 94.12 317 PHE A N 1
ATOM 2543 C CA . PHE A 1 317 ? -9.228 -28.185 -29.244 1.00 94.12 317 PHE A CA 1
ATOM 2544 C C . PHE A 1 317 ? -10.491 -28.682 -28.534 1.00 94.12 317 PHE A C 1
ATOM 2546 O O . PHE A 1 317 ? -10.435 -29.085 -27.371 1.00 94.12 317 PHE A O 1
ATOM 2553 N N . GLU A 1 318 ? -11.639 -28.643 -29.216 1.00 91.19 318 GLU A N 1
ATOM 2554 C CA . GLU A 1 318 ? -12.930 -29.102 -28.677 1.00 91.19 318 GLU A CA 1
ATOM 2555 C C . GLU A 1 318 ? -12.886 -30.546 -28.148 1.00 91.19 318 GLU A C 1
ATOM 2557 O O . GLU A 1 318 ? -13.494 -30.842 -27.118 1.00 91.19 318 GLU A O 1
ATOM 2562 N N . ASP A 1 319 ? -12.106 -31.413 -28.796 1.00 89.56 319 ASP A N 1
ATOM 2563 C CA . ASP A 1 319 ? -11.879 -32.807 -28.396 1.00 89.56 319 ASP A CA 1
ATOM 2564 C C . ASP A 1 319 ? -10.956 -32.967 -27.166 1.00 89.56 319 ASP A C 1
ATOM 2566 O O . ASP A 1 319 ? -10.768 -34.072 -26.655 1.00 89.56 319 ASP A O 1
ATOM 2570 N N . GLY A 1 320 ? -10.397 -31.864 -26.661 1.00 89.44 320 GLY A N 1
ATOM 2571 C CA . GLY A 1 320 ? -9.503 -31.818 -25.509 1.00 89.44 320 GLY A CA 1
ATOM 2572 C C . GLY A 1 320 ? -8.019 -32.021 -25.830 1.00 89.44 320 GLY A C 1
ATOM 2573 O O . GLY A 1 320 ? -7.211 -32.026 -24.893 1.00 89.44 320 GLY A O 1
ATOM 2574 N N . SER A 1 321 ? -7.644 -32.165 -27.103 1.00 92.19 321 SER A N 1
ATOM 2575 C CA . SER A 1 321 ? -6.244 -32.215 -27.531 1.00 92.19 321 SER A CA 1
ATOM 2576 C C . SER A 1 321 ? -5.574 -30.832 -27.473 1.00 92.19 321 SER A C 1
ATOM 2578 O O . SER A 1 321 ? -6.235 -29.792 -27.409 1.00 92.19 321 SER A O 1
ATOM 2580 N N . GLU A 1 322 ? -4.241 -30.801 -27.399 1.00 92.06 322 GLU A N 1
ATOM 2581 C CA . GLU A 1 322 ? -3.483 -29.547 -27.314 1.00 92.06 322 GLU A CA 1
ATOM 2582 C C . GLU A 1 322 ? -3.440 -28.829 -28.665 1.00 92.06 322 GLU A C 1
ATOM 2584 O O . GLU A 1 322 ? -3.241 -29.458 -29.703 1.00 92.06 322 GLU A O 1
ATOM 2589 N N . ILE A 1 323 ? -3.559 -27.499 -28.646 1.00 90.19 323 ILE A N 1
ATOM 2590 C CA . ILE A 1 323 ? -3.362 -26.691 -29.853 1.00 90.19 323 ILE A CA 1
ATOM 2591 C C . ILE A 1 323 ? -1.851 -26.528 -30.094 1.00 90.19 323 ILE A C 1
ATOM 2593 O O . ILE A 1 323 ? -1.161 -25.956 -29.241 1.00 90.19 323 ILE A O 1
ATOM 2597 N N . PRO A 1 324 ? -1.312 -26.970 -31.247 1.00 86.81 324 PRO A N 1
ATOM 2598 C CA . PRO A 1 324 ? 0.107 -26.851 -31.552 1.00 86.81 324 PRO A CA 1
ATOM 2599 C C . PRO A 1 324 ? 0.614 -25.413 -31.431 1.00 86.81 324 PRO A C 1
ATOM 2601 O O . PRO A 1 324 ? -0.088 -24.460 -31.770 1.00 86.81 324 PRO A O 1
ATOM 2604 N N . ASN A 1 325 ? 1.861 -25.261 -30.980 1.00 84.56 325 ASN A N 1
ATOM 2605 C CA . ASN A 1 325 ? 2.555 -23.973 -30.847 1.00 84.56 325 ASN A CA 1
ATOM 2606 C C . ASN A 1 325 ? 1.839 -22.931 -29.967 1.00 84.56 325 ASN A C 1
ATOM 2608 O O . ASN A 1 325 ? 2.164 -21.747 -30.038 1.00 84.56 325 ASN A O 1
ATOM 2612 N N . THR A 1 326 ? 0.902 -23.356 -29.116 1.00 85.56 326 THR A N 1
ATOM 2613 C CA . THR A 1 326 ? 0.191 -22.461 -28.203 1.00 85.56 326 THR A CA 1
ATOM 2614 C C . THR A 1 326 ? 0.690 -22.662 -26.781 1.00 85.56 326 THR A C 1
ATOM 2616 O O . THR A 1 326 ? 0.500 -23.720 -26.187 1.00 85.56 326 THR A O 1
ATOM 2619 N N . ALA A 1 327 ? 1.314 -21.633 -26.208 1.00 83.75 327 ALA A N 1
ATOM 2620 C CA . ALA A 1 327 ? 1.691 -21.642 -24.802 1.00 83.75 327 ALA A CA 1
ATOM 2621 C C . ALA A 1 327 ? 0.548 -21.101 -23.935 1.00 83.75 327 ALA A C 1
ATOM 2623 O O . ALA A 1 327 ? -0.045 -20.061 -24.227 1.00 83.75 327 ALA A O 1
ATOM 2624 N N . GLY A 1 328 ? 0.267 -21.806 -22.841 1.00 85.69 328 GLY A N 1
ATOM 2625 C CA . GLY A 1 328 ? -0.540 -21.276 -21.752 1.00 85.69 328 GLY A CA 1
ATOM 2626 C C . GLY A 1 328 ? 0.160 -20.134 -21.008 1.00 85.69 328 GLY A C 1
ATOM 2627 O O . GLY A 1 328 ? 1.263 -19.706 -21.349 1.00 85.69 328 GLY A O 1
ATOM 2628 N N . GLY A 1 329 ? -0.470 -19.666 -19.939 1.00 86.00 329 GLY A N 1
ATOM 2629 C CA . GLY A 1 329 ? 0.117 -18.675 -19.039 1.00 86.00 329 GLY A CA 1
ATOM 2630 C C . GLY A 1 329 ? -0.298 -18.939 -17.605 1.00 86.00 329 GLY A C 1
ATOM 2631 O O . GLY A 1 329 ? -1.347 -19.524 -17.366 1.00 86.00 329 GLY A O 1
ATOM 2632 N N . THR A 1 330 ? 0.504 -18.508 -16.640 1.00 88.06 330 THR A N 1
ATOM 2633 C CA . THR A 1 330 ? 0.128 -18.564 -15.224 1.00 88.06 330 THR A CA 1
ATOM 2634 C C . THR A 1 330 ? 0.111 -17.168 -14.639 1.00 88.06 330 THR A C 1
ATOM 2636 O O . THR A 1 330 ? 1.018 -16.380 -14.903 1.00 88.06 330 THR A O 1
ATOM 2639 N N . PHE A 1 331 ? -0.880 -16.877 -13.810 1.00 84.50 331 PHE A N 1
ATOM 2640 C CA . PHE A 1 331 ? -0.946 -15.637 -13.046 1.00 84.50 331 PHE A CA 1
ATOM 2641 C C . PHE A 1 331 ? -1.522 -15.914 -11.661 1.00 84.50 331 PHE A C 1
ATOM 2643 O O . PHE A 1 331 ? -2.162 -16.936 -11.431 1.00 84.50 331 PHE A O 1
ATOM 2650 N N . THR A 1 332 ? -1.272 -15.013 -10.722 1.00 85.25 332 THR A N 1
ATOM 2651 C CA . THR A 1 332 ? -1.650 -15.195 -9.321 1.00 85.25 332 THR A CA 1
ATOM 2652 C C . THR A 1 332 ? -2.815 -14.279 -8.974 1.00 85.25 332 THR A C 1
ATOM 2654 O O . THR A 1 332 ? -2.791 -13.099 -9.319 1.00 85.25 332 THR A O 1
ATOM 2657 N N . VAL A 1 333 ? -3.814 -14.800 -8.263 1.00 84.00 333 VAL A N 1
ATOM 2658 C CA . VAL A 1 333 ? -4.983 -14.034 -7.806 1.00 84.00 333 VAL A CA 1
ATOM 2659 C C . VAL A 1 333 ? -5.303 -14.308 -6.337 1.00 84.00 333 VAL A C 1
ATOM 2661 O O . VAL A 1 333 ? -4.939 -15.366 -5.817 1.00 84.00 333 VAL A O 1
ATOM 2664 N N . PRO A 1 334 ? -5.977 -13.379 -5.642 1.00 85.19 334 PRO A N 1
ATOM 2665 C CA . PRO A 1 334 ? -6.533 -13.639 -4.321 1.00 85.19 334 PRO A CA 1
ATOM 2666 C C . PRO A 1 334 ? -7.492 -14.841 -4.306 1.00 85.19 334 PRO A C 1
ATOM 2668 O O . PRO A 1 334 ? -8.277 -15.058 -5.229 1.00 85.19 334 PRO A O 1
ATOM 2671 N N . TYR A 1 335 ? -7.484 -15.604 -3.213 1.00 83.94 335 TYR A N 1
ATOM 2672 C CA . TYR A 1 335 ? -8.567 -16.544 -2.919 1.00 83.94 335 TYR A CA 1
ATOM 2673 C C . TYR A 1 335 ? -9.920 -15.814 -2.905 1.00 83.94 335 TYR A C 1
ATOM 2675 O O . TYR A 1 335 ? -10.046 -14.730 -2.340 1.00 83.94 335 TYR A O 1
ATOM 2683 N N . GLY A 1 336 ? -10.935 -16.430 -3.504 1.00 81.31 336 GLY A N 1
ATOM 2684 C CA . GLY A 1 336 ? -12.283 -15.890 -3.663 1.00 81.31 336 GLY A CA 1
ATOM 2685 C C . GLY A 1 336 ? -12.482 -15.059 -4.933 1.00 81.31 336 GLY A C 1
ATOM 2686 O O . GLY A 1 336 ? -13.633 -14.793 -5.285 1.00 81.31 336 GLY A O 1
ATOM 2687 N N . THR A 1 337 ? -11.41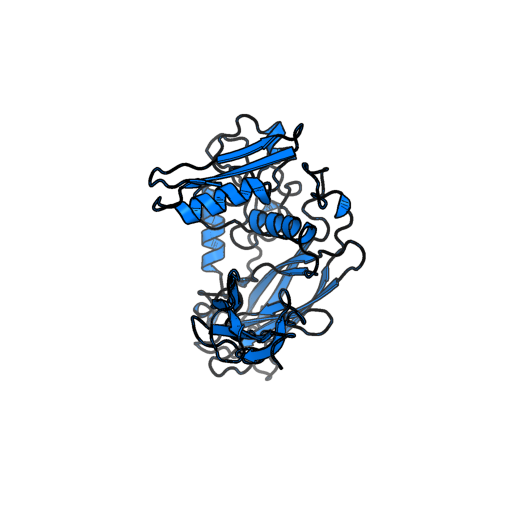1 -14.696 -5.655 1.00 84.62 337 THR A N 1
ATOM 2688 C CA . THR A 1 337 ? -11.520 -13.968 -6.926 1.00 84.62 337 THR A CA 1
ATOM 2689 C C . THR A 1 337 ? -12.386 -14.748 -7.910 1.00 84.62 337 THR A C 1
ATOM 2691 O O . THR A 1 337 ? -12.177 -15.939 -8.145 1.00 84.62 337 THR A O 1
ATOM 2694 N N . LYS A 1 338 ? -13.366 -14.057 -8.497 1.00 86.56 338 LYS A N 1
ATOM 2695 C CA . LYS A 1 338 ? -14.096 -14.523 -9.675 1.00 86.56 338 LYS A CA 1
ATOM 2696 C C . LYS A 1 338 ? -13.399 -13.950 -10.899 1.00 86.56 338 LYS A C 1
ATOM 2698 O O . LYS A 1 338 ? -13.279 -12.735 -11.013 1.00 86.56 338 LYS A O 1
ATOM 2703 N N . LEU A 1 339 ? -12.916 -14.820 -11.777 1.00 84.25 339 LEU A N 1
ATOM 2704 C CA . LEU A 1 339 ? -12.288 -14.389 -13.020 1.00 84.25 339 LEU A CA 1
ATOM 2705 C C . LEU A 1 339 ? -13.355 -13.982 -14.029 1.00 84.25 339 LEU A C 1
ATOM 2707 O O . LEU A 1 339 ? -14.199 -14.806 -14.384 1.00 84.25 339 LEU A O 1
ATOM 2711 N N . ASP A 1 340 ? -13.251 -12.744 -14.498 1.00 81.38 340 ASP A N 1
ATOM 2712 C CA . ASP A 1 340 ? -14.008 -12.200 -15.621 1.00 81.38 340 ASP A CA 1
ATOM 2713 C C . ASP A 1 340 ? -13.031 -11.900 -16.765 1.00 81.38 340 ASP A C 1
ATOM 2715 O O . ASP A 1 340 ? -12.583 -10.774 -16.976 1.00 81.38 340 ASP A O 1
ATOM 2719 N N . LEU A 1 341 ? -12.573 -12.966 -17.422 1.00 83.62 341 LEU A N 1
ATOM 2720 C CA . LEU A 1 341 ? -11.659 -12.871 -18.555 1.00 83.62 341 LEU A CA 1
ATOM 2721 C C . LEU A 1 341 ? -12.459 -12.999 -19.844 1.00 83.62 341 LEU A C 1
ATOM 2723 O O . LEU A 1 341 ? -13.198 -13.966 -20.026 1.00 83.62 341 LEU A O 1
ATOM 2727 N N . THR A 1 342 ? -12.276 -12.046 -20.756 1.00 84.56 342 THR A N 1
ATOM 2728 C CA . THR A 1 342 ? -12.884 -12.116 -22.086 1.00 84.56 342 THR A CA 1
ATOM 2729 C C . THR A 1 342 ? -12.057 -13.051 -22.976 1.00 84.56 342 THR A C 1
ATOM 2731 O O . THR A 1 342 ? -10.889 -12.750 -23.235 1.00 84.56 342 THR A O 1
ATOM 2734 N N . PRO A 1 343 ? -12.625 -14.168 -23.469 1.00 85.69 343 PRO A N 1
ATOM 2735 C CA . PRO A 1 343 ? -11.931 -15.055 -24.395 1.00 85.69 343 PRO A CA 1
ATOM 2736 C C . PRO A 1 343 ? -11.577 -14.342 -25.705 1.00 85.69 343 PRO A C 1
ATOM 2738 O O . PRO A 1 343 ? -12.365 -13.546 -26.225 1.00 85.69 343 PRO A O 1
ATOM 2741 N N . ALA A 1 344 ? -10.428 -14.678 -26.294 1.00 86.06 344 ALA A N 1
ATOM 2742 C CA . ALA A 1 344 ? -10.140 -14.286 -27.667 1.00 86.06 344 ALA A CA 1
ATOM 2743 C C . ALA A 1 344 ? -11.120 -15.003 -28.609 1.00 86.06 344 ALA A C 1
ATOM 2745 O O . ALA A 1 344 ? -11.235 -16.223 -28.571 1.00 86.06 344 ALA A O 1
ATOM 2746 N N . LYS A 1 345 ? -11.823 -14.256 -29.470 1.00 89.31 345 LYS A N 1
ATOM 2747 C CA . LYS A 1 345 ? -12.783 -14.845 -30.427 1.00 89.31 345 LYS A CA 1
ATOM 2748 C C . LYS A 1 345 ? -12.114 -15.813 -31.406 1.00 89.31 345 LYS A C 1
ATOM 2750 O O . LYS A 1 345 ? -12.741 -16.764 -31.866 1.00 89.31 345 LYS A O 1
ATOM 2755 N N . THR A 1 346 ? -10.853 -15.546 -31.726 1.00 88.56 346 THR A N 1
ATOM 2756 C CA . THR A 1 346 ? -10.028 -16.347 -32.625 1.00 88.56 346 THR A CA 1
ATOM 2757 C C . THR A 1 346 ? -8.637 -16.516 -32.040 1.00 88.56 346 THR A C 1
ATOM 2759 O O . THR A 1 346 ? -8.062 -15.551 -31.529 1.00 88.56 346 THR A O 1
ATOM 2762 N N . LEU A 1 347 ? -8.088 -17.716 -32.171 1.00 87.75 347 LEU A N 1
ATOM 2763 C CA . LEU A 1 347 ? -6.700 -18.033 -31.862 1.00 87.75 347 LEU A CA 1
ATOM 2764 C C . LEU A 1 347 ? -6.101 -18.694 -33.105 1.00 87.75 347 LEU A C 1
ATOM 2766 O O . LEU A 1 347 ? -6.512 -19.793 -33.461 1.00 87.75 347 LEU A O 1
ATOM 2770 N N . TYR A 1 348 ? -5.178 -18.012 -33.788 1.00 88.31 348 TYR A N 1
ATOM 2771 C CA . TYR A 1 348 ? -4.795 -18.362 -35.165 1.00 88.31 348 TYR A CA 1
ATOM 2772 C C . TYR A 1 348 ? -6.050 -18.462 -36.062 1.00 88.31 348 TYR A C 1
ATOM 2774 O O . TYR A 1 348 ? -6.859 -17.532 -36.066 1.00 88.31 348 TYR A O 1
ATOM 2782 N N . ASP A 1 349 ? -6.243 -19.586 -36.755 1.00 87.75 349 ASP A N 1
ATOM 2783 C CA . ASP A 1 349 ? -7.416 -19.868 -37.594 1.00 87.75 349 ASP A CA 1
ATOM 2784 C C . ASP A 1 349 ? -8.533 -20.624 -36.845 1.00 87.75 349 ASP A C 1
ATOM 2786 O O . ASP A 1 349 ? -9.529 -21.032 -37.446 1.00 87.75 349 ASP A O 1
ATOM 2790 N N . TYR A 1 350 ? -8.397 -20.795 -35.525 1.00 91.19 350 TYR A N 1
ATOM 2791 C CA . TYR A 1 350 ? -9.356 -21.519 -34.696 1.00 91.19 350 TYR A CA 1
ATOM 2792 C C . TYR A 1 350 ? -10.396 -20.579 -34.074 1.00 91.19 350 TYR A C 1
ATOM 2794 O O . TYR A 1 350 ? -10.075 -19.481 -33.610 1.00 91.19 350 TYR A O 1
ATOM 2802 N N . GLU A 1 351 ? -11.657 -21.008 -34.046 1.00 93.62 351 GLU A N 1
ATOM 2803 C CA . GLU A 1 351 ? -12.780 -20.260 -33.474 1.00 93.62 351 GLU A CA 1
ATOM 2804 C C . GLU A 1 351 ? -13.059 -20.694 -32.035 1.00 93.62 351 GLU A C 1
ATOM 2806 O O . GLU A 1 351 ? -13.111 -21.888 -31.744 1.00 93.62 351 GLU A O 1
ATOM 2811 N N . PHE A 1 352 ? -13.254 -19.724 -31.140 1.00 94.25 352 PHE A N 1
ATOM 2812 C CA . PHE A 1 352 ? -13.609 -19.989 -29.749 1.00 94.25 352 PHE A CA 1
ATOM 2813 C C . PHE A 1 352 ? -14.969 -20.689 -29.631 1.00 94.25 352 PHE A C 1
ATOM 2815 O O . PHE A 1 352 ? -15.959 -20.232 -30.199 1.00 94.25 352 PHE A O 1
ATOM 2822 N N . ILE A 1 353 ? -15.027 -21.752 -28.827 1.00 94.38 353 ILE A N 1
ATOM 2823 C CA . ILE A 1 353 ? -16.266 -22.482 -28.527 1.00 94.38 353 ILE A CA 1
ATOM 2824 C C . ILE A 1 353 ? -16.747 -22.199 -27.113 1.00 94.38 353 ILE A C 1
ATOM 2826 O O . ILE A 1 353 ? -17.880 -21.770 -26.899 1.00 94.38 353 ILE A O 1
ATOM 2830 N N . LYS A 1 354 ? -15.902 -22.506 -26.128 1.00 92.75 354 LYS A N 1
ATOM 2831 C CA . LYS A 1 354 ? -16.273 -22.461 -24.715 1.00 92.75 354 LYS A CA 1
ATOM 2832 C C . LYS A 1 354 ? -15.052 -22.290 -23.834 1.00 92.75 354 LYS A C 1
ATOM 2834 O O . LYS A 1 354 ? -13.913 -22.485 -24.257 1.00 92.75 354 LYS A O 1
ATOM 2839 N N . VAL A 1 355 ? -15.310 -21.971 -22.576 1.00 92.94 355 VAL A N 1
ATOM 2840 C CA . VAL A 1 355 ? -14.289 -21.858 -21.544 1.00 92.94 355 VAL A CA 1
ATOM 2841 C C . VAL A 1 355 ? -14.758 -22.551 -20.274 1.00 92.94 355 VAL A C 1
ATOM 2843 O O . VAL A 1 355 ? -15.860 -22.299 -19.788 1.00 92.94 355 VAL A O 1
ATOM 2846 N N . ASP A 1 356 ? -13.893 -23.401 -19.732 1.00 90.75 356 ASP A N 1
ATOM 2847 C CA . ASP A 1 356 ? -14.089 -24.038 -18.437 1.00 90.75 356 ASP A CA 1
ATOM 2848 C C . ASP A 1 356 ? -13.264 -23.300 -17.374 1.00 90.75 356 ASP A C 1
ATOM 2850 O O . ASP A 1 356 ? -12.144 -22.858 -17.633 1.00 90.75 356 ASP A O 1
ATOM 2854 N N . GLY A 1 357 ? -13.804 -23.184 -16.158 1.00 83.50 357 GLY A N 1
ATOM 2855 C CA . GLY A 1 357 ? -13.093 -22.603 -15.010 1.00 83.50 357 GLY A CA 1
ATOM 2856 C C . GLY A 1 357 ? -13.284 -21.094 -14.795 1.00 83.50 357 GLY A C 1
ATOM 2857 O O . GLY A 1 357 ? -12.765 -20.569 -13.813 1.00 83.50 357 GLY A O 1
ATOM 2858 N N . LEU A 1 358 ? -14.057 -20.397 -15.639 1.00 83.19 358 LEU A N 1
ATOM 2859 C CA . LEU A 1 358 ? -14.469 -19.004 -15.391 1.00 83.19 358 LEU A CA 1
ATOM 2860 C C . LEU A 1 358 ? -15.700 -18.901 -14.473 1.00 83.19 358 LEU A C 1
ATOM 2862 O O . LEU A 1 358 ? -16.427 -19.873 -14.256 1.00 83.19 358 LEU A O 1
ATOM 2866 N N . ASN A 1 359 ? -15.945 -17.696 -13.943 1.00 76.12 359 ASN A N 1
ATOM 2867 C CA . ASN A 1 359 ? -17.154 -17.309 -13.197 1.00 76.12 359 ASN A CA 1
ATOM 2868 C C . ASN A 1 359 ? -17.431 -18.055 -11.877 1.00 76.12 359 ASN A C 1
ATOM 2870 O O . ASN A 1 359 ? -18.476 -17.848 -11.254 1.00 76.12 359 ASN A O 1
ATOM 2874 N N . LYS A 1 360 ? -16.488 -18.872 -11.394 1.00 78.94 360 LYS A N 1
ATOM 2875 C CA . LYS A 1 360 ? -16.519 -19.462 -10.049 1.00 78.94 360 LYS A CA 1
ATOM 2876 C C . LYS A 1 360 ? -15.485 -18.780 -9.147 1.00 78.94 360 LYS A C 1
ATOM 2878 O O . LYS A 1 360 ? -14.409 -18.437 -9.634 1.00 78.94 360 LYS A O 1
ATOM 2883 N N . PRO A 1 361 ? -15.783 -18.574 -7.850 1.00 82.88 361 PRO A N 1
ATOM 2884 C CA . PRO A 1 361 ? -14.777 -18.134 -6.894 1.00 82.88 361 PRO A CA 1
ATOM 2885 C C . PRO A 1 361 ? -13.629 -19.139 -6.832 1.00 82.88 361 PRO A C 1
ATOM 2887 O O . PRO A 1 361 ? -13.858 -20.338 -6.657 1.00 82.88 361 PRO A O 1
ATOM 2890 N N . ILE A 1 362 ? -12.402 -18.648 -6.947 1.00 82.19 362 ILE A N 1
ATOM 2891 C CA . ILE A 1 362 ? -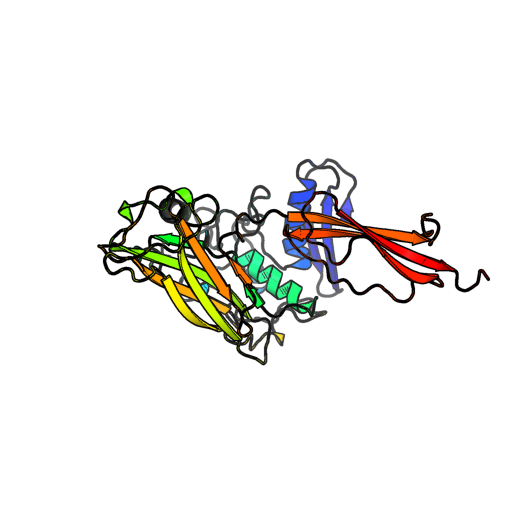11.212 -19.484 -6.838 1.00 82.19 362 ILE A CA 1
ATOM 2892 C C . ILE A 1 362 ? -10.955 -19.799 -5.367 1.00 82.19 362 ILE A C 1
ATOM 2894 O O . ILE A 1 362 ? -10.591 -18.922 -4.591 1.00 82.19 362 ILE A O 1
ATOM 2898 N N . VAL A 1 363 ? -11.154 -21.052 -4.970 1.00 78.50 363 VAL A N 1
ATOM 2899 C CA . VAL A 1 363 ? -11.043 -21.492 -3.566 1.00 78.50 363 VAL A CA 1
ATOM 2900 C C . VAL A 1 363 ? -10.017 -22.607 -3.358 1.00 78.50 363 VAL A C 1
ATOM 2902 O O . VAL A 1 363 ? -9.908 -23.139 -2.257 1.00 78.50 363 VAL A O 1
ATOM 2905 N N . SER A 1 364 ? -9.268 -22.969 -4.398 1.00 78.50 364 SER A N 1
ATOM 2906 C CA . SER A 1 364 ? -8.304 -24.068 -4.370 1.00 78.50 364 SER A CA 1
ATOM 2907 C C . SER A 1 364 ? -7.045 -23.743 -5.158 1.00 78.50 364 SER A C 1
ATOM 2909 O O . SER A 1 364 ? -7.099 -23.048 -6.180 1.00 78.50 364 SER A O 1
ATOM 2911 N N . ASP A 1 365 ? -5.929 -24.318 -4.710 1.00 78.62 365 ASP A N 1
ATOM 2912 C CA . ASP A 1 365 ? -4.648 -24.179 -5.386 1.00 78.62 365 ASP A CA 1
ATOM 2913 C C . ASP A 1 365 ? -4.610 -24.872 -6.750 1.00 78.62 365 ASP A C 1
ATOM 2915 O O . ASP A 1 365 ? -5.160 -25.958 -6.923 1.00 78.62 365 ASP A O 1
ATOM 2919 N N . GLY A 1 366 ? -3.960 -24.222 -7.722 1.00 74.00 366 GLY A N 1
ATOM 2920 C CA . GLY A 1 366 ? -3.744 -24.781 -9.059 1.00 74.00 366 GLY A CA 1
ATOM 2921 C C . GLY A 1 366 ? -4.986 -24.780 -9.949 1.00 74.00 366 GLY A C 1
ATOM 2922 O O . GLY A 1 366 ? -5.143 -25.674 -10.778 1.00 74.00 366 GLY A O 1
ATOM 2923 N N . THR A 1 367 ? -5.878 -23.799 -9.784 1.00 85.62 367 THR A N 1
ATOM 2924 C CA . THR A 1 367 ? -7.059 -23.663 -10.649 1.00 85.62 367 THR A CA 1
ATOM 2925 C C . THR A 1 367 ? -6.631 -23.518 -12.112 1.00 85.62 367 THR A C 1
ATOM 2927 O O . THR A 1 367 ? -5.790 -22.682 -12.441 1.00 85.62 367 THR A O 1
ATOM 2930 N N . VAL A 1 368 ? -7.224 -24.314 -13.003 1.00 90.62 368 VAL A N 1
ATOM 2931 C CA . VAL A 1 368 ? -6.954 -24.264 -14.445 1.00 90.62 368 VAL A CA 1
ATOM 2932 C C . VAL A 1 368 ? -8.176 -23.714 -15.172 1.00 90.62 368 VAL A C 1
ATOM 2934 O O . VAL A 1 368 ? -9.276 -24.249 -15.035 1.00 90.62 368 VAL A O 1
ATOM 2937 N N . VAL A 1 369 ? -7.976 -22.662 -15.961 1.00 91.38 369 VAL A N 1
ATOM 2938 C CA . VAL A 1 369 ? -8.959 -22.138 -16.912 1.00 91.38 369 VAL A CA 1
ATOM 2939 C C . VAL A 1 369 ? -8.584 -22.650 -18.294 1.00 91.38 369 VAL A C 1
ATOM 2941 O O . VAL A 1 369 ? -7.474 -22.409 -18.769 1.00 91.38 369 VAL A O 1
ATOM 2944 N N . THR A 1 370 ? -9.503 -23.363 -18.939 1.00 93.88 370 THR A N 1
ATOM 2945 C CA . THR A 1 370 ? -9.259 -23.983 -20.248 1.00 93.88 370 THR A CA 1
ATOM 2946 C C . THR A 1 370 ? -10.159 -23.349 -21.293 1.00 93.88 370 THR A C 1
ATOM 2948 O O . THR A 1 370 ? -11.381 -23.437 -21.183 1.00 93.88 370 THR A O 1
ATOM 2951 N N . TYR A 1 371 ? -9.563 -22.725 -22.306 1.00 94.31 371 TYR A N 1
ATOM 2952 C CA . TYR A 1 371 ? -10.269 -22.199 -23.470 1.00 94.31 371 TYR A CA 1
ATOM 2953 C C . TYR A 1 371 ? -10.247 -23.230 -24.599 1.00 94.31 371 TYR A C 1
ATOM 2955 O O . TYR A 1 371 ? -9.179 -23.723 -24.966 1.00 94.31 371 TYR A O 1
ATOM 2963 N N . TYR A 1 372 ? -11.418 -23.523 -25.158 1.00 95.38 372 TYR A N 1
ATOM 2964 C CA . TYR A 1 372 ? -11.594 -24.501 -26.226 1.00 95.38 372 TYR A CA 1
ATOM 2965 C C . TYR A 1 372 ? -11.850 -23.807 -27.558 1.00 95.38 372 TYR A C 1
ATOM 2967 O O . TYR A 1 372 ? -12.676 -22.891 -27.628 1.00 95.38 372 TYR A O 1
ATOM 2975 N N . TYR A 1 373 ? -11.175 -24.275 -28.605 1.00 94.69 373 TYR A N 1
ATOM 2976 C CA . TYR A 1 373 ? -11.313 -23.770 -29.967 1.00 94.69 373 TYR A CA 1
ATOM 2977 C C . TYR A 1 373 ? -11.591 -24.907 -30.961 1.00 94.69 373 TYR A C 1
ATOM 2979 O O . TYR A 1 373 ? -11.224 -26.053 -30.711 1.00 94.69 373 TYR A O 1
ATOM 2987 N N . LYS A 1 374 ? -12.204 -24.590 -32.104 1.00 92.75 374 LYS A N 1
ATOM 2988 C CA . LYS A 1 374 ? -12.370 -25.511 -33.244 1.00 92.75 374 LYS A CA 1
ATOM 2989 C C . LYS A 1 374 ? -11.702 -24.987 -34.502 1.00 92.75 374 LYS A C 1
ATOM 2991 O O . LYS A 1 374 ? -11.569 -23.777 -34.684 1.00 92.75 374 LYS A O 1
ATOM 2996 N N . ASN A 1 375 ? -11.331 -25.896 -35.393 1.00 84.81 375 ASN A N 1
ATOM 2997 C CA . ASN A 1 375 ? -10.873 -25.543 -36.726 1.00 84.81 375 ASN A CA 1
ATOM 2998 C C . ASN A 1 375 ? -12.034 -24.995 -37.564 1.00 84.81 375 ASN A C 1
ATOM 3000 O O . ASN A 1 375 ? -13.093 -25.608 -37.638 1.00 84.81 375 ASN A O 1
ATOM 3004 N N . LYS A 1 376 ? -11.842 -23.830 -38.193 1.00 72.19 376 LYS A N 1
ATOM 3005 C CA . LYS A 1 376 ? -12.836 -23.265 -39.119 1.00 72.19 376 LYS A CA 1
ATOM 3006 C C . LYS A 1 376 ? -12.975 -24.069 -40.415 1.00 72.19 376 LYS A C 1
ATOM 3008 O O . LYS A 1 376 ? -13.963 -23.888 -41.113 1.00 72.19 376 LYS A O 1
ATOM 3013 N N . ASN A 1 377 ? -11.995 -24.917 -40.729 1.00 66.06 377 ASN A N 1
ATOM 3014 C CA . ASN A 1 377 ? -11.900 -25.639 -41.998 1.00 66.06 377 ASN A CA 1
ATOM 3015 C C . ASN A 1 377 ? -12.223 -27.142 -41.885 1.00 66.06 377 ASN A C 1
ATOM 3017 O O . ASN A 1 377 ? -12.026 -27.869 -42.855 1.00 66.06 377 ASN A O 1
ATOM 3021 N N . GLU A 1 378 ? -12.679 -27.611 -40.722 1.00 55.50 378 GLU A N 1
ATOM 3022 C CA . GLU A 1 378 ? -13.184 -28.976 -40.528 1.00 55.50 378 GLU A CA 1
ATOM 3023 C C . GLU A 1 378 ? -14.719 -28.920 -40.449 1.00 55.50 378 GLU A C 1
ATOM 3025 O O . GLU A 1 378 ? -15.284 -28.711 -39.377 1.00 55.50 378 GLU A O 1
ATOM 3030 N N . GLU A 1 379 ? -15.376 -29.043 -41.609 1.00 47.94 379 GLU A N 1
ATOM 3031 C CA . GLU A 1 379 ? -16.778 -29.485 -41.734 1.00 47.94 379 GLU A CA 1
ATOM 3032 C C . GLU A 1 379 ? -16.829 -30.957 -42.146 1.00 47.94 379 GLU A C 1
ATOM 3034 O O . GLU A 1 379 ? -16.064 -31.339 -43.068 1.00 47.94 379 GLU A O 1
#

Radius of gyration: 23.9 Å; Cα contacts (8 Å, |Δi|>4): 831; chains: 1; bounding box: 56×51×71 Å

Organism: NCBI:txid408170

Solvent-accessible surface area (backbone atoms only — not comparable to full-atom values): 20791 Å² total; per-residue (Å²): 87,76,40,95,37,58,62,85,56,67,43,55,49,77,41,75,92,79,68,48,70,44,30,39,19,24,63,59,18,100,51,18,73,38,38,38,51,37,21,43,33,36,54,72,41,40,47,49,67,47,66,56,78,43,85,69,45,77,71,46,44,68,61,9,78,48,40,39,72,61,71,52,35,86,72,27,69,59,43,71,45,54,57,48,83,73,28,38,55,20,34,66,46,92,93,34,67,32,29,25,48,39,93,64,17,22,51,51,41,58,90,40,56,69,31,73,61,49,47,50,46,34,48,57,44,47,54,46,77,43,85,93,59,6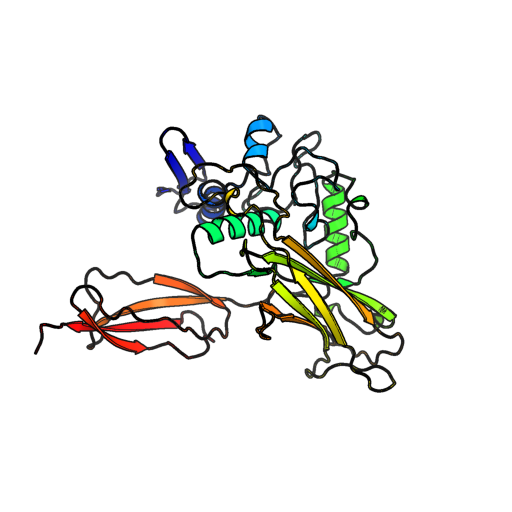1,65,49,72,49,78,64,44,31,29,60,51,79,72,76,52,71,53,49,84,69,43,67,60,42,47,58,68,50,48,49,53,50,47,51,59,48,61,76,33,32,25,35,51,97,33,22,81,67,37,46,58,86,45,45,54,35,37,35,28,45,37,37,44,35,36,35,64,33,60,81,56,66,46,50,37,39,38,36,41,34,36,28,36,75,90,67,49,71,30,28,35,83,86,64,50,65,46,61,52,74,50,78,46,80,32,45,32,13,75,51,49,80,32,48,40,36,73,89,51,89,60,63,54,81,52,68,76,56,51,6,42,36,63,45,74,48,78,44,75,40,50,68,59,40,61,64,46,85,65,23,30,62,41,40,37,37,21,45,81,87,65,49,77,78,42,44,55,53,57,71,67,56,54,68,34,48,35,35,41,41,59,26,31,75,91,66,48,77,46,82,98,62,80,59,52,75,52,75,44,53,62,57,46,59,53,87,76,85,77,66,68,54,58,89,78,22,38,56,74,51,70,47,67,63,75,44,60,38,82,60,79,68,42,60,32,39,40,24,25,40,63,76,84,72,128

Sequence (379 aa):
MVVNTKSDFGGAYNNREYGFHYFISPSDSYRASKTFAHEFGHGLLGLGDEYSNGYLLDDKELKSLNLSSVEDPEKIKWRQLLGFRNTYTCRNAYGSKMLVSSYECIMRDTNYQFCEVCRLQGFKRMSQLVKDVDLYVATPEVKEYTGAYSKPSDFTDLETSSYYNYTYNRNDRLLSGNSKSRFNTNMNGKKIELRTVIQNISDKNARQLKFKMWIKHSDGSVATDSSGNPLQTVQTFDIPVWNDKANFWPLGALDHIKSDFNSGLKSCSLIYQIPSDAQLKSGDTVAFQVLDENGNVLADDNTETQRYTTVSIQYKFEDGSEIPNTAGGTFTVPYGTKLDLTPAKTLYDYEFIKVDGLNKPIVSDGTVVTYYYKNKNEE

Mean predicted aligned error: 7.49 Å

InterPro domains:
  IPR019026 Peptidase M64, IgA [PF09471] (2-83)
  IPR024079 Metallopeptidase, catalytic domain superfamily [G3DSA:3.40.390.10] (1-132)

Secondary structure (DSSP, 8-state):
-EES-SS---EEEEETTTTEEEEEEESSSTTHHHHHHHHHHHHTT-PPPTT--STTHHHHHTT-SSEE----TTTSTTGGGTTSTT---EESSTT-S-EES-SS-TTT-TTSPPPHHHHHHHHHHHHHH--S--EEE---EEEE--STT-SGGGG----HHHHHHHHHHHHHTB-SGGGGGG--GGGTT-EEEEEEEEEE--SS--EEEEEEEEEE-TTSPBPB-TT--B-EEEEEEEE---TTTTTSS-TT-SS-----TTTTEEEEEEEEE--TT----TT-EEEEEEE-TT--EEEETTGGG--EEEEEEEEEETTSPBPTT---EEEEEETTPBP-PPPPSEETTEEEEEEES-SSB--STTEEEEEEEEETT--

Foldseek 3Di:
DEAADQDFDWDWDADQVVRDTDIYFYPNHPLRVLRVVLRCLCRQLQAAQLLDLCPPVVVSVQRHLQKDLDLQLVPRLPNQCFLPALFAWARQDPPRSIIGRHVFASSHPSVHHHDPLSVLSSVLRVCLVDPPDFKDKAAKWKFFDPVQRVHSVNRNDHHPVSSVVSNVVRVLGTCFDPNVLVDFPVLQQTKMKIKIKMAGNALPDKWKKKKKKFKAAQVGDFWAFPVRHGRMDMDMDIFAHQNCSVQQQHPPDSGHNDGRSCRSMHIDMDMGGHHNRTPTDNRMGMKMFIATPVRDGPHIRCRNVFDKAKEKEAEAAPVRHHDPPDDIDIDMDTQQDADPDDDDCDDPQWGWDDKPQHRGGHHDHHRYIYTYTYHPPDD